Protein AF-0000000085016599 (afdb_homodimer)

Secondary structure (DSSP, 8-state):
-EEEEEEEEEEEETTEEEEEEEEEEEETT-EEEEEE-TTSSHHHHHHHHTTSS--SEEEEEETTEETTT-HHHHHHHEEEE-SS----TTSBHHHHHHHHHHHTT--HHHHHHHHHHHHHHTT-GGGTTSBGGGS-HHHHHHHHHHHHHTT--SEEEEESTTTT--HHHHHHHHHHHHTTTTTSEEEEEES-HHHHHHH-SEEEEEETTEEEEEE-HHHHHHHHT-SSHHHHHHHHS----/-EEEEEEEEEEEETTEEEEEEEEEEEETT-EEEEEE-TTSSHHHHHHHHTTSS--SEEEEEETTEETTT-HHHHHHHEEEE-SS----TTSBHHHHHHHHHHHTT--HHHHHHHHHHHHHHTT-GGGTTSBGGGS-HHHHHHHHHHHHHTT--SEEEEESTTTT--HHHHHHHHHHHHTTTTTSEEEEEES-HHHHHHH-SEEEEEETTEEEEEE-HHHHHHHHT-SSHHHHHHHHS----

Structure (mmCIF, N/CA/C/O backbone):
data_AF-0000000085016599-model_v1
#
loop_
_entity.id
_entity.type
_entity.pdbx_description
1 polymer 'ABC-type multidrug transporter, ATPase component, putative'
#
loop_
_atom_site.group_PDB
_atom_site.id
_atom_site.type_symbol
_atom_site.label_atom_id
_atom_site.label_alt_id
_atom_site.label_comp_id
_atom_site.label_asym_id
_atom_site.label_entity_id
_atom_site.label_seq_id
_atom_site.pdbx_PDB_ins_code
_atom_site.Cartn_x
_atom_site.Cartn_y
_atom_site.Cartn_z
_atom_site.occupancy
_atom_site.B_iso_or_equiv
_atom_site.auth_seq_id
_atom_site.auth_comp_id
_atom_site.auth_asym_id
_atom_site.auth_atom_id
_atom_site.pdbx_PDB_model_num
ATOM 1 N N . MET A 1 1 ? -1.139 34.656 3.764 1 90.44 1 MET A N 1
ATOM 2 C CA . MET A 1 1 ? -0.219 34.344 4.855 1 90.44 1 MET A CA 1
ATOM 3 C C . MET A 1 1 ? 0.196 32.875 4.824 1 90.44 1 MET A C 1
ATOM 5 O O . MET A 1 1 ? -0.562 32.031 4.359 1 90.44 1 MET A O 1
ATOM 9 N N . TYR A 1 2 ? 1.419 32.688 5.242 1 96.81 2 TYR A N 1
ATOM 10 C CA . TYR A 1 2 ? 1.906 31.328 5.168 1 96.81 2 TYR A CA 1
ATOM 11 C C . TYR A 1 2 ? 1.589 30.562 6.449 1 96.81 2 TYR A C 1
ATOM 13 O O . TYR A 1 2 ? 1.747 31.094 7.551 1 96.81 2 TYR A O 1
ATOM 21 N N . ALA A 1 3 ? 1.034 29.422 6.242 1 98.19 3 ALA A N 1
ATOM 22 C CA . ALA A 1 3 ? 0.792 28.531 7.379 1 98.19 3 ALA A CA 1
ATOM 23 C C . ALA A 1 3 ? 2.088 27.875 7.844 1 98.19 3 ALA A C 1
ATOM 25 O O . ALA A 1 3 ? 2.281 27.641 9.039 1 98.19 3 ALA A O 1
ATOM 26 N N . VAL A 1 4 ? 2.939 27.594 6.891 1 98.62 4 VAL A N 1
ATOM 27 C CA . VAL A 1 4 ? 4.199 26.906 7.184 1 98.62 4 VAL A CA 1
ATOM 28 C C . VAL A 1 4 ? 5.332 27.562 6.391 1 98.62 4 VAL A C 1
ATOM 30 O O . VAL A 1 4 ? 5.188 27.828 5.195 1 98.62 4 VAL A O 1
ATOM 33 N N . GLU A 1 5 ? 6.387 27.859 7.062 1 98.69 5 GLU A N 1
ATOM 34 C CA . GLU A 1 5 ? 7.613 28.344 6.434 1 98.69 5 GLU A CA 1
ATOM 35 C C . GLU A 1 5 ? 8.828 27.562 6.93 1 98.69 5 GLU A C 1
ATOM 37 O O . GLU A 1 5 ? 9.211 27.688 8.094 1 98.69 5 GLU A O 1
ATOM 42 N N . MET A 1 6 ? 9.375 26.781 6.078 1 98.56 6 MET A N 1
ATOM 43 C CA . MET A 1 6 ? 10.594 26.047 6.41 1 98.56 6 MET A CA 1
ATOM 44 C C . MET A 1 6 ? 11.828 26.844 5.992 1 98.56 6 MET A C 1
ATOM 46 O O . MET A 1 6 ? 11.875 27.391 4.891 1 98.56 6 MET A O 1
ATOM 50 N N . GLN A 1 7 ? 12.758 26.906 6.867 1 98.44 7 GLN A N 1
ATOM 51 C CA . GLN A 1 7 ? 13.984 27.656 6.645 1 98.44 7 GLN A CA 1
ATOM 52 C C . GLN A 1 7 ? 15.211 26.766 6.863 1 98.44 7 GLN A C 1
ATOM 54 O O . GLN A 1 7 ? 15.648 26.578 8 1 98.44 7 GLN A O 1
ATOM 59 N N . ALA A 1 8 ? 15.766 26.312 5.812 1 98.38 8 ALA A N 1
ATOM 60 C CA . ALA A 1 8 ? 16.938 25.438 5.812 1 98.38 8 ALA A CA 1
ATOM 61 C C . ALA A 1 8 ? 16.766 24.312 6.832 1 98.38 8 ALA A C 1
ATOM 63 O O . ALA A 1 8 ? 17.688 24.031 7.613 1 98.38 8 ALA A O 1
ATOM 64 N N . LEU A 1 9 ? 15.609 23.797 6.891 1 98.69 9 LEU A N 1
ATOM 65 C CA . LEU A 1 9 ? 15.289 22.766 7.871 1 98.69 9 LEU A CA 1
ATOM 66 C C . LEU A 1 9 ? 16.109 21.5 7.621 1 98.69 9 LEU A C 1
ATOM 68 O O . LEU A 1 9 ? 16.094 20.953 6.52 1 98.69 9 LEU A O 1
ATOM 72 N N . THR A 1 10 ? 16.812 21.078 8.625 1 98.75 10 THR A N 1
ATOM 73 C CA . THR A 1 10 ? 17.781 20 8.461 1 98.75 10 THR A CA 1
ATOM 74 C C . THR A 1 10 ? 17.688 19 9.609 1 98.75 10 THR A C 1
ATOM 76 O O . THR A 1 10 ? 17.5 19.391 10.766 1 98.75 10 THR A O 1
ATOM 79 N N . LYS A 1 11 ? 17.734 17.719 9.305 1 98.62 11 LYS A N 1
ATOM 80 C CA . LYS A 1 11 ? 17.828 16.672 10.312 1 98.62 11 LYS A CA 1
ATOM 81 C C . LYS A 1 11 ? 18.938 15.68 9.969 1 98.62 11 LYS A C 1
ATOM 83 O O . LYS A 1 11 ? 18.969 15.117 8.875 1 98.62 11 LYS A O 1
ATOM 88 N N . GLN A 1 12 ? 19.766 15.508 10.883 1 98.12 12 GLN A N 1
ATOM 89 C CA . GLN A 1 12 ? 20.844 14.531 10.789 1 98.12 12 GLN A CA 1
ATOM 90 C C . GLN A 1 12 ? 20.781 13.531 11.945 1 98.12 12 GLN A C 1
ATOM 92 O O . GLN A 1 12 ? 20.484 13.906 13.086 1 98.12 12 GLN A O 1
ATOM 97 N N . TYR A 1 13 ? 20.938 12.297 11.633 1 96 13 TYR A N 1
ATOM 98 C CA . TYR A 1 13 ? 21.172 11.242 12.617 1 96 13 TYR A CA 1
ATOM 99 C C . TYR A 1 13 ? 22.578 10.68 12.484 1 96 13 TYR A C 1
ATOM 101 O O . TYR A 1 13 ? 22.875 9.961 11.531 1 96 13 TYR A O 1
ATOM 109 N N . GLY A 1 14 ? 23.406 10.969 13.461 1 94.94 14 GLY A N 1
ATOM 110 C CA . GLY A 1 14 ? 24.812 10.648 13.273 1 94.94 14 GLY A CA 1
ATOM 111 C C . GLY A 1 14 ? 25.422 11.328 12.062 1 94.94 14 GLY A C 1
ATOM 112 O O . GLY A 1 14 ? 25.359 12.555 11.93 1 94.94 14 GLY A O 1
ATOM 113 N N . SER A 1 15 ? 25.938 10.461 11.18 1 94 15 SER A N 1
ATOM 114 C CA . SER A 1 15 ? 26.594 11.016 9.992 1 94 15 SER A CA 1
ATOM 115 C C . SER A 1 15 ? 25.625 11.078 8.812 1 94 15 SER A C 1
ATOM 117 O O . SER A 1 15 ? 25.969 11.609 7.754 1 94 15 SER A O 1
ATOM 119 N N . LYS A 1 16 ? 24.438 10.641 8.984 1 95.25 16 LYS A N 1
ATOM 120 C CA . LYS A 1 16 ? 23.484 10.57 7.879 1 95.25 16 LYS A CA 1
ATOM 121 C C . LYS A 1 16 ? 22.531 11.758 7.891 1 95.25 16 LYS A C 1
ATOM 123 O O . LYS A 1 16 ? 21.844 12 8.891 1 95.25 16 LYS A O 1
ATOM 128 N N . THR A 1 17 ? 22.5 12.516 6.84 1 97.56 17 THR A N 1
ATOM 129 C CA . THR A 1 17 ? 21.531 13.609 6.688 1 97.56 17 THR A CA 1
ATOM 130 C C . THR A 1 17 ? 20.25 13.109 6.047 1 97.56 17 THR A C 1
ATOM 132 O O . THR A 1 17 ? 20.25 12.688 4.891 1 97.56 17 THR A O 1
ATOM 135 N N . VAL A 1 18 ? 19.172 13.195 6.746 1 97.62 18 VAL A N 1
ATOM 136 C CA . VAL A 1 18 ? 17.891 12.648 6.297 1 97.62 18 VAL A CA 1
ATOM 137 C C . VAL A 1 18 ? 17.062 13.75 5.652 1 97.62 18 VAL A C 1
ATOM 139 O O . VAL A 1 18 ? 16.328 13.5 4.691 1 97.62 18 VAL A O 1
ATOM 142 N N . VAL A 1 19 ? 17.109 14.922 6.172 1 98.56 19 VAL A N 1
ATOM 143 C CA . VAL A 1 19 ? 16.531 16.141 5.609 1 98.56 19 VAL A CA 1
ATOM 144 C C . VAL A 1 19 ? 17.594 17.219 5.496 1 98.56 19 VAL A C 1
ATOM 146 O O . VAL A 1 19 ? 18.266 17.547 6.477 1 98.56 19 VAL A O 1
ATOM 149 N N . ASP A 1 20 ? 17.703 17.734 4.309 1 98.31 20 ASP A N 1
ATOM 150 C CA . ASP A 1 20 ? 18.891 18.547 4.039 1 98.31 20 ASP A CA 1
ATOM 151 C C . ASP A 1 20 ? 18.484 19.953 3.588 1 98.31 20 ASP A C 1
ATOM 153 O O . ASP A 1 20 ? 18.453 20.234 2.389 1 98.31 20 ASP A O 1
ATOM 157 N N . GLY A 1 21 ? 18.297 20.828 4.527 1 98 21 GLY A N 1
ATOM 158 C CA . GLY A 1 21 ? 18.109 22.25 4.266 1 98 21 GLY A CA 1
ATOM 159 C C . GLY A 1 21 ? 16.844 22.547 3.477 1 98 21 GLY A C 1
ATOM 160 O O . GLY A 1 21 ? 16.906 23.25 2.457 1 98 21 GLY A O 1
ATOM 161 N N . LEU A 1 22 ? 15.742 22.078 3.922 1 98.12 22 LEU A N 1
ATOM 162 C CA . LEU A 1 22 ? 14.484 22.266 3.211 1 98.12 22 LEU A CA 1
ATOM 163 C C . LEU A 1 22 ? 13.992 23.703 3.35 1 98.12 22 LEU A C 1
ATOM 165 O O . LEU A 1 22 ? 13.953 24.25 4.457 1 98.12 22 LEU A O 1
ATOM 169 N N . ASN A 1 23 ? 13.75 24.344 2.25 1 97.88 23 ASN A N 1
ATOM 170 C CA . ASN A 1 23 ? 13.094 25.656 2.156 1 97.88 23 ASN A CA 1
ATOM 171 C C . ASN A 1 23 ? 11.766 25.562 1.415 1 97.88 23 ASN A C 1
ATOM 173 O O . ASN A 1 23 ? 11.734 25.234 0.228 1 97.88 23 ASN A O 1
ATOM 177 N N . LEU A 1 24 ? 10.688 25.828 2.158 1 97.19 24 LEU A N 1
ATOM 178 C CA . LEU A 1 24 ? 9.367 25.656 1.575 1 97.19 24 LEU A CA 1
ATOM 179 C C . LEU A 1 24 ? 8.336 26.516 2.303 1 97.19 24 LEU A C 1
ATOM 181 O O . LEU A 1 24 ? 8.406 26.672 3.523 1 97.19 24 LEU A O 1
ATOM 185 N N . LYS A 1 25 ? 7.418 27.047 1.545 1 98.12 25 LYS A N 1
ATOM 186 C CA . LYS A 1 25 ? 6.316 27.812 2.107 1 98.12 25 LYS A CA 1
ATOM 187 C C . LYS A 1 25 ? 4.969 27.234 1.7 1 98.12 25 LYS A C 1
ATOM 189 O O . LYS A 1 25 ? 4.781 26.828 0.547 1 98.12 25 LYS A O 1
ATOM 194 N N . ILE A 1 26 ? 4.09 27.156 2.627 1 98.12 26 ILE A N 1
ATOM 195 C CA . ILE A 1 26 ? 2.742 26.641 2.402 1 98.12 26 ILE A CA 1
ATOM 196 C C . ILE A 1 26 ? 1.712 27.656 2.867 1 98.12 26 ILE A C 1
ATOM 198 O O . ILE A 1 26 ? 1.803 28.172 3.982 1 98.12 26 ILE A O 1
ATOM 202 N N . GLU A 1 27 ? 0.741 27.922 2.068 1 97.38 27 GLU A N 1
ATOM 203 C CA . GLU A 1 27 ? -0.255 28.938 2.367 1 97.38 27 GLU A CA 1
ATOM 204 C C . GLU A 1 27 ? -1.331 28.406 3.309 1 97.38 27 GLU A C 1
ATOM 206 O O . GLU A 1 27 ? -1.572 27.203 3.363 1 97.38 27 GLU A O 1
ATOM 211 N N . GLU A 1 28 ? -1.917 29.344 4.023 1 96.94 28 GLU A N 1
ATOM 212 C CA . GLU A 1 28 ? -3.037 28.984 4.887 1 96.94 28 GLU A CA 1
ATOM 213 C C . GLU A 1 28 ? -4.207 28.438 4.07 1 96.94 28 GLU A C 1
ATOM 215 O O . GLU A 1 28 ? -4.578 29.016 3.049 1 96.94 28 GLU A O 1
ATOM 220 N N . GLY A 1 29 ? -4.699 27.312 4.5 1 96.12 29 GLY A N 1
ATOM 221 C CA . GLY A 1 29 ? -5.852 26.719 3.842 1 96.12 29 GLY A CA 1
ATOM 222 C C . GLY A 1 29 ? -5.48 25.844 2.66 1 96.12 29 GLY A C 1
ATOM 223 O O . GLY A 1 29 ? -6.344 25.203 2.059 1 96.12 29 GLY A O 1
ATOM 224 N N . GLU A 1 30 ? -4.211 25.75 2.418 1 96.75 30 GLU A N 1
ATOM 225 C CA . GLU A 1 30 ? -3.711 24.984 1.279 1 96.75 30 GLU A CA 1
ATOM 226 C C . GLU A 1 30 ? -3.662 23.5 1.598 1 96.75 30 GLU A C 1
ATOM 228 O O . GLU A 1 30 ? -3.338 23.109 2.721 1 96.75 30 GLU A O 1
ATOM 233 N N . PHE A 1 31 ? -4.078 22.719 0.62 1 98 31 PHE A N 1
ATOM 234 C CA . PHE A 1 31 ? -3.811 21.297 0.648 1 98 31 PHE A CA 1
ATOM 235 C C . PHE A 1 31 ? -2.49 20.969 -0.046 1 98 31 PHE A C 1
ATOM 237 O O . PHE A 1 31 ? -2.408 21 -1.275 1 98 31 PHE A O 1
ATOM 244 N N . PHE A 1 32 ? -1.501 20.641 0.764 1 98.5 32 PHE A N 1
ATOM 245 C CA . PHE A 1 32 ? -0.147 20.484 0.247 1 98.5 32 PHE A CA 1
ATOM 246 C C . PHE A 1 32 ? 0.323 19.031 0.404 1 98.5 32 PHE A C 1
ATOM 248 O O . PHE A 1 32 ? 0.133 18.422 1.458 1 98.5 32 PHE A O 1
ATOM 255 N N . ALA A 1 33 ? 0.947 18.438 -0.66 1 98.56 33 ALA A N 1
ATOM 256 C CA . ALA A 1 33 ? 1.436 17.062 -0.594 1 98.56 33 ALA A CA 1
ATOM 257 C C . ALA A 1 33 ? 2.955 17.016 -0.72 1 98.56 33 ALA A C 1
ATOM 259 O O . ALA A 1 33 ? 3.539 17.719 -1.544 1 98.56 33 ALA A O 1
ATOM 260 N N . MET A 1 34 ? 3.553 16.281 0.129 1 98.38 34 MET A N 1
ATOM 261 C CA . MET A 1 34 ? 4.957 15.906 -0.001 1 98.38 34 MET A CA 1
ATOM 262 C C . MET A 1 34 ? 5.094 14.5 -0.574 1 98.38 34 MET A C 1
ATOM 264 O O . MET A 1 34 ? 4.84 13.516 0.122 1 98.38 34 MET A O 1
ATOM 268 N N . LEU A 1 35 ? 5.484 14.492 -1.784 1 98.19 35 LEU A N 1
ATOM 269 C CA . LEU A 1 35 ? 5.574 13.25 -2.543 1 98.19 35 LEU A CA 1
ATOM 270 C C . LEU A 1 35 ? 7.02 12.766 -2.621 1 98.19 35 LEU A C 1
ATOM 272 O O . LEU A 1 35 ? 7.934 13.562 -2.828 1 98.19 35 LEU A O 1
ATOM 276 N N . GLY A 1 36 ? 7.215 11.5 -2.455 1 97.06 36 GLY A N 1
ATOM 277 C CA . GLY A 1 36 ? 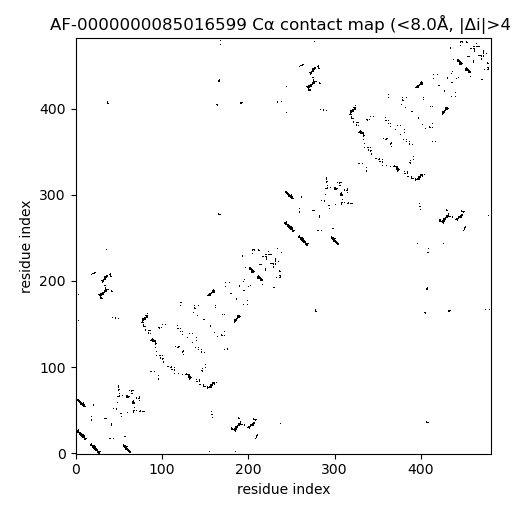8.547 10.914 -2.52 1 97.06 36 GLY A CA 1
ATOM 278 C C . GLY A 1 36 ? 8.562 9.43 -2.213 1 97.06 36 GLY A C 1
ATOM 279 O O . GLY A 1 36 ? 7.578 8.891 -1.699 1 97.06 36 GLY A O 1
ATOM 280 N N . SER A 1 37 ? 9.672 8.852 -2.486 1 94.94 37 SER A N 1
ATOM 281 C CA . SER A 1 37 ? 9.859 7.43 -2.209 1 94.94 37 SER A CA 1
ATOM 282 C C . SER A 1 37 ? 10.078 7.184 -0.721 1 94.94 37 SER A C 1
ATOM 284 O O . SER A 1 37 ? 10.203 8.125 0.061 1 94.94 37 SER A O 1
ATOM 286 N N . ASN A 1 38 ? 10.078 5.902 -0.42 1 91.12 38 ASN A N 1
ATOM 287 C CA . ASN A 1 38 ? 10.422 5.555 0.956 1 91.12 38 ASN A CA 1
ATOM 288 C C . ASN A 1 38 ? 11.844 6.004 1.31 1 91.12 38 ASN A C 1
ATOM 290 O O . ASN A 1 38 ? 12.773 5.801 0.531 1 91.12 38 ASN A O 1
ATOM 294 N N . GLY A 1 39 ? 11.961 6.73 2.355 1 92.06 39 GLY A N 1
ATOM 295 C CA . GLY A 1 39 ? 13.266 7.203 2.789 1 92.06 39 GLY A CA 1
ATOM 296 C C . GLY A 1 39 ? 13.602 8.586 2.256 1 92.06 39 GLY A C 1
ATOM 297 O O . GLY A 1 39 ? 14.695 9.102 2.51 1 92.06 39 GLY A O 1
ATOM 298 N N . ALA A 1 40 ? 12.648 9.188 1.616 1 95.44 40 ALA A N 1
ATOM 299 C CA . ALA A 1 40 ? 12.914 10.477 0.979 1 95.44 40 ALA A CA 1
ATOM 300 C C . ALA A 1 40 ? 12.992 11.594 2.014 1 95.44 40 ALA A C 1
ATOM 302 O O . ALA A 1 40 ? 13.422 12.703 1.703 1 95.44 40 ALA A O 1
ATOM 303 N N . GLY A 1 41 ? 12.555 11.32 3.25 1 96.69 41 GLY A N 1
ATOM 304 C CA . GLY A 1 41 ? 12.602 12.312 4.309 1 96.69 41 GLY A CA 1
ATOM 305 C C . GLY A 1 41 ? 11.242 12.859 4.688 1 96.69 41 GLY A C 1
ATOM 306 O O . GLY A 1 41 ? 11.133 13.758 5.523 1 96.69 41 GLY A O 1
ATOM 307 N N . LYS A 1 42 ? 10.188 12.375 4.117 1 97.44 42 LYS A N 1
ATOM 308 C CA . LYS A 1 42 ? 8.836 12.898 4.293 1 97.44 42 LYS A CA 1
ATOM 309 C C . LYS A 1 42 ? 8.398 12.82 5.754 1 97.44 42 LYS A C 1
ATOM 311 O O . LYS A 1 42 ? 8.008 13.828 6.348 1 97.44 42 LYS A O 1
ATOM 316 N N . THR A 1 43 ? 8.492 11.609 6.316 1 96.38 43 THR A N 1
ATOM 317 C CA . THR A 1 43 ? 8.062 11.359 7.688 1 96.38 43 THR A CA 1
ATOM 318 C C . THR A 1 43 ? 8.906 12.172 8.672 1 96.38 43 THR A C 1
ATOM 320 O O . THR A 1 43 ? 8.367 12.758 9.617 1 96.38 43 THR A O 1
ATOM 323 N N . THR A 1 44 ? 10.18 12.227 8.445 1 97.5 44 THR A N 1
ATOM 324 C CA . THR A 1 44 ? 11.07 13 9.305 1 97.5 44 THR A CA 1
ATOM 325 C C . THR A 1 44 ? 10.711 14.484 9.258 1 97.5 44 THR A C 1
ATOM 327 O O . THR A 1 44 ? 10.727 15.164 10.281 1 97.5 44 THR A O 1
ATOM 330 N N . THR A 1 45 ? 10.391 14.945 8.094 1 98.31 45 THR A N 1
ATOM 331 C CA . THR A 1 45 ? 9.977 16.344 7.953 1 98.31 45 THR A CA 1
ATOM 332 C C . THR A 1 45 ? 8.719 16.625 8.766 1 98.31 45 THR A C 1
ATOM 334 O O . THR A 1 45 ? 8.664 17.594 9.523 1 98.31 45 THR A O 1
ATOM 337 N N . ILE A 1 46 ? 7.742 15.75 8.68 1 97.88 46 ILE A N 1
ATOM 338 C CA . ILE A 1 46 ? 6.496 15.922 9.422 1 97.88 46 ILE A CA 1
ATOM 339 C C . ILE A 1 46 ? 6.781 15.898 10.922 1 97.88 46 ILE A C 1
ATOM 341 O O . ILE A 1 46 ? 6.23 16.703 11.68 1 97.88 46 ILE A O 1
ATOM 345 N N . LYS A 1 47 ? 7.645 15.055 11.305 1 97.69 47 LYS A N 1
ATOM 346 C CA . LYS A 1 47 ? 7.969 14.938 12.727 1 97.69 47 LYS A CA 1
ATOM 347 C C . LYS A 1 47 ? 8.641 16.203 13.242 1 97.69 47 LYS A C 1
ATOM 349 O O . LYS A 1 47 ? 8.383 16.625 14.367 1 97.69 47 LYS A O 1
ATOM 354 N N . MET A 1 48 ? 9.461 16.766 12.43 1 98.56 48 MET A N 1
ATOM 355 C CA . MET A 1 48 ? 10.062 18.031 12.82 1 98.56 48 MET A CA 1
ATOM 356 C C . MET A 1 48 ? 9.016 19.141 12.891 1 98.56 48 MET A C 1
ATOM 358 O O . MET A 1 48 ? 8.93 19.859 13.891 1 98.56 48 MET A O 1
ATOM 362 N N . LEU A 1 49 ? 8.188 19.188 11.891 1 98.44 49 LEU A N 1
ATOM 363 C CA . LEU A 1 49 ? 7.191 20.25 11.797 1 98.44 49 LEU A CA 1
ATOM 364 C C . LEU A 1 49 ? 6.168 20.125 12.922 1 98.44 49 LEU A C 1
ATOM 366 O O . LEU A 1 49 ? 5.602 21.125 13.359 1 98.44 49 LEU A O 1
ATOM 370 N N . SER A 1 50 ? 5.98 18.938 13.422 1 97.5 50 SER A N 1
ATOM 371 C CA . SER A 1 50 ? 5.008 18.703 14.484 1 97.5 50 SER A CA 1
ATOM 372 C C . SER A 1 50 ? 5.672 18.703 15.859 1 97.5 50 SER A C 1
ATOM 374 O O . SER A 1 50 ? 5.039 18.359 16.859 1 97.5 50 SER A O 1
ATOM 376 N N . CYS A 1 51 ? 6.965 18.906 15.906 1 97.75 51 CYS A N 1
ATOM 377 C CA . CYS A 1 51 ? 7.762 19.062 17.109 1 97.75 51 CYS A CA 1
ATOM 378 C C . CYS A 1 51 ? 7.996 17.734 17.797 1 97.75 51 CYS A C 1
ATOM 380 O O . CYS A 1 51 ? 8.32 17.688 18.984 1 97.75 51 CYS A O 1
ATOM 382 N N . LEU A 1 52 ? 7.773 16.641 17.094 1 96.06 52 LEU A N 1
ATOM 383 C CA . LEU A 1 52 ? 8.062 15.32 17.641 1 96.06 52 LEU A CA 1
ATOM 384 C C . LEU A 1 52 ? 9.555 15.031 17.594 1 96.06 52 LEU A C 1
ATOM 386 O O . LEU A 1 52 ? 10.062 14.242 18.406 1 96.06 52 LEU A O 1
ATOM 390 N N . VAL A 1 53 ? 10.227 15.672 16.641 1 97.19 53 VAL A N 1
ATOM 391 C CA . VAL A 1 53 ? 11.672 15.562 16.484 1 97.19 53 VAL A CA 1
ATOM 392 C C . VAL A 1 53 ? 12.281 16.953 16.328 1 97.19 53 VAL A C 1
ATOM 394 O O . VAL A 1 53 ? 11.734 17.797 15.617 1 97.19 53 VAL A O 1
ATOM 397 N N . GLU A 1 54 ? 13.32 17.172 17.047 1 97.69 54 GLU A N 1
ATOM 398 C CA . GLU A 1 54 ? 13.992 18.469 16.922 1 97.69 54 GLU A CA 1
ATOM 399 C C . GLU A 1 54 ? 14.875 18.516 15.688 1 97.69 54 GLU A C 1
ATOM 401 O O . GLU A 1 54 ? 15.633 17.578 15.406 1 97.69 54 GLU A O 1
ATOM 406 N N . PRO A 1 55 ? 14.836 19.578 14.977 1 98.44 55 PRO A N 1
ATOM 407 C CA . PRO A 1 55 ? 15.766 19.719 13.852 1 98.44 55 PRO A CA 1
ATOM 408 C C . PRO A 1 55 ? 17.219 19.812 14.297 1 98.44 55 PRO A C 1
ATOM 410 O O . PRO A 1 55 ? 17.5 20.266 15.414 1 98.44 55 PRO A O 1
ATOM 413 N N . THR A 1 56 ? 18.094 19.328 13.445 1 98.5 56 THR A N 1
ATOM 414 C CA . THR A 1 56 ? 19.516 19.5 13.688 1 98.5 56 THR A CA 1
ATOM 415 C C . THR A 1 56 ? 19.938 20.938 13.391 1 98.5 56 THR A C 1
ATOM 417 O O . THR A 1 56 ? 20.75 21.516 14.117 1 98.5 56 THR A O 1
ATOM 420 N N . ALA A 1 57 ? 19.406 21.469 12.352 1 98.31 57 ALA A N 1
ATOM 421 C CA . ALA A 1 57 ? 19.656 22.859 11.969 1 98.31 57 ALA A CA 1
ATOM 422 C C . ALA A 1 57 ? 18.453 23.453 11.234 1 98.31 57 ALA A C 1
ATOM 424 O O . ALA A 1 57 ? 17.547 22.719 10.82 1 98.31 57 ALA A O 1
ATOM 425 N N . GLY A 1 58 ? 18.438 24.719 11.172 1 98.5 58 GLY A N 1
ATOM 426 C CA . GLY A 1 58 ? 17.312 25.391 10.539 1 98.5 58 GLY A CA 1
ATOM 427 C C . GLY A 1 58 ? 16.125 25.562 11.461 1 98.5 58 GLY A C 1
ATOM 428 O O . GLY A 1 58 ? 16.234 25.359 12.672 1 98.5 58 GLY A O 1
ATOM 429 N N . ASP A 1 59 ? 15.055 26.031 10.836 1 98.62 59 ASP A N 1
ATOM 430 C CA . ASP A 1 59 ? 13.836 26.297 11.594 1 98.62 59 ASP A CA 1
ATOM 431 C C . ASP A 1 59 ? 12.602 26.219 10.695 1 98.62 59 ASP A C 1
ATOM 433 O O . ASP A 1 59 ? 12.719 26.031 9.484 1 98.62 59 ASP A O 1
ATOM 437 N N . ALA A 1 60 ? 11.516 26.141 11.305 1 98.75 60 ALA A N 1
ATOM 438 C CA . ALA A 1 60 ? 10.25 26.297 10.602 1 98.75 60 ALA A CA 1
ATOM 439 C C . ALA A 1 60 ? 9.258 27.109 11.422 1 98.75 60 ALA A C 1
ATOM 441 O O . ALA A 1 60 ? 9.266 27.062 12.648 1 98.75 60 ALA A O 1
ATOM 442 N N . LEU A 1 61 ? 8.508 27.844 10.727 1 98.62 61 LEU A N 1
ATOM 443 C CA . LEU A 1 61 ? 7.465 28.656 11.359 1 98.62 61 LEU A CA 1
ATOM 444 C C . LEU A 1 61 ? 6.078 28.109 11.023 1 98.62 61 LEU A C 1
ATOM 446 O O . LEU A 1 61 ? 5.777 27.844 9.859 1 98.62 61 LEU A O 1
ATOM 450 N N . MET A 1 62 ? 5.316 27.938 12.031 1 98.44 62 MET A N 1
ATOM 451 C CA . MET A 1 62 ? 3.902 27.594 11.914 1 98.44 62 MET A CA 1
ATOM 452 C C . MET A 1 62 ? 3.02 28.781 12.281 1 98.44 62 MET A C 1
ATOM 454 O O . MET A 1 62 ? 2.893 29.141 13.453 1 98.44 62 MET A O 1
ATOM 458 N N . LEU A 1 63 ? 2.479 29.359 11.281 1 97.88 63 LEU A N 1
ATOM 459 C CA . LEU A 1 63 ? 1.709 30.594 11.477 1 97.88 63 LEU A CA 1
ATOM 460 C C . LEU A 1 63 ? 2.51 31.609 12.273 1 97.88 63 LEU A C 1
ATOM 462 O O . LEU A 1 63 ? 1.992 32.219 13.211 1 97.88 63 LEU A O 1
ATOM 466 N N . GLY A 1 64 ? 3.713 31.609 12 1 97.56 64 GLY A N 1
ATOM 467 C CA . GLY A 1 64 ? 4.57 32.625 12.57 1 97.56 64 GLY A CA 1
ATOM 468 C C . GLY A 1 64 ? 5.316 32.188 13.805 1 97.56 64 GLY A C 1
ATOM 469 O O . GLY A 1 64 ? 6.23 32.844 14.273 1 97.56 64 GLY A O 1
ATOM 470 N N . TYR A 1 65 ? 4.973 31.047 14.359 1 98.38 65 TYR A N 1
ATOM 471 C CA . TYR A 1 65 ? 5.621 30.547 15.57 1 98.38 65 TYR A CA 1
ATOM 472 C C . TYR A 1 65 ? 6.719 29.547 15.234 1 98.38 65 TYR A C 1
ATOM 474 O O . TYR A 1 65 ? 6.504 28.625 14.453 1 98.38 65 TYR A O 1
ATOM 482 N N . SER A 1 66 ? 7.859 29.703 15.844 1 98.69 66 SER A N 1
ATOM 483 C CA . SER A 1 66 ? 9.023 28.859 15.602 1 98.69 66 SER A CA 1
ATOM 484 C C . SER A 1 66 ? 8.852 27.484 16.25 1 98.69 66 SER A C 1
ATOM 486 O O . SER A 1 66 ? 8.508 27.391 17.438 1 98.69 66 SER A O 1
ATOM 488 N N . ILE A 1 67 ? 9.203 26.406 15.484 1 98.62 67 ILE A N 1
ATOM 489 C CA . ILE A 1 67 ? 9.086 25.062 16.031 1 98.62 67 ILE A CA 1
ATOM 490 C C . ILE A 1 67 ? 10.211 24.828 17.031 1 98.62 67 ILE A C 1
ATOM 492 O O . ILE A 1 67 ? 10.156 23.875 17.828 1 98.62 67 ILE A O 1
ATOM 496 N N . ARG A 1 68 ? 11.195 25.672 17.031 1 97.88 68 ARG A N 1
ATOM 497 C CA . ARG A 1 68 ? 12.344 25.531 17.922 1 97.88 68 ARG A CA 1
ATOM 498 C C . ARG A 1 68 ? 12.164 26.359 19.188 1 97.88 68 ARG A C 1
ATOM 500 O O . ARG A 1 68 ? 12.516 25.906 20.281 1 97.88 68 ARG A O 1
ATOM 507 N N . LYS A 1 69 ? 11.547 27.531 19.062 1 97.69 69 LYS A N 1
ATOM 508 C CA . LYS A 1 69 ? 11.523 28.5 20.141 1 97.69 69 LYS A CA 1
ATOM 509 C C . LYS A 1 69 ? 10.148 28.547 20.812 1 97.69 69 LYS A C 1
ATOM 511 O O . LYS A 1 69 ? 10.039 28.938 21.969 1 97.69 69 LYS A O 1
ATOM 516 N N . GLU A 1 70 ? 9.164 28.188 20.031 1 98.25 70 GLU A N 1
ATOM 517 C CA . GLU A 1 70 ? 7.797 28.344 20.516 1 98.25 70 GLU A CA 1
ATOM 518 C C . GLU A 1 70 ? 6.996 27.062 20.328 1 98.25 70 GLU A C 1
ATOM 520 O O . GLU A 1 70 ? 5.883 27.094 19.812 1 98.25 70 GLU A O 1
ATOM 525 N N . GLU A 1 71 ? 7.504 25.984 20.766 1 97.44 71 GLU A N 1
ATOM 526 C CA . GLU A 1 71 ? 6.934 24.656 20.562 1 97.44 71 GLU A CA 1
ATOM 527 C C . GLU A 1 71 ? 5.508 24.578 21.094 1 97.44 71 GLU A C 1
ATOM 529 O O . GLU A 1 71 ? 4.625 24 20.453 1 97.44 71 GLU A O 1
ATOM 534 N N . ASP A 1 72 ? 5.273 25.141 22.266 1 97.19 72 ASP A N 1
ATOM 535 C CA . ASP A 1 72 ? 3.957 25.047 22.891 1 97.19 72 ASP A CA 1
ATOM 536 C C . ASP A 1 72 ? 2.896 25.75 22.031 1 97.19 72 ASP A C 1
ATOM 538 O O . ASP A 1 72 ? 1.802 25.203 21.844 1 97.19 72 ASP A O 1
ATOM 542 N N . ALA A 1 73 ? 3.279 26.891 21.578 1 97.75 73 ALA A N 1
ATOM 543 C CA . ALA A 1 73 ? 2.357 27.625 20.719 1 97.75 73 ALA A CA 1
ATOM 544 C C . ALA A 1 73 ? 2.064 26.844 19.438 1 97.75 73 ALA A C 1
ATOM 546 O O . ALA A 1 73 ? 0.921 26.797 18.984 1 97.75 73 ALA A O 1
ATOM 547 N N . VAL A 1 74 ? 3.072 26.219 18.906 1 98.25 74 VAL A N 1
ATOM 548 C CA . VAL A 1 74 ? 2.936 25.422 17.688 1 98.25 74 VAL A CA 1
ATOM 549 C C . VAL A 1 74 ? 2.008 24.234 17.938 1 98.25 74 VAL A C 1
ATOM 551 O O . VAL A 1 74 ? 1.057 24.016 17.188 1 98.25 74 VAL A O 1
ATOM 554 N N . LYS A 1 75 ? 2.195 23.594 19 1 97.31 75 LYS A N 1
ATOM 555 C CA . LYS A 1 75 ? 1.456 22.375 19.312 1 97.31 75 LYS A CA 1
ATOM 556 C C . LYS A 1 75 ? -0.029 22.672 19.516 1 97.31 75 LYS A C 1
ATOM 558 O O . LYS A 1 75 ? -0.875 21.812 19.266 1 97.31 75 LYS A O 1
ATOM 563 N N . GLU A 1 76 ? -0.33 23.859 19.844 1 96.12 76 GLU A N 1
ATOM 564 C CA . GLU A 1 76 ? -1.72 24.25 20.078 1 96.12 76 GLU A CA 1
ATOM 565 C C . GLU A 1 76 ? -2.465 24.406 18.75 1 96.12 76 GLU A C 1
ATOM 567 O O . GLU A 1 76 ? -3.695 24.344 18.719 1 96.12 76 GLU A O 1
ATOM 572 N N . MET A 1 77 ? -1.728 24.594 17.719 1 97 77 MET A N 1
ATOM 573 C CA . MET A 1 77 ? -2.395 24.953 16.469 1 97 77 MET A CA 1
ATOM 574 C C . MET A 1 77 ? -2.336 23.797 15.477 1 97 77 MET A C 1
ATOM 576 O O . MET A 1 77 ? -2.98 23.844 14.43 1 97 77 MET A O 1
ATOM 580 N N . ILE A 1 78 ? -1.566 22.75 15.828 1 98.31 78 ILE A N 1
ATOM 581 C CA . ILE A 1 78 ? -1.385 21.688 14.852 1 98.31 78 ILE A CA 1
ATOM 582 C C . ILE A 1 78 ? -1.872 20.359 15.438 1 98.31 78 ILE A C 1
ATOM 584 O O . ILE A 1 78 ? -2.086 20.25 16.641 1 98.31 78 ILE A O 1
ATOM 588 N N . ASN A 1 79 ? -2.1 19.422 14.547 1 97.56 79 ASN A N 1
ATOM 589 C CA . ASN A 1 79 ? -2.262 18.031 14.938 1 97.56 79 ASN A CA 1
ATOM 590 C C . ASN A 1 79 ? -1.779 17.078 13.852 1 97.56 79 ASN A C 1
ATOM 592 O O . ASN A 1 79 ? -1.562 17.484 12.711 1 97.56 79 ASN A O 1
ATOM 596 N N . VAL A 1 80 ? -1.504 15.867 14.242 1 96.81 80 VAL A N 1
ATOM 597 C CA . VAL A 1 80 ? -0.922 14.883 13.344 1 96.81 80 VAL A CA 1
ATOM 598 C C . VAL A 1 80 ? -1.75 13.594 13.375 1 96.81 80 VAL A C 1
ATOM 600 O O . VAL A 1 80 ? -2.141 13.133 14.445 1 96.81 80 VAL A O 1
ATOM 603 N N . SER A 1 81 ? -2.105 13.148 12.219 1 95.69 81 SER A N 1
ATOM 604 C CA . SER A 1 81 ? -2.533 11.758 12.078 1 95.69 81 SER A CA 1
ATOM 605 C C . SER A 1 81 ? -1.396 10.883 11.57 1 95.69 81 SER A C 1
ATOM 607 O O . SER A 1 81 ? -1.023 10.953 10.398 1 95.69 81 SER A O 1
ATOM 609 N N . PRO A 1 82 ? -0.916 10.016 12.438 1 91.94 82 PRO A N 1
ATOM 610 C CA . PRO A 1 82 ? 0.244 9.203 12.062 1 91.94 82 PRO A CA 1
ATOM 611 C C . PRO A 1 82 ? -0.118 8.055 11.117 1 91.94 82 PRO A C 1
ATOM 613 O O . PRO A 1 82 ? -1.3 7.82 10.852 1 91.94 82 PRO A O 1
ATOM 616 N N . GLN A 1 83 ? 0.933 7.516 10.648 1 86.31 83 GLN A N 1
ATOM 617 C CA . GLN A 1 83 ? 0.781 6.391 9.727 1 86.31 83 GLN A CA 1
ATOM 618 C C . GLN A 1 83 ? 0.068 5.223 10.406 1 86.31 83 GLN A C 1
ATOM 620 O O . GLN A 1 83 ? -0.826 4.609 9.82 1 86.31 83 GLN A O 1
ATOM 625 N N . GLU A 1 84 ? 0.481 4.949 11.555 1 86.62 84 GLU A N 1
ATOM 626 C CA . GLU A 1 84 ? -0.215 3.936 12.344 1 86.62 84 GLU A CA 1
ATOM 627 C C . GLU A 1 84 ? -1.424 4.527 13.062 1 86.62 84 GLU A C 1
ATOM 629 O O . GLU A 1 84 ? -1.323 5.582 13.688 1 86.62 84 GLU A O 1
ATOM 634 N N . THR A 1 85 ? -2.518 3.809 12.961 1 85 85 THR A N 1
ATOM 635 C CA . THR A 1 85 ? -3.715 4.344 13.594 1 85 85 THR A CA 1
ATOM 636 C C . THR A 1 85 ? -3.559 4.363 15.109 1 85 85 THR A C 1
ATOM 638 O O . THR A 1 85 ? -2.967 3.451 15.695 1 85 85 THR A O 1
ATOM 641 N N . ALA A 1 86 ? -4.047 5.434 15.703 1 84.25 86 ALA A N 1
ATOM 642 C CA . ALA A 1 86 ? -3.963 5.613 17.156 1 84.25 86 ALA A CA 1
ATOM 643 C C . ALA A 1 86 ? -5.328 5.434 17.812 1 84.25 86 ALA A C 1
ATOM 645 O O . ALA A 1 86 ? -5.664 6.141 18.766 1 84.25 86 ALA A O 1
ATOM 646 N N . VAL A 1 87 ? -6.07 4.52 17.359 1 94.81 87 VAL A N 1
ATOM 647 C CA . VAL A 1 87 ? -7.422 4.348 17.875 1 94.81 87 VAL A CA 1
ATOM 648 C C . VAL A 1 87 ? -7.402 3.395 19.062 1 94.81 87 VAL A C 1
ATOM 650 O O . VAL A 1 87 ? -6.586 2.471 19.125 1 94.81 87 VAL A O 1
ATOM 653 N N . ALA A 1 88 ? -8.219 3.645 20.109 1 96.38 88 ALA A N 1
ATOM 654 C CA . ALA A 1 88 ? -8.43 2.721 21.219 1 96.38 88 ALA A CA 1
ATOM 655 C C . ALA A 1 88 ? -9.328 1.558 20.797 1 96.38 88 ALA A C 1
ATOM 657 O O . ALA A 1 88 ? -10.531 1.736 20.578 1 96.38 88 ALA A O 1
ATOM 658 N N . PRO A 1 89 ? -8.836 0.374 20.812 1 96.38 89 PRO A N 1
ATOM 659 C CA . PRO A 1 89 ? -9.523 -0.748 20.172 1 96.38 89 PRO A CA 1
ATOM 660 C C . PRO A 1 89 ? -10.805 -1.154 20.891 1 96.38 89 PRO A C 1
ATOM 662 O O . PRO A 1 89 ? -11.75 -1.638 20.266 1 96.38 89 PRO A O 1
ATOM 665 N N . LYS A 1 90 ? -10.883 -0.94 22.172 1 97.56 90 LYS A N 1
ATOM 666 C CA . LYS A 1 90 ? -12.008 -1.428 22.953 1 97.56 90 LYS A CA 1
ATOM 667 C C . LYS A 1 90 ? -13.125 -0.387 23.016 1 97.56 90 LYS A C 1
ATOM 669 O O . LYS A 1 90 ? -14.25 -0.697 23.422 1 97.56 90 LYS A O 1
ATOM 674 N N . LEU A 1 91 ? -12.82 0.822 22.594 1 98.19 91 LEU A N 1
ATOM 675 C CA . LEU A 1 91 ? -13.82 1.885 22.594 1 98.19 91 LEU A CA 1
ATOM 676 C C . LEU A 1 91 ? -14.555 1.942 21.266 1 98.19 91 LEU A C 1
ATOM 678 O O . LEU A 1 91 ? -14 1.559 20.234 1 98.19 91 LEU A O 1
ATOM 682 N N . THR A 1 92 ? -15.758 2.404 21.312 1 98.5 92 THR A N 1
ATOM 683 C CA . THR A 1 92 ? -16.516 2.617 20.094 1 98.5 92 THR A CA 1
ATOM 684 C C . THR A 1 92 ? -16 3.834 19.328 1 98.5 92 THR A C 1
ATOM 686 O O . THR A 1 92 ? -15.188 4.598 19.859 1 98.5 92 THR A O 1
ATOM 689 N N . VAL A 1 93 ? -16.484 3.949 18.094 1 98.56 93 VAL A N 1
ATOM 690 C CA . VAL A 1 93 ? -16.141 5.109 17.281 1 98.56 93 VAL A CA 1
ATOM 691 C C . VAL A 1 93 ? -16.484 6.391 18.031 1 98.56 93 VAL A C 1
ATOM 693 O O . VAL A 1 93 ? -15.625 7.266 18.203 1 98.56 93 VAL A O 1
ATOM 696 N N . LYS A 1 94 ? -17.656 6.445 18.562 1 98.56 94 LYS A N 1
ATOM 697 C CA . LYS A 1 94 ? -18.125 7.625 19.281 1 98.56 94 LYS A CA 1
ATOM 698 C C . LYS A 1 94 ? -17.297 7.867 20.547 1 98.56 94 LYS A C 1
ATOM 700 O O . LYS A 1 94 ? -16.891 8.992 20.812 1 98.56 94 LYS A O 1
ATOM 705 N N . GLU A 1 95 ? -17.016 6.809 21.234 1 98.38 95 GLU A N 1
ATOM 706 C CA . GLU A 1 95 ? -16.25 6.926 22.469 1 98.38 95 GLU A CA 1
ATOM 707 C C . GLU A 1 95 ? -14.828 7.398 22.188 1 98.38 95 GLU A C 1
ATOM 709 O O . GLU A 1 95 ? -14.273 8.18 22.953 1 98.38 95 GLU A O 1
ATOM 714 N N . ASN A 1 96 ? -14.227 6.879 21.156 1 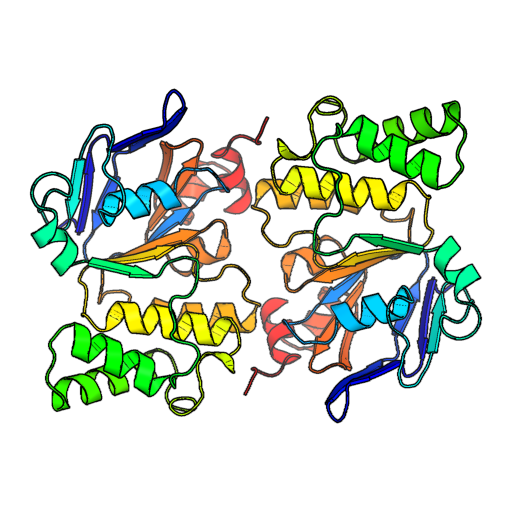98.56 96 ASN A N 1
ATOM 715 C CA . ASN A 1 96 ? -12.898 7.344 20.766 1 98.56 96 ASN A CA 1
ATOM 716 C C . ASN A 1 96 ? -12.867 8.852 20.578 1 98.56 96 ASN A C 1
ATOM 718 O O . ASN A 1 96 ? -11.984 9.539 21.094 1 98.56 96 ASN A O 1
ATOM 722 N N . LEU A 1 97 ? -13.836 9.352 19.906 1 98.5 97 LEU A N 1
ATOM 723 C CA . LEU A 1 97 ? -13.898 10.773 19.578 1 98.5 97 LEU A CA 1
ATOM 724 C C . LEU A 1 97 ? -14.18 11.602 20.828 1 98.5 97 LEU A C 1
ATOM 726 O O . LEU A 1 97 ? -13.516 12.609 21.078 1 98.5 97 LEU A O 1
ATOM 730 N N . GLU A 1 98 ? -15.109 11.172 21.594 1 98.44 98 GLU A N 1
ATOM 731 C CA . GLU A 1 98 ? -15.461 11.914 22.797 1 98.44 98 GLU A CA 1
ATOM 732 C C . GLU A 1 98 ? -14.305 11.93 23.797 1 98.44 98 GLU A C 1
ATOM 734 O O . GLU A 1 98 ? -14.078 12.93 24.469 1 98.44 98 GLU A O 1
ATOM 739 N N . MET A 1 99 ? -13.68 10.797 23.828 1 97.81 99 MET A N 1
ATOM 740 C CA . MET A 1 99 ? -12.523 10.719 24.734 1 97.81 99 MET A CA 1
ATOM 741 C C . MET A 1 99 ? -11.484 11.773 24.375 1 97.81 99 MET A C 1
ATOM 743 O O . MET A 1 99 ? -11.016 12.516 25.234 1 97.81 99 MET A O 1
ATOM 747 N N . ILE A 1 100 ? -11.172 11.883 23.109 1 97.25 100 ILE A N 1
ATOM 748 C CA . ILE A 1 100 ? -10.18 12.852 22.656 1 97.25 100 ILE A CA 1
ATOM 749 C C . ILE A 1 100 ? -10.68 14.273 22.922 1 97.25 100 ILE A C 1
ATOM 751 O O . ILE A 1 100 ? -9.922 15.125 23.391 1 97.25 100 ILE A O 1
ATOM 755 N N . ALA A 1 101 ? -11.945 14.531 22.688 1 97.81 101 ALA A N 1
ATOM 756 C CA . ALA A 1 101 ? -12.523 15.844 22.953 1 97.81 101 ALA A CA 1
ATOM 757 C C . ALA A 1 101 ? -12.367 16.234 24.422 1 97.81 101 ALA A C 1
ATOM 759 O O . ALA A 1 101 ? -11.961 17.359 24.734 1 97.81 101 ALA A O 1
ATOM 760 N N . ARG A 1 102 ? -12.633 15.266 25.25 1 97.38 102 ARG A N 1
ATOM 761 C CA . ARG A 1 102 ? -12.523 15.523 26.672 1 97.38 102 ARG A CA 1
ATOM 762 C C . ARG A 1 102 ? -11.07 15.766 27.078 1 97.38 102 ARG A C 1
ATOM 764 O O . ARG A 1 102 ? -10.789 16.625 27.922 1 97.38 102 ARG A O 1
ATOM 771 N N . LEU A 1 103 ? -10.266 15.008 26.531 1 95.38 103 LEU A N 1
ATOM 772 C CA . LEU A 1 103 ? -8.844 15.148 26.812 1 95.38 103 LEU A CA 1
ATOM 773 C C . LEU A 1 103 ? -8.344 16.531 26.438 1 95.38 103 LEU A C 1
ATOM 775 O O . LEU A 1 103 ? -7.441 17.078 27.094 1 95.38 103 LEU A O 1
ATOM 779 N N . TYR A 1 104 ? -8.969 17.125 25.469 1 95.56 104 TYR A N 1
ATOM 780 C CA . TYR A 1 104 ? -8.555 18.453 25.016 1 95.56 104 TYR A CA 1
ATOM 781 C C . TYR A 1 104 ? -9.273 19.547 25.797 1 95.56 104 TYR A C 1
ATOM 783 O O . TYR A 1 104 ? -9.156 20.734 25.469 1 95.56 104 TYR A O 1
ATOM 791 N N . GLY A 1 105 ? -10.164 19.172 26.703 1 95.44 105 GLY A N 1
ATOM 792 C CA . GLY A 1 105 ? -10.719 20.125 27.656 1 95.44 105 GLY A CA 1
ATOM 793 C C . GLY A 1 105 ? -12.102 20.609 27.266 1 95.44 105 GLY A C 1
ATOM 794 O O . GLY A 1 105 ? -12.648 21.516 27.891 1 95.44 105 GLY A O 1
ATOM 795 N N . PHE A 1 106 ? -12.633 20.078 26.312 1 97.06 106 PHE A N 1
ATOM 796 C CA . PHE A 1 106 ? -13.984 20.484 25.938 1 97.06 106 PHE A CA 1
ATOM 797 C C . PHE A 1 106 ? -15 19.984 26.953 1 97.06 106 PHE A C 1
ATOM 799 O O . PHE A 1 106 ? -14.82 18.938 27.562 1 97.06 106 PHE A O 1
ATOM 806 N N . SER A 1 107 ? -16.062 20.781 27.094 1 97.56 107 SER A N 1
ATOM 807 C CA . SER A 1 107 ? -17.172 20.344 27.953 1 97.56 107 SER A CA 1
ATOM 808 C C . SER A 1 107 ? -17.875 19.125 27.375 1 97.56 107 SER A C 1
ATOM 810 O O . SER A 1 107 ? -17.656 18.781 26.203 1 97.56 107 SER A O 1
ATOM 812 N N . LYS A 1 108 ? -18.656 18.547 28.172 1 96.94 108 LYS A N 1
ATOM 813 C CA . LYS A 1 108 ? -19.422 17.391 27.734 1 96.94 108 LYS A CA 1
ATOM 814 C C . LYS A 1 108 ? -20.297 17.75 26.531 1 96.94 108 LYS A C 1
ATOM 816 O O . LYS A 1 108 ? -20.344 17 25.547 1 96.94 108 LYS A O 1
ATOM 821 N N . GLU A 1 109 ? -20.906 18.797 26.641 1 97.56 109 GLU A N 1
ATOM 822 C CA . GLU A 1 109 ? -21.797 19.234 25.562 1 97.56 109 GLU A CA 1
ATOM 823 C C . GLU A 1 109 ? -21.016 19.531 24.281 1 97.56 109 GLU A C 1
ATOM 825 O O . GLU A 1 109 ? -21.422 19.094 23.203 1 97.56 109 GLU A O 1
ATOM 830 N N . GLU A 1 110 ? -19.891 20.172 24.391 1 97.31 110 GLU A N 1
ATOM 831 C CA . GLU A 1 110 ? -19.031 20.453 23.25 1 97.31 110 GLU A CA 1
ATOM 832 C C . GLU A 1 110 ? -18.5 19.172 22.625 1 97.31 110 GLU A C 1
ATOM 834 O O . GLU A 1 110 ? -18.422 19.047 21.391 1 97.31 110 GLU A O 1
ATOM 839 N N . ALA A 1 111 ? -18.109 18.312 23.5 1 97.69 111 ALA A N 1
ATOM 840 C CA . ALA A 1 111 ? -17.578 17.031 23.047 1 97.69 111 ALA A CA 1
ATOM 841 C C . ALA A 1 111 ? -18.594 16.281 22.203 1 97.69 111 ALA A C 1
ATOM 843 O O . ALA A 1 111 ? -18.25 15.742 21.141 1 97.69 111 ALA A O 1
ATOM 844 N N . VAL A 1 112 ? -19.781 16.281 22.609 1 97.69 112 VAL A N 1
ATOM 845 C CA . VAL A 1 112 ? -20.844 15.602 21.891 1 97.69 112 VAL A CA 1
ATOM 846 C C . VAL A 1 112 ? -21.062 16.281 20.531 1 97.69 112 VAL A C 1
ATOM 848 O O . VAL A 1 112 ? -21.141 15.602 19.5 1 97.69 112 VAL A O 1
ATOM 851 N N . GLN A 1 113 ? -21.094 17.547 20.531 1 97.88 113 GLN A N 1
ATOM 852 C CA . GLN A 1 113 ? -21.328 18.297 19.312 1 97.88 113 GLN A CA 1
ATOM 853 C C . GLN A 1 113 ? -20.203 18.094 18.312 1 97.88 113 GLN A C 1
ATOM 855 O O . GLN A 1 113 ? -20.438 17.828 17.141 1 97.88 113 GLN A O 1
ATOM 860 N N . LYS A 1 114 ? -19.016 18.219 18.766 1 97.56 114 LYS A N 1
ATOM 861 C CA . LYS A 1 114 ? -17.844 18.047 17.906 1 97.56 114 LYS A CA 1
ATOM 862 C C . LYS A 1 114 ? -17.781 16.625 17.344 1 97.56 114 LYS A C 1
ATOM 864 O O . LYS A 1 114 ? -17.484 16.438 16.172 1 97.56 114 LYS A O 1
ATOM 869 N N . THR A 1 115 ? -18.047 15.734 18.203 1 98.31 115 THR A N 1
ATOM 870 C CA . THR A 1 115 ? -18.047 14.328 17.812 1 98.31 115 THR A CA 1
ATOM 871 C C . THR A 1 115 ? -19.078 14.062 16.719 1 98.31 115 THR A C 1
ATOM 873 O O . THR A 1 115 ? -18.766 13.445 15.703 1 98.31 115 THR A O 1
ATOM 876 N N . GLU A 1 116 ? -20.234 14.539 16.891 1 98.06 116 GLU A N 1
ATOM 877 C CA . GLU A 1 116 ? -21.297 14.336 15.914 1 98.06 116 GLU A CA 1
ATOM 878 C C . GLU A 1 116 ? -20.953 14.969 14.57 1 98.06 116 GLU A C 1
ATOM 880 O O . GLU A 1 116 ? -21.172 14.367 13.516 1 98.06 116 GLU A O 1
ATOM 885 N N . HIS A 1 117 ? -20.453 16.125 14.656 1 97.12 117 HIS A N 1
ATOM 886 C CA . HIS A 1 117 ? -20.062 16.828 13.438 1 97.12 117 HIS A CA 1
ATOM 887 C C . HIS A 1 117 ? -19.016 16.047 12.664 1 97.12 117 HIS A C 1
ATOM 889 O O . HIS A 1 117 ? -19.141 15.852 11.453 1 97.12 117 HIS A O 1
ATOM 895 N N . LEU A 1 118 ? -17.984 15.562 13.336 1 97.56 118 LEU A N 1
ATOM 896 C CA . LEU A 1 118 ? -16.891 14.852 12.68 1 97.56 118 LEU A CA 1
ATOM 897 C C . LEU A 1 118 ? -17.344 13.484 12.18 1 97.56 118 LEU A C 1
ATOM 899 O O . LEU A 1 118 ? -16.891 13.016 11.141 1 97.56 118 LEU A O 1
ATOM 903 N N . MET A 1 119 ? -18.219 12.852 12.961 1 98.19 119 MET A N 1
ATOM 904 C CA . MET A 1 119 ? -18.75 11.586 12.484 1 98.19 119 MET A CA 1
ATOM 905 C C . MET A 1 119 ? -19.531 11.773 11.18 1 98.19 119 MET A C 1
ATOM 907 O O . MET A 1 119 ? -19.453 10.93 10.281 1 98.19 119 MET A O 1
ATOM 911 N N . GLU A 1 120 ? -20.219 12.82 11.078 1 97.06 120 GLU A N 1
ATOM 912 C CA . GLU A 1 120 ? -20.938 13.125 9.836 1 97.06 120 GLU A CA 1
ATOM 913 C C . GLU A 1 120 ? -19.953 13.422 8.703 1 97.06 120 GLU A C 1
ATOM 915 O O . GLU A 1 120 ? -20.125 12.914 7.59 1 97.06 120 GLU A O 1
ATOM 920 N N . THR A 1 121 ? -19 14.203 8.961 1 95.25 121 THR A N 1
ATOM 921 C CA . THR A 1 121 ? -18.016 14.625 7.965 1 95.25 121 THR A CA 1
ATOM 922 C C . THR A 1 121 ? -17.25 13.422 7.414 1 95.25 121 THR A C 1
ATOM 924 O O . THR A 1 121 ? -16.938 13.375 6.227 1 95.25 121 THR A O 1
ATOM 927 N N . PHE A 1 122 ? -17 12.422 8.273 1 97.06 122 PHE A N 1
ATOM 928 C CA . PHE A 1 122 ? -16.188 11.281 7.871 1 97.06 122 PHE A CA 1
ATOM 929 C C . PHE A 1 122 ? -17.047 10.031 7.688 1 97.06 122 PHE A C 1
ATOM 931 O O . PHE A 1 122 ? -16.516 8.922 7.629 1 97.06 122 PHE A O 1
ATOM 938 N N . ASP A 1 123 ? -18.375 10.188 7.652 1 95.75 123 ASP A N 1
ATOM 939 C CA . ASP A 1 123 ? -19.312 9.102 7.398 1 95.75 123 ASP A CA 1
ATOM 940 C C . ASP A 1 123 ? -19.141 7.98 8.414 1 95.75 123 ASP A C 1
ATOM 942 O O . ASP A 1 123 ? -19.078 6.805 8.047 1 95.75 123 ASP A O 1
ATOM 946 N N . LEU A 1 124 ? -19.031 8.438 9.648 1 97.62 124 LEU A N 1
ATOM 947 C CA . LEU A 1 124 ? -18.828 7.477 10.727 1 97.62 124 LEU A CA 1
ATOM 948 C C . LEU A 1 124 ? -20.109 7.266 11.523 1 97.62 124 LEU A C 1
ATOM 950 O O . LEU A 1 124 ? -20.172 6.379 12.375 1 97.62 124 LEU A O 1
ATOM 954 N N . THR A 1 125 ? -21.125 8 11.242 1 97.81 125 THR A N 1
ATOM 955 C CA . THR A 1 125 ? -22.328 8.055 12.062 1 97.81 125 THR A CA 1
ATOM 956 C C . THR A 1 125 ? -22.969 6.672 12.172 1 97.81 125 THR A C 1
ATOM 958 O O . THR A 1 125 ? -23.344 6.238 13.266 1 97.81 125 THR A O 1
ATOM 961 N N . ASP A 1 126 ? -23.047 5.918 11.086 1 96.5 126 ASP A N 1
ATOM 962 C CA . ASP A 1 126 ? -23.719 4.625 11.055 1 96.5 126 ASP A CA 1
ATOM 963 C C . ASP A 1 126 ? -22.953 3.584 11.859 1 96.5 126 ASP A C 1
ATOM 965 O O . ASP A 1 126 ? -23.484 2.531 12.203 1 96.5 126 ASP A O 1
ATOM 969 N N . ARG A 1 127 ? -21.688 3.924 12.211 1 97.06 127 ARG A N 1
ATOM 970 C CA . ARG A 1 127 ? -20.859 2.969 12.93 1 97.06 127 ARG A CA 1
ATOM 971 C C . ARG A 1 127 ? -20.484 3.496 14.312 1 97.06 127 ARG A C 1
ATOM 973 O O . ARG A 1 127 ? -19.531 3.012 14.93 1 97.06 127 ARG A O 1
ATOM 980 N N . GLN A 1 128 ? -21.172 4.422 14.758 1 97.94 128 GLN A N 1
ATOM 981 C CA . GLN A 1 128 ? -20.797 5.148 15.961 1 97.94 128 GLN A CA 1
ATOM 982 C C . GLN A 1 128 ? -20.719 4.211 17.156 1 97.94 128 GLN A C 1
ATOM 984 O O . GLN A 1 128 ? -19.953 4.465 18.094 1 97.94 128 GLN A O 1
ATOM 989 N N . HIS A 1 129 ? -21.391 3.025 17.109 1 98.19 129 HIS A N 1
ATOM 990 C CA . HIS A 1 129 ? -21.422 2.125 18.266 1 98.19 129 HIS A CA 1
ATOM 991 C C . HIS A 1 129 ? -20.5 0.927 18.047 1 98.19 129 HIS A C 1
ATOM 993 O O . HIS A 1 129 ? -20.375 0.078 18.938 1 98.19 129 HIS A O 1
ATOM 999 N N . ASP A 1 130 ? -19.844 0.861 16.938 1 97.94 130 ASP A N 1
ATOM 1000 C CA . ASP A 1 130 ? -18.891 -0.215 16.688 1 97.94 130 ASP A CA 1
ATOM 1001 C C . ASP A 1 130 ? -17.594 0.022 17.438 1 97.94 130 ASP A C 1
ATOM 1003 O O . ASP A 1 130 ? -17.094 1.148 17.5 1 97.94 130 ASP A O 1
ATOM 1007 N N . ARG A 1 131 ? -17.141 -1.06 18.016 1 97.88 131 ARG A N 1
ATOM 1008 C CA . ARG A 1 131 ? -15.805 -0.96 18.609 1 97.88 131 ARG A CA 1
ATOM 1009 C C . ARG A 1 131 ? -14.734 -0.812 17.531 1 97.88 131 ARG A C 1
ATOM 1011 O O . ARG A 1 131 ? -14.828 -1.437 16.484 1 97.88 131 ARG A O 1
ATOM 1018 N N . ALA A 1 132 ? -13.703 -0.026 17.797 1 97.38 132 ALA A N 1
ATOM 1019 C CA . ALA A 1 132 ? -12.672 0.291 16.812 1 97.38 132 ALA A CA 1
ATOM 1020 C C . ALA A 1 132 ? -11.992 -0.977 16.297 1 97.38 132 ALA A C 1
ATOM 1022 O O . ALA A 1 132 ? -11.672 -1.075 15.109 1 97.38 132 ALA A O 1
ATOM 1023 N N . LYS A 1 133 ? -11.789 -1.928 17.141 1 95.56 133 LYS A N 1
ATOM 1024 C CA . LYS A 1 133 ? -11.086 -3.154 16.766 1 95.56 133 LYS A CA 1
ATOM 1025 C C . LYS A 1 133 ? -11.867 -3.934 15.711 1 95.56 133 LYS A C 1
ATOM 1027 O O . LYS A 1 133 ? -11.305 -4.762 14.992 1 95.56 133 LYS A O 1
ATOM 1032 N N . SER A 1 134 ? -13.156 -3.74 15.664 1 95.19 134 SER A N 1
ATOM 1033 C CA . SER A 1 134 ? -14.008 -4.48 14.734 1 95.19 134 SER A CA 1
ATOM 1034 C C . SER A 1 134 ? -14.055 -3.803 13.367 1 95.19 134 SER A C 1
ATOM 1036 O O . SER A 1 134 ? -14.578 -4.367 12.406 1 95.19 134 SER A O 1
ATOM 1038 N N . LEU A 1 135 ? -13.477 -2.615 13.258 1 94.62 135 LEU A N 1
ATOM 1039 C CA . LEU A 1 135 ? -13.5 -1.844 12.016 1 94.62 135 LEU A CA 1
ATOM 1040 C C . LEU A 1 135 ? -12.414 -2.32 11.055 1 94.62 135 LEU A C 1
ATOM 1042 O O . LEU A 1 135 ? -11.352 -2.762 11.492 1 94.62 135 LEU A O 1
ATOM 1046 N N . SER A 1 136 ? -12.695 -2.219 9.797 1 90.94 136 SER A N 1
ATOM 1047 C CA . SER A 1 136 ? -11.648 -2.434 8.805 1 90.94 136 SER A CA 1
ATOM 1048 C C . SER A 1 136 ? -10.578 -1.347 8.883 1 90.94 136 SER A C 1
ATOM 1050 O O . SER A 1 136 ? -10.766 -0.33 9.555 1 90.94 136 SER A O 1
ATOM 1052 N N . GLY A 1 137 ? -9.547 -1.541 8.227 1 90 137 GLY A N 1
ATOM 1053 C CA . GLY A 1 137 ? -8.461 -0.568 8.211 1 90 137 GLY A CA 1
ATOM 1054 C C . GLY A 1 137 ? -8.898 0.794 7.699 1 90 137 GLY A C 1
ATOM 1055 O O . GLY A 1 137 ? -8.492 1.823 8.25 1 90 137 GLY A O 1
ATOM 1056 N N . GLY A 1 138 ? -9.703 0.785 6.652 1 93.12 138 GLY A N 1
ATOM 1057 C CA . GLY A 1 138 ? -10.188 2.043 6.105 1 93.12 138 GLY A CA 1
ATOM 1058 C C . GLY A 1 138 ? -11.031 2.83 7.086 1 93.12 138 GLY A C 1
ATOM 1059 O O . GLY A 1 138 ? -10.898 4.051 7.191 1 93.12 138 GLY A O 1
ATOM 1060 N N . TRP A 1 139 ? -11.773 2.16 7.855 1 94.5 139 TRP A N 1
ATOM 1061 C CA . TRP A 1 139 ? -12.625 2.797 8.859 1 94.5 139 TRP A CA 1
ATOM 1062 C C . TRP A 1 139 ? -11.789 3.303 10.031 1 94.5 139 TRP A C 1
ATOM 1064 O O . TRP A 1 139 ? -12.039 4.387 10.562 1 94.5 139 TRP A O 1
ATOM 1074 N N . GLN A 1 140 ? -10.898 2.508 10.359 1 96.12 140 GLN A N 1
ATOM 1075 C CA . GLN A 1 140 ? -10.016 2.926 11.438 1 96.12 140 GLN A CA 1
ATOM 1076 C C . GLN A 1 140 ? -9.234 4.18 11.055 1 96.12 140 GLN A C 1
ATOM 1078 O O . GLN A 1 140 ? -9.016 5.059 11.891 1 96.12 140 GLN A O 1
ATOM 1083 N N . ARG A 1 141 ? -8.875 4.227 9.828 1 95.75 141 ARG A N 1
ATOM 1084 C CA . ARG A 1 141 ? -8.156 5.398 9.344 1 95.75 141 ARG A CA 1
ATOM 1085 C C . ARG A 1 141 ? -9.039 6.641 9.383 1 95.75 141 ARG A C 1
ATOM 1087 O O . ARG A 1 141 ? -8.602 7.707 9.836 1 95.75 141 ARG A O 1
ATOM 1094 N N . LYS A 1 142 ? -10.242 6.492 8.961 1 96.44 142 LYS A N 1
ATOM 1095 C CA . LYS A 1 142 ? -11.203 7.586 9.039 1 96.44 142 LYS A CA 1
ATOM 1096 C C . LYS A 1 142 ? -11.352 8.086 10.477 1 96.44 142 LYS A C 1
ATOM 1098 O O . LYS A 1 142 ? -11.289 9.289 10.727 1 96.44 142 LYS A O 1
ATOM 1103 N N . LEU A 1 143 ? -11.469 7.156 11.328 1 97.75 143 LEU A N 1
ATOM 1104 C CA . LEU A 1 143 ? -11.609 7.484 12.742 1 97.75 143 LEU A CA 1
ATOM 1105 C C . LEU A 1 143 ? -10.359 8.195 13.266 1 97.75 143 LEU A C 1
ATOM 1107 O O . LEU A 1 143 ? -10.461 9.203 13.961 1 97.75 143 LEU A O 1
ATOM 1111 N N . SER A 1 144 ? -9.266 7.691 12.891 1 97.25 144 SER A N 1
ATOM 1112 C CA . SER A 1 144 ? -8 8.266 13.336 1 97.25 144 SER A CA 1
ATOM 1113 C C . SER A 1 144 ? -7.859 9.711 12.891 1 97.25 144 SER A C 1
ATOM 1115 O O . SER A 1 144 ? -7.469 10.578 13.68 1 97.25 144 SER A O 1
ATOM 1117 N N . ILE A 1 145 ? -8.148 9.992 11.672 1 97.06 145 ILE A N 1
ATOM 1118 C CA . ILE A 1 145 ? -8.047 11.344 11.148 1 97.06 145 ILE A CA 1
ATOM 1119 C C . ILE A 1 145 ? -9.086 12.242 11.82 1 97.06 145 ILE A C 1
ATOM 1121 O O . ILE A 1 145 ? -8.781 13.383 12.188 1 97.06 145 ILE A O 1
ATOM 1125 N N . ALA A 1 146 ? -10.281 11.727 11.992 1 97.56 146 ALA A N 1
ATOM 1126 C CA . ALA A 1 146 ? -11.312 12.484 12.703 1 97.56 146 ALA A CA 1
ATOM 1127 C C . ALA A 1 146 ? -10.844 12.867 14.102 1 97.56 146 ALA A C 1
ATOM 1129 O O . ALA A 1 146 ? -11.062 14 14.555 1 97.56 146 ALA A O 1
ATOM 1130 N N . MET A 1 147 ? -10.242 11.953 14.727 1 97.75 147 MET A N 1
ATOM 1131 C CA . MET A 1 147 ? -9.734 12.211 16.078 1 97.75 147 MET A CA 1
ATOM 1132 C C . MET A 1 147 ? -8.711 13.344 16.062 1 97.75 147 MET A C 1
ATOM 1134 O O . MET A 1 147 ? -8.703 14.188 16.953 1 97.75 147 MET A O 1
ATOM 1138 N N . ALA A 1 148 ? -7.938 13.375 15.031 1 96.94 148 ALA A N 1
ATOM 1139 C CA . ALA A 1 148 ? -6.926 14.43 14.922 1 96.94 148 ALA A CA 1
ATOM 1140 C C . ALA A 1 148 ? -7.578 15.797 14.719 1 96.94 148 ALA A C 1
ATOM 1142 O O . ALA A 1 148 ? -6.973 16.828 15.016 1 96.94 148 ALA A O 1
ATOM 1143 N N . LEU A 1 149 ? -8.797 15.836 14.305 1 97.69 149 LEU A N 1
ATOM 1144 C CA . LEU A 1 149 ? -9.469 17.078 13.953 1 97.69 149 LEU A CA 1
ATOM 1145 C C . LEU A 1 149 ? -10.289 17.609 15.125 1 97.69 149 LEU A C 1
ATOM 1147 O O . LEU A 1 149 ? -10.766 18.75 15.086 1 97.69 149 LEU A O 1
ATOM 1151 N N . ILE A 1 150 ? -10.398 16.875 16.172 1 96.62 150 ILE A N 1
ATOM 1152 C CA . ILE A 1 150 ? -11.25 17.219 17.297 1 96.62 150 ILE A CA 1
ATOM 1153 C C . ILE A 1 150 ? -10.781 18.547 17.906 1 96.62 150 ILE A C 1
ATOM 1155 O O . ILE A 1 150 ? -11.602 19.391 18.281 1 96.62 150 ILE A O 1
ATOM 1159 N N . SER A 1 151 ? -9.5 18.703 17.938 1 95.31 151 SER A N 1
ATOM 1160 C CA . SER A 1 151 ? -8.914 19.891 18.562 1 95.31 151 SER A CA 1
ATOM 1161 C C . SER A 1 151 ? -9.086 21.125 17.703 1 95.31 151 SER A C 1
ATOM 1163 O O . SER A 1 151 ? -8.719 22.234 18.109 1 95.31 151 SER A O 1
ATOM 1165 N N . GLN A 1 152 ? -9.57 20.875 16.5 1 95.38 152 GLN A N 1
ATOM 1166 C CA . GLN A 1 152 ? -9.758 21.953 15.523 1 95.38 152 GLN A CA 1
ATOM 1167 C C . GLN A 1 152 ? -8.43 22.625 15.195 1 95.38 152 GLN A C 1
ATOM 1169 O O . GLN A 1 152 ? -8.305 23.844 15.305 1 95.38 152 GLN A O 1
ATOM 1174 N N . PRO A 1 153 ? -7.523 21.906 14.766 1 97.94 153 PRO A N 1
ATOM 1175 C CA . PRO A 1 153 ? -6.223 22.469 14.406 1 97.94 153 PRO A CA 1
ATOM 1176 C C . PRO A 1 153 ? -6.293 23.406 13.195 1 97.94 153 PRO A C 1
ATOM 1178 O O . PRO A 1 153 ? -7.184 23.266 12.359 1 97.94 153 PRO A O 1
ATOM 1181 N N . LYS A 1 154 ? -5.328 24.312 13.164 1 98.06 154 LYS A N 1
ATOM 1182 C CA . LYS A 1 154 ? -5.195 25.156 11.984 1 98.06 154 LYS A CA 1
ATOM 1183 C C . LYS A 1 154 ? -4.398 24.453 10.891 1 98.06 154 LYS A C 1
ATOM 1185 O O . LYS A 1 154 ? -4.59 24.734 9.703 1 98.06 154 LYS A O 1
ATOM 1190 N N . ILE A 1 155 ? -3.527 23.562 11.305 1 98.62 155 ILE A N 1
ATOM 1191 C CA . ILE A 1 155 ? -2.705 22.781 10.398 1 98.62 155 ILE A CA 1
ATOM 1192 C C . ILE A 1 155 ? -2.801 21.297 10.758 1 98.62 155 ILE A C 1
ATOM 1194 O O . ILE A 1 155 ? -2.58 20.922 11.914 1 98.62 155 ILE A O 1
ATOM 1198 N N . LEU A 1 156 ? -3.168 20.5 9.812 1 98.56 156 LEU A N 1
ATOM 1199 C CA . LEU A 1 156 ? -3.273 19.047 10 1 98.56 156 LEU A CA 1
ATOM 1200 C C . LEU A 1 156 ? -2.234 18.312 9.164 1 98.56 156 LEU A C 1
ATOM 1202 O O . LEU A 1 156 ? -2.143 18.531 7.953 1 98.56 156 LEU A O 1
ATOM 1206 N N . PHE A 1 157 ? -1.443 17.469 9.812 1 98.5 157 PHE A N 1
ATOM 1207 C CA . PHE A 1 157 ? -0.485 16.609 9.125 1 98.5 157 PHE A CA 1
ATOM 1208 C C . PHE A 1 157 ? -1.043 15.203 8.961 1 98.5 157 PHE A C 1
ATOM 1210 O O . PHE A 1 157 ? -1.529 14.609 9.922 1 98.5 157 PHE A O 1
ATOM 1217 N N . LEU A 1 158 ? -1 14.711 7.758 1 97.56 158 LEU A N 1
ATOM 1218 C CA . LEU A 1 158 ? -1.396 13.344 7.441 1 97.56 158 LEU A CA 1
ATOM 1219 C C . LEU A 1 158 ? -0.213 12.547 6.902 1 97.56 158 LEU A C 1
ATOM 1221 O O . LEU A 1 158 ? 0.27 12.812 5.801 1 97.56 158 LEU A O 1
ATOM 1225 N N . ASP A 1 159 ? 0.223 11.633 7.641 1 96.62 159 ASP A N 1
ATOM 1226 C CA . ASP A 1 159 ? 1.37 10.828 7.238 1 96.62 159 ASP A CA 1
ATOM 1227 C C . ASP A 1 159 ? 0.921 9.531 6.559 1 96.62 159 ASP A C 1
ATOM 1229 O O . ASP A 1 159 ? 0.526 8.578 7.23 1 96.62 159 ASP A O 1
ATOM 1233 N N . GLU A 1 160 ? 0.974 9.5 5.227 1 95.88 160 GLU A N 1
ATOM 1234 C CA . GLU A 1 160 ? 0.593 8.375 4.383 1 95.88 160 GLU A CA 1
ATOM 1235 C C . GLU A 1 160 ? -0.79 7.848 4.754 1 95.88 160 GLU A C 1
ATOM 1237 O O . GLU A 1 160 ? -0.944 6.668 5.078 1 95.88 160 GLU A O 1
ATOM 1242 N N . PRO A 1 161 ? -1.77 8.617 4.531 1 95.88 161 PRO A N 1
ATOM 1243 C CA . PRO A 1 161 ? -3.094 8.312 5.074 1 95.88 161 PRO A CA 1
ATOM 1244 C C . PRO A 1 161 ? -3.76 7.129 4.371 1 95.88 161 PRO A C 1
ATOM 1246 O O . PRO A 1 161 ? -4.656 6.5 4.934 1 95.88 161 PRO A O 1
ATOM 1249 N N . THR A 1 162 ? -3.32 6.816 3.162 1 93.88 162 THR A N 1
ATOM 1250 C CA . THR A 1 162 ? -4.062 5.781 2.449 1 93.88 162 THR A CA 1
ATOM 1251 C C . THR A 1 162 ? -3.23 4.512 2.318 1 93.88 162 THR A C 1
ATOM 1253 O O . THR A 1 162 ? -3.613 3.582 1.601 1 93.88 162 THR A O 1
ATOM 1256 N N . LEU A 1 163 ? -2.156 4.469 2.957 1 89.75 163 LEU A N 1
ATOM 1257 C CA . LEU A 1 163 ? -1.307 3.285 2.873 1 89.75 163 LEU A CA 1
ATOM 1258 C C . LEU A 1 163 ? -2.08 2.031 3.266 1 89.75 163 LEU A C 1
ATOM 1260 O O . LEU A 1 163 ? -2.756 2.012 4.297 1 89.75 163 LEU A O 1
ATOM 1264 N N . GLY A 1 164 ? -2.064 1.057 2.447 1 87.38 164 GLY A N 1
ATOM 1265 C CA . GLY A 1 164 ? -2.654 -0.233 2.768 1 87.38 164 GLY A CA 1
ATOM 1266 C C . GLY A 1 164 ? -4.145 -0.295 2.479 1 87.38 164 GLY A C 1
ATOM 1267 O O . GLY A 1 164 ? -4.773 -1.341 2.656 1 87.38 164 GLY A O 1
ATOM 1268 N N . LEU A 1 165 ? -4.723 0.786 2.035 1 92.62 165 LEU A N 1
ATOM 1269 C CA . LEU A 1 165 ? -6.156 0.816 1.759 1 92.62 165 LEU A CA 1
ATOM 1270 C C . LEU A 1 165 ? -6.445 0.32 0.347 1 92.62 165 LEU A C 1
ATOM 1272 O O . LEU A 1 165 ? -5.672 0.575 -0.578 1 92.62 165 LEU A O 1
ATOM 1276 N N . ASP A 1 166 ? -7.598 -0.34 0.232 1 93.56 166 ASP A N 1
ATOM 1277 C CA . ASP A 1 166 ? -8.016 -0.758 -1.104 1 93.56 166 ASP A CA 1
ATOM 1278 C C . ASP A 1 166 ? -8.664 0.398 -1.862 1 93.56 166 ASP A C 1
ATOM 1280 O O . ASP A 1 166 ? -8.727 1.521 -1.359 1 93.56 166 ASP A O 1
ATOM 1284 N N . VAL A 1 167 ? -9.133 0.1 -3.01 1 93.62 167 VAL A N 1
ATOM 1285 C CA . VAL A 1 167 ? -9.594 1.104 -3.967 1 93.62 167 VAL A CA 1
ATOM 1286 C C . VAL A 1 167 ? -10.766 1.881 -3.381 1 93.62 167 VAL A C 1
ATOM 1288 O O . VAL A 1 167 ? -10.766 3.115 -3.381 1 93.62 167 VAL A O 1
ATOM 1291 N N . ARG A 1 168 ? -11.68 1.209 -2.834 1 93.06 168 ARG A N 1
ATOM 1292 C CA . ARG A 1 168 ? -12.898 1.852 -2.34 1 93.06 168 ARG A CA 1
ATOM 1293 C C . ARG A 1 168 ? -12.609 2.672 -1.087 1 93.06 168 ARG A C 1
ATOM 1295 O O . ARG A 1 168 ? -13.023 3.828 -0.986 1 93.06 168 ARG A O 1
ATOM 1302 N N . ALA A 1 169 ? -11.938 2.02 -0.161 1 93.62 169 ALA A N 1
ATOM 1303 C CA . ALA A 1 169 ? -11.594 2.703 1.082 1 93.62 169 ALA A CA 1
ATOM 1304 C C . ALA A 1 169 ? -10.789 3.973 0.803 1 93.62 169 ALA A C 1
ATOM 1306 O O . ALA A 1 169 ? -11.016 5.008 1.433 1 93.62 169 ALA A O 1
ATOM 1307 N N . ARG A 1 170 ? -9.922 3.895 -0.112 1 94.81 170 ARG A N 1
ATOM 1308 C CA . ARG A 1 170 ? -9.094 5.043 -0.481 1 94.81 170 ARG A CA 1
ATOM 1309 C C . ARG A 1 170 ? -9.953 6.172 -1.046 1 94.81 170 ARG A C 1
ATOM 1311 O O . ARG A 1 170 ? -9.812 7.324 -0.635 1 94.81 170 ARG A O 1
ATOM 1318 N N . 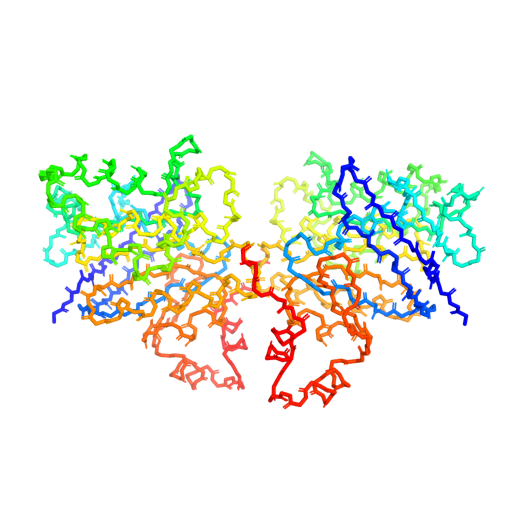ARG A 1 171 ? -10.766 5.871 -1.922 1 93.75 171 ARG A N 1
ATOM 1319 C CA . ARG A 1 171 ? -11.617 6.867 -2.561 1 93.75 171 ARG A CA 1
ATOM 1320 C C . ARG A 1 171 ? -12.531 7.543 -1.541 1 93.75 171 ARG A C 1
ATOM 1322 O O . ARG A 1 171 ? -12.727 8.758 -1.588 1 93.75 171 ARG A O 1
ATOM 1329 N N . GLU A 1 172 ? -13.031 6.742 -0.713 1 94.12 172 GLU A N 1
ATOM 1330 C CA . GLU A 1 172 ? -13.891 7.289 0.331 1 94.12 172 GLU A CA 1
ATOM 1331 C C . GLU A 1 172 ? -13.117 8.234 1.247 1 94.12 172 GLU A C 1
ATOM 1333 O O . GLU A 1 172 ? -13.594 9.32 1.573 1 94.12 172 GLU A O 1
ATOM 1338 N N . LEU A 1 173 ? -11.992 7.789 1.6 1 95.88 173 LEU A N 1
ATOM 1339 C CA . LEU A 1 173 ? -11.172 8.625 2.471 1 95.88 173 LEU A CA 1
ATOM 1340 C C . LEU A 1 173 ? -10.781 9.922 1.768 1 95.88 173 LEU A C 1
ATOM 1342 O O . LEU A 1 173 ? -10.797 10.992 2.377 1 95.88 173 LEU A O 1
ATOM 1346 N N . TRP A 1 174 ? -10.438 9.844 0.505 1 96.31 174 TRP A N 1
ATOM 1347 C CA . TRP A 1 174 ? -10.102 11.023 -0.279 1 96.31 174 TRP A CA 1
ATOM 1348 C C . TRP A 1 174 ? -11.25 12.031 -0.264 1 96.31 174 TRP A C 1
ATOM 1350 O O . TRP A 1 174 ? -11.031 13.227 -0.084 1 96.31 174 TRP A O 1
ATOM 1360 N N . LYS A 1 175 ? -12.398 11.516 -0.394 1 95.56 175 LYS A N 1
ATOM 1361 C CA . LYS A 1 175 ? -13.578 12.375 -0.371 1 95.56 175 LYS A CA 1
ATOM 1362 C C . LYS A 1 175 ? -13.711 13.086 0.974 1 95.56 175 LYS A C 1
ATOM 1364 O O . LYS A 1 175 ? -13.992 14.281 1.023 1 95.56 175 LYS A O 1
ATOM 1369 N N . ASN A 1 176 ? -13.508 12.359 1.984 1 95.81 176 ASN A N 1
ATOM 1370 C CA . ASN A 1 176 ? -13.602 12.938 3.322 1 95.81 176 ASN A CA 1
ATOM 1371 C C . ASN A 1 176 ? -12.555 14.023 3.541 1 95.81 176 ASN A C 1
ATOM 1373 O O . ASN A 1 176 ? -12.875 15.109 4.035 1 95.81 176 ASN A O 1
ATOM 1377 N N . ILE A 1 177 ? -11.359 13.719 3.131 1 96.19 177 ILE A N 1
ATOM 1378 C CA . ILE A 1 177 ? -10.266 14.648 3.398 1 96.19 177 ILE A CA 1
ATOM 1379 C C . ILE A 1 177 ? -10.406 15.883 2.506 1 96.19 177 ILE A C 1
ATOM 1381 O O . ILE A 1 177 ? -10.016 16.984 2.895 1 96.19 177 ILE A O 1
ATOM 1385 N N . GLU A 1 178 ? -10.945 15.672 1.377 1 95.25 178 GLU A N 1
ATOM 1386 C CA . GLU A 1 178 ? -11.156 16.781 0.444 1 95.25 178 GLU A CA 1
ATOM 1387 C C . GLU A 1 178 ? -12.078 17.828 1.041 1 95.25 178 GLU A C 1
ATOM 1389 O O . GLU A 1 178 ? -11.945 19.016 0.731 1 95.25 178 GLU A O 1
ATOM 1394 N N . GLN A 1 179 ? -12.906 17.406 1.905 1 93.62 179 GLN A N 1
ATOM 1395 C CA . GLN A 1 179 ? -13.859 18.328 2.537 1 93.62 179 GLN A CA 1
ATOM 1396 C C . GLN A 1 179 ? -13.141 19.312 3.457 1 93.62 179 GLN A C 1
ATOM 1398 O O . GLN A 1 179 ? -13.727 20.312 3.879 1 93.62 179 GLN A O 1
ATOM 1403 N N . LEU A 1 180 ? -11.969 19.031 3.756 1 94.75 180 LEU A N 1
ATOM 1404 C CA . LEU A 1 180 ? -11.203 19.891 4.668 1 94.75 180 LEU A CA 1
ATOM 1405 C C . LEU A 1 180 ? -10.578 21.062 3.924 1 94.75 180 LEU A C 1
ATOM 1407 O O . LEU A 1 180 ? -10.117 22.016 4.547 1 94.75 180 LEU A O 1
ATOM 1411 N N . LYS A 1 181 ? -10.57 20.969 2.637 1 91.38 181 LYS A N 1
ATOM 1412 C CA . LYS A 1 181 ? -9.969 22.016 1.826 1 91.38 181 LYS A CA 1
ATOM 1413 C C . LYS A 1 181 ? -10.594 23.375 2.133 1 91.38 181 LYS A C 1
ATOM 1415 O O . LYS A 1 181 ? -11.812 23.5 2.223 1 91.38 181 LYS A O 1
ATOM 1420 N N . GLY A 1 182 ? -9.742 24.344 2.289 1 90.06 182 GLY A N 1
ATOM 1421 C CA . GLY A 1 182 ? -10.219 25.703 2.547 1 90.06 182 GLY A CA 1
ATOM 1422 C C . GLY A 1 182 ? -10.578 25.938 4 1 90.06 182 GLY A C 1
ATOM 1423 O O . GLY A 1 182 ? -10.75 27.078 4.426 1 90.06 182 GLY A O 1
ATOM 1424 N N . LYS A 1 183 ? -10.625 24.859 4.742 1 92.25 183 LYS A N 1
ATOM 1425 C CA . LYS A 1 183 ? -10.992 24.984 6.152 1 92.25 183 LYS A CA 1
ATOM 1426 C C . LYS A 1 183 ? -9.773 24.844 7.055 1 92.25 183 LYS A C 1
ATOM 1428 O O . LYS A 1 183 ? -9.641 25.562 8.047 1 92.25 183 LYS A O 1
ATOM 1433 N N . VAL A 1 184 ? -9 24.047 6.758 1 96.75 184 VAL A N 1
ATOM 1434 C CA . VAL A 1 184 ? -7.766 23.766 7.492 1 96.75 184 VAL A CA 1
ATOM 1435 C C . VAL A 1 184 ? -6.609 23.594 6.512 1 96.75 184 VAL A C 1
ATOM 1437 O O . VAL A 1 184 ? -6.812 23.203 5.359 1 96.75 184 VAL A O 1
ATOM 1440 N N . THR A 1 185 ? -5.402 24 6.926 1 98.31 185 THR A N 1
ATOM 1441 C CA . THR A 1 185 ? -4.219 23.688 6.137 1 98.31 185 THR A CA 1
ATOM 1442 C C . THR A 1 185 ? -3.83 22.219 6.293 1 98.31 185 THR A C 1
ATOM 1444 O O . THR A 1 185 ? -3.701 21.719 7.414 1 98.31 185 THR A O 1
ATOM 1447 N N . VAL A 1 186 ? -3.727 21.516 5.207 1 98.31 186 VAL A N 1
ATOM 1448 C CA . VAL A 1 186 ? -3.406 20.094 5.266 1 98.31 186 VAL A CA 1
ATOM 1449 C C . VAL A 1 186 ? -2.066 19.828 4.582 1 98.31 186 VAL A C 1
ATOM 1451 O O . VAL A 1 186 ? -1.826 20.312 3.471 1 98.31 186 VAL A O 1
ATOM 1454 N N . ILE A 1 187 ? -1.207 19.156 5.246 1 98.44 187 ILE A N 1
ATOM 1455 C CA . ILE A 1 187 ? 0.041 18.656 4.68 1 98.44 187 ILE A CA 1
ATOM 1456 C C . ILE A 1 187 ? 0.046 17.125 4.707 1 98.44 187 ILE A C 1
ATOM 1458 O O . ILE A 1 187 ? -0.008 16.531 5.781 1 98.44 187 ILE A O 1
ATOM 1462 N N . LEU A 1 188 ? 0.112 16.562 3.559 1 97.5 188 LEU A N 1
ATOM 1463 C CA . LEU A 1 188 ? 0.019 15.125 3.393 1 97.5 188 LEU A CA 1
ATOM 1464 C C . LEU A 1 188 ? 1.306 14.562 2.801 1 97.5 188 LEU A C 1
ATOM 1466 O O . LEU A 1 188 ? 1.873 15.141 1.872 1 97.5 188 LEU A O 1
ATOM 1470 N N . THR A 1 189 ? 1.847 13.508 3.412 1 97.88 189 THR A N 1
ATOM 1471 C CA . THR A 1 189 ? 2.943 12.773 2.795 1 97.88 189 THR A CA 1
ATOM 1472 C C . THR A 1 189 ? 2.426 11.516 2.098 1 97.88 189 THR A C 1
ATOM 1474 O O . THR A 1 189 ? 1.5 10.867 2.586 1 97.88 189 THR A O 1
ATOM 1477 N N . THR A 1 190 ? 3.025 11.211 0.979 1 97.12 190 THR A N 1
ATOM 1478 C CA . THR A 1 190 ? 2.584 10.016 0.26 1 97.12 190 THR A CA 1
ATOM 1479 C C . THR A 1 190 ? 3.637 9.578 -0.753 1 97.12 190 THR A C 1
ATOM 1481 O O . THR A 1 190 ? 4.445 10.391 -1.209 1 97.12 190 THR A O 1
ATOM 1484 N N . HIS A 1 191 ? 3.6 8.352 -1.064 1 95.75 191 HIS A N 1
ATOM 1485 C CA . HIS A 1 191 ? 4.352 7.848 -2.209 1 95.75 191 HIS A CA 1
ATOM 1486 C C . HIS A 1 191 ? 3.418 7.465 -3.355 1 95.75 191 HIS A C 1
ATOM 1488 O O . HIS A 1 191 ? 3.859 6.895 -4.355 1 95.75 191 HIS A O 1
ATOM 1494 N N . TYR A 1 192 ? 2.205 7.797 -3.27 1 94.38 192 TYR A N 1
ATOM 1495 C CA . TYR A 1 192 ? 1.224 7.527 -4.312 1 94.38 192 TYR A CA 1
ATOM 1496 C C . TYR A 1 192 ? 0.99 8.766 -5.176 1 94.38 192 TYR A C 1
ATOM 1498 O O . TYR A 1 192 ? 0.492 9.781 -4.688 1 94.38 192 TYR A O 1
ATOM 1506 N N . LEU A 1 193 ? 1.215 8.594 -6.426 1 96.38 193 LEU A N 1
ATOM 1507 C CA . LEU A 1 193 ? 1.114 9.711 -7.359 1 96.38 193 LEU A CA 1
ATOM 1508 C C . LEU A 1 193 ? -0.33 10.188 -7.484 1 96.38 193 LEU A C 1
ATOM 1510 O O . LEU A 1 193 ? -0.595 11.391 -7.477 1 96.38 193 LEU A O 1
ATOM 1514 N N . GLU A 1 194 ? -1.18 9.258 -7.562 1 93.94 194 GLU A N 1
ATOM 1515 C CA . GLU A 1 194 ? -2.59 9.578 -7.773 1 93.94 194 GLU A CA 1
ATOM 1516 C C . GLU A 1 194 ? -3.16 10.367 -6.602 1 93.94 194 GLU A C 1
ATOM 1518 O O . GLU A 1 194 ? -3.969 11.281 -6.797 1 93.94 194 GLU A O 1
ATOM 1523 N N . GLU A 1 195 ? -2.777 10.062 -5.465 1 95.44 195 GLU A N 1
ATOM 1524 C CA . GLU A 1 195 ? -3.246 10.742 -4.262 1 95.44 195 GLU A CA 1
ATOM 1525 C C . GLU A 1 195 ? -2.818 12.211 -4.262 1 95.44 195 GLU A C 1
ATOM 1527 O O . GLU A 1 195 ? -3.635 13.102 -4.02 1 95.44 195 GLU A O 1
ATOM 1532 N N . ALA A 1 196 ? -1.55 12.391 -4.547 1 97.06 196 ALA A N 1
ATOM 1533 C CA . ALA A 1 196 ? -1.022 13.75 -4.609 1 97.06 196 ALA A CA 1
ATOM 1534 C C . ALA A 1 196 ? -1.732 14.57 -5.688 1 97.06 196 ALA A C 1
ATOM 1536 O O . ALA A 1 196 ? -2.123 15.711 -5.453 1 97.06 196 ALA A O 1
ATOM 1537 N N . GLU A 1 197 ? -1.916 13.945 -6.754 1 94.88 197 GLU A N 1
ATOM 1538 C CA . GLU A 1 197 ? -2.537 14.633 -7.883 1 94.88 197 GLU A CA 1
ATOM 1539 C C . GLU A 1 197 ? -4 14.953 -7.598 1 94.88 197 GLU A C 1
ATOM 1541 O O . GLU A 1 197 ? -4.496 16.016 -7.98 1 94.88 197 GLU A O 1
ATOM 1546 N N . ALA A 1 198 ? -4.637 14.07 -6.953 1 93.38 198 ALA A N 1
ATOM 1547 C CA . ALA A 1 198 ? -6.074 14.188 -6.738 1 93.38 198 ALA A CA 1
ATOM 1548 C C . ALA A 1 198 ? -6.379 15.211 -5.645 1 93.38 198 ALA A C 1
ATOM 1550 O O . ALA A 1 198 ? -7.363 15.945 -5.73 1 93.38 198 ALA A O 1
ATOM 1551 N N . LEU A 1 199 ? -5.539 15.281 -4.66 1 96.31 199 LEU A N 1
ATOM 1552 C CA . LEU A 1 199 ? -5.934 16 -3.453 1 96.31 199 LEU A CA 1
ATOM 1553 C C . LEU A 1 199 ? -5.203 17.344 -3.354 1 96.31 199 LEU A C 1
ATOM 1555 O O . LEU A 1 199 ? -5.785 18.328 -2.916 1 96.31 199 LEU A O 1
ATOM 1559 N N . ALA A 1 200 ? -3.984 17.391 -3.805 1 97.5 200 ALA A N 1
ATOM 1560 C CA . ALA A 1 200 ? -3.131 18.516 -3.439 1 97.5 200 ALA A CA 1
ATOM 1561 C C . ALA A 1 200 ? -3.379 19.719 -4.355 1 97.5 200 ALA A C 1
ATOM 1563 O O . ALA A 1 200 ? -3.531 19.547 -5.566 1 97.5 200 ALA A O 1
ATOM 1564 N N . ASP A 1 201 ? -3.438 20.875 -3.779 1 97.56 201 ASP A N 1
ATOM 1565 C CA . ASP A 1 201 ? -3.369 22.109 -4.555 1 97.56 201 ASP A CA 1
ATOM 1566 C C . ASP A 1 201 ? -1.98 22.312 -5.156 1 97.56 201 ASP A C 1
ATOM 1568 O O . ASP A 1 201 ? -1.85 22.672 -6.324 1 97.56 201 ASP A O 1
ATOM 1572 N N . ARG A 1 202 ? -1.065 22.141 -4.359 1 97.75 202 ARG A N 1
ATOM 1573 C CA . ARG A 1 202 ? 0.356 22.156 -4.688 1 97.75 202 ARG A CA 1
ATOM 1574 C C . ARG A 1 202 ? 1.087 21 -4.004 1 97.75 202 ARG A C 1
ATOM 1576 O O . ARG A 1 202 ? 0.606 20.453 -3.006 1 97.75 202 ARG A O 1
ATOM 1583 N N . LEU A 1 203 ? 2.162 20.656 -4.66 1 98.25 203 LEU A N 1
ATOM 1584 C CA . LEU A 1 203 ? 2.938 19.562 -4.07 1 98.25 203 LEU A CA 1
ATOM 1585 C C . LEU A 1 203 ? 4.426 19.75 -4.344 1 98.25 203 LEU A C 1
ATOM 1587 O O . LEU A 1 203 ? 4.812 20.594 -5.156 1 98.25 203 LEU A O 1
ATOM 1591 N N . CYS A 1 204 ? 5.219 19.047 -3.598 1 98.31 204 CYS A N 1
ATOM 1592 C CA . CYS A 1 204 ? 6.641 18.938 -3.906 1 98.31 204 CYS A CA 1
ATOM 1593 C C . CYS A 1 204 ? 7.059 17.484 -4.047 1 98.31 204 CYS A C 1
ATOM 1595 O O . CYS A 1 204 ? 6.422 16.594 -3.479 1 98.31 204 CYS A O 1
ATOM 1597 N N . ILE A 1 205 ? 8.039 17.266 -4.832 1 98.25 205 ILE A N 1
ATOM 1598 C CA . ILE A 1 205 ? 8.711 15.969 -4.918 1 98.25 205 ILE A CA 1
ATOM 1599 C C . ILE A 1 205 ? 10.008 16 -4.113 1 98.25 205 ILE A C 1
ATOM 1601 O O . ILE A 1 205 ? 10.852 16.875 -4.328 1 98.25 205 ILE A O 1
ATOM 1605 N N . MET A 1 206 ? 10.07 15.102 -3.211 1 97.88 206 MET A N 1
ATOM 1606 C CA . MET A 1 206 ? 11.266 14.992 -2.377 1 97.88 206 MET A CA 1
ATOM 1607 C C . MET A 1 206 ? 12.102 13.781 -2.777 1 97.88 206 MET A C 1
ATOM 1609 O O . MET A 1 206 ? 11.555 12.719 -3.09 1 97.88 206 MET A O 1
ATOM 1613 N N . ASP A 1 207 ? 13.367 13.992 -2.689 1 97.19 207 ASP A N 1
ATOM 1614 C CA . ASP A 1 207 ? 14.32 12.914 -2.912 1 97.19 207 ASP A CA 1
ATOM 1615 C C . ASP A 1 207 ? 15.602 13.133 -2.102 1 97.19 207 ASP A C 1
ATOM 1617 O O . ASP A 1 207 ? 16.156 14.234 -2.096 1 97.19 207 ASP A O 1
ATOM 1621 N N . LYS A 1 208 ? 16.016 12.156 -1.374 1 94.94 208 LYS A N 1
ATOM 1622 C CA . LYS A 1 208 ? 17.25 12.18 -0.589 1 94.94 208 LYS A CA 1
ATOM 1623 C C . LYS A 1 208 ? 17.281 13.398 0.331 1 94.94 208 LYS A C 1
ATOM 1625 O O . LYS A 1 208 ? 18.297 14.094 0.407 1 94.94 208 LYS A O 1
ATOM 1630 N N . GLY A 1 209 ? 16.109 13.719 0.83 1 96.94 209 GLY A N 1
ATOM 1631 C CA . GLY A 1 209 ? 16.031 14.703 1.894 1 96.94 209 GLY A CA 1
ATOM 1632 C C . GLY A 1 209 ? 15.922 16.125 1.38 1 96.94 209 GLY A C 1
ATOM 1633 O O . GLY A 1 209 ? 15.953 17.078 2.162 1 96.94 209 GLY A O 1
ATOM 1634 N N . VAL A 1 210 ? 15.805 16.266 0.082 1 97.19 210 VAL A N 1
ATOM 1635 C CA . VAL A 1 210 ? 15.727 17.609 -0.483 1 97.19 210 VAL A CA 1
ATOM 1636 C C . VAL A 1 210 ? 14.484 17.719 -1.374 1 97.19 210 VAL A C 1
ATOM 1638 O O . VAL A 1 210 ? 13.977 16.719 -1.865 1 97.19 210 VAL A O 1
ATOM 1641 N N . VAL A 1 211 ? 14.039 18.938 -1.564 1 97.62 211 VAL A N 1
ATOM 1642 C CA . VAL A 1 211 ? 12.961 19.203 -2.51 1 97.62 211 VAL A CA 1
ATOM 1643 C C . VAL A 1 211 ? 13.523 19.297 -3.926 1 97.62 211 VAL A C 1
ATOM 1645 O O . VAL A 1 211 ? 14.391 20.125 -4.199 1 97.62 211 VAL A O 1
ATOM 1648 N N . GLN A 1 212 ? 13.023 18.531 -4.789 1 97.81 212 GLN A N 1
ATOM 1649 C CA . GLN A 1 212 ? 13.508 18.516 -6.164 1 97.81 212 GLN A CA 1
ATOM 1650 C C . GLN A 1 212 ? 12.734 19.5 -7.031 1 97.81 212 GLN A C 1
ATOM 1652 O O . GLN A 1 212 ? 13.297 20.109 -7.941 1 97.81 212 GLN A O 1
ATOM 1657 N N . ILE A 1 213 ? 11.508 19.578 -6.73 1 97.88 213 ILE A N 1
ATOM 1658 C CA . ILE A 1 213 ? 10.648 20.469 -7.496 1 97.88 213 ILE A CA 1
ATOM 1659 C C . ILE A 1 213 ? 9.367 20.75 -6.707 1 97.88 213 ILE A C 1
ATOM 1661 O O . ILE A 1 213 ? 8.953 19.953 -5.875 1 97.88 213 ILE A O 1
ATOM 1665 N N . LEU A 1 214 ? 8.875 21.938 -6.945 1 97.81 214 LEU A N 1
ATOM 1666 C CA . LEU A 1 214 ? 7.668 22.438 -6.285 1 97.81 214 LEU A CA 1
ATOM 1667 C C . LEU A 1 214 ? 6.691 23.016 -7.301 1 97.81 214 LEU A C 1
ATOM 1669 O O . LEU A 1 214 ? 7.102 23.703 -8.234 1 97.81 214 LEU A O 1
ATOM 1673 N N . GLY A 1 215 ? 5.41 22.688 -7.16 1 97.94 215 GLY A N 1
ATOM 1674 C CA . GLY A 1 215 ? 4.387 23.25 -8.023 1 97.94 215 GLY A CA 1
ATOM 1675 C C . GLY A 1 215 ? 3.141 22.391 -8.109 1 97.94 215 GLY A C 1
ATOM 1676 O O . GLY A 1 215 ? 2.971 21.453 -7.328 1 97.94 215 GLY A O 1
ATOM 1677 N N . THR A 1 216 ? 2.223 22.781 -8.891 1 97.88 216 THR A N 1
ATOM 1678 C CA . THR A 1 216 ? 1.091 21.922 -9.203 1 97.88 216 THR A CA 1
ATOM 1679 C C . THR A 1 216 ? 1.536 20.734 -10.039 1 97.88 216 THR A C 1
ATOM 1681 O O . THR A 1 216 ? 2.615 20.75 -10.633 1 97.88 216 THR A O 1
ATOM 1684 N N . ALA A 1 217 ? 0.678 19.703 -10.062 1 97.06 217 ALA A N 1
ATOM 1685 C CA . ALA A 1 217 ? 0.995 18.547 -10.883 1 97.06 217 ALA A CA 1
ATOM 1686 C C . ALA A 1 217 ? 1.23 18.953 -12.336 1 97.06 217 ALA A C 1
ATOM 1688 O O . ALA A 1 217 ? 2.188 18.484 -12.969 1 97.06 217 ALA A O 1
ATOM 1689 N N . GLU A 1 218 ? 0.438 19.812 -12.82 1 97.25 218 GLU A N 1
ATOM 1690 C CA . GLU A 1 218 ? 0.546 20.281 -14.203 1 97.25 218 GLU A CA 1
ATOM 1691 C C . GLU A 1 218 ? 1.858 21.016 -14.438 1 97.25 218 GLU A C 1
ATOM 1693 O O . GLU A 1 218 ? 2.537 20.781 -15.438 1 97.25 218 GLU A O 1
ATOM 1698 N N . GLU A 1 219 ? 2.16 21.891 -13.523 1 98.19 219 GLU A N 1
ATOM 1699 C CA . GLU A 1 219 ? 3.406 22.641 -13.625 1 98.19 219 GLU A CA 1
ATOM 1700 C C . GLU A 1 219 ? 4.617 21.719 -13.609 1 98.19 219 GLU A C 1
ATOM 1702 O O . GLU A 1 219 ? 5.59 21.938 -14.328 1 98.19 219 GLU A O 1
ATOM 1707 N N . ILE A 1 220 ? 4.535 20.703 -12.805 1 97.81 220 ILE A N 1
ATOM 1708 C CA . ILE A 1 220 ? 5.645 19.781 -12.656 1 97.81 220 ILE A CA 1
ATOM 1709 C C . ILE A 1 220 ? 5.801 18.953 -13.938 1 97.81 220 ILE A C 1
ATOM 1711 O O . ILE A 1 220 ? 6.922 18.75 -14.414 1 97.81 220 ILE A O 1
ATOM 1715 N N . ILE A 1 221 ? 4.723 18.5 -14.508 1 97.62 221 ILE A N 1
ATOM 1716 C CA . ILE A 1 221 ? 4.766 17.781 -15.773 1 97.62 221 ILE A CA 1
ATOM 1717 C C . ILE A 1 221 ? 5.395 18.656 -16.859 1 97.62 221 ILE A C 1
ATOM 1719 O O . ILE A 1 221 ? 6.301 18.219 -17.578 1 97.62 221 ILE A O 1
ATOM 1723 N N . GLN A 1 222 ? 4.988 19.875 -16.922 1 97.88 222 GLN A N 1
ATOM 1724 C CA . GLN A 1 222 ? 5.484 20.812 -17.922 1 97.88 222 GLN A CA 1
ATOM 1725 C C . GLN A 1 222 ? 6.973 21.078 -17.734 1 97.88 222 GLN A C 1
ATOM 1727 O O . GLN A 1 222 ? 7.746 21.047 -18.703 1 97.88 222 GLN A O 1
ATOM 1732 N N . ALA A 1 223 ? 7.32 21.328 -16.562 1 97.75 223 ALA A N 1
ATOM 1733 C CA . ALA A 1 223 ? 8.711 21.641 -16.266 1 97.75 223 ALA A CA 1
ATOM 1734 C C . ALA A 1 223 ? 9.625 20.469 -16.578 1 97.75 223 ALA A C 1
ATOM 1736 O O . ALA A 1 223 ? 10.773 20.656 -16.984 1 97.75 223 ALA A O 1
ATOM 1737 N N . SER A 1 224 ? 9.109 19.25 -16.406 1 96.62 224 SER A N 1
ATOM 1738 C CA . SER A 1 224 ? 9.922 18.047 -16.609 1 96.62 224 SER A CA 1
ATOM 1739 C C . SER A 1 224 ? 10.047 17.703 -18.078 1 96.62 224 SER A C 1
ATOM 1741 O O . SER A 1 224 ? 10.93 16.938 -18.469 1 96.62 224 SER A O 1
ATOM 1743 N N . GLY A 1 225 ? 9.117 18.141 -18.859 1 96.81 225 GLY A N 1
ATOM 1744 C CA . GLY A 1 225 ? 9.078 17.781 -20.281 1 96.81 225 GLY A CA 1
ATOM 1745 C C . GLY A 1 225 ? 8.633 16.359 -20.531 1 96.81 225 GLY A C 1
ATOM 1746 O O . GLY A 1 225 ? 8.836 15.82 -21.609 1 96.81 225 GLY A O 1
ATOM 1747 N N . LYS A 1 226 ? 8.086 15.766 -19.5 1 97 226 LYS A N 1
ATOM 1748 C CA . LYS A 1 226 ? 7.68 14.375 -19.641 1 97 226 LYS A CA 1
ATOM 1749 C C . LYS A 1 226 ? 6.207 14.266 -20.016 1 97 226 LYS A C 1
ATOM 1751 O O . LYS A 1 226 ? 5.484 15.266 -20.031 1 97 226 LYS A O 1
ATOM 1756 N N . LYS A 1 227 ? 5.742 13.078 -20.391 1 95.56 227 LYS A N 1
ATOM 1757 C CA . LYS A 1 227 ? 4.418 12.852 -20.953 1 95.56 227 LYS A CA 1
ATOM 1758 C C . LYS A 1 227 ? 3.35 12.844 -19.859 1 95.56 227 LYS A C 1
ATOM 1760 O O . LYS A 1 227 ? 2.193 13.188 -20.109 1 95.56 227 LYS A O 1
ATOM 1765 N N . ASP A 1 228 ? 3.684 12.352 -18.703 1 96.12 228 ASP A N 1
ATOM 1766 C CA . ASP A 1 228 ? 2.711 12.258 -17.609 1 96.12 228 ASP A CA 1
ATOM 1767 C C . ASP A 1 228 ? 3.387 12.438 -16.25 1 96.12 228 ASP A C 1
ATOM 1769 O O . ASP A 1 228 ? 4.605 12.609 -16.172 1 96.12 228 ASP A O 1
ATOM 1773 N N . PHE A 1 229 ? 2.631 12.477 -15.234 1 96.38 229 PHE A N 1
ATOM 1774 C CA . PHE A 1 229 ? 3.094 12.797 -13.883 1 96.38 229 PHE A CA 1
ATOM 1775 C C . PHE A 1 229 ? 4.051 11.719 -13.375 1 96.38 229 PHE A C 1
ATOM 1777 O O . PHE A 1 229 ? 5.016 12.023 -12.672 1 96.38 229 PHE A O 1
ATOM 1784 N N . GLU A 1 230 ? 3.812 10.469 -13.711 1 95.56 230 GLU A N 1
ATOM 1785 C CA . GLU A 1 230 ? 4.684 9.383 -13.273 1 95.56 230 GLU A CA 1
ATOM 1786 C C . GLU A 1 230 ? 6.094 9.539 -13.844 1 95.56 230 GLU A C 1
ATOM 1788 O O . GLU A 1 230 ? 7.078 9.43 -13.109 1 95.56 230 GLU A O 1
ATOM 1793 N N . GLU A 1 231 ? 6.168 9.781 -15.102 1 96.06 231 GLU A N 1
ATOM 1794 C CA . GLU A 1 231 ? 7.469 9.984 -15.734 1 96.06 231 GLU A CA 1
ATOM 1795 C C . GLU A 1 231 ? 8.172 11.219 -15.172 1 96.06 231 GLU A C 1
ATOM 1797 O O . GLU A 1 231 ? 9.391 11.227 -15.016 1 96.06 231 GLU A O 1
ATOM 1802 N N . ALA A 1 232 ? 7.391 12.258 -14.961 1 97.25 232 ALA A N 1
ATOM 1803 C CA . ALA A 1 232 ? 7.949 13.445 -14.328 1 97.25 232 ALA A CA 1
ATOM 1804 C C . ALA A 1 232 ? 8.547 13.117 -12.961 1 97.25 232 ALA A C 1
ATOM 1806 O O . ALA A 1 232 ? 9.695 13.461 -12.68 1 97.25 232 ALA A O 1
ATOM 1807 N N . PHE A 1 233 ? 7.777 12.398 -12.164 1 97.56 233 PHE A N 1
ATOM 1808 C CA . PHE A 1 233 ? 8.234 12 -10.836 1 97.56 233 PHE A CA 1
ATOM 1809 C C . PHE A 1 233 ? 9.539 11.219 -10.93 1 97.56 233 PHE A C 1
ATOM 1811 O O . PHE A 1 233 ? 10.492 11.5 -10.195 1 97.56 233 PHE A O 1
ATOM 1818 N N . LEU A 1 234 ? 9.578 10.273 -11.812 1 96.12 234 LEU A N 1
ATOM 1819 C CA . LEU A 1 234 ? 10.758 9.414 -11.961 1 96.12 234 LEU A CA 1
ATOM 1820 C C . LEU A 1 234 ? 11.961 10.234 -12.414 1 96.12 234 LEU A C 1
ATOM 1822 O O . LEU A 1 234 ? 13.102 9.914 -12.055 1 96.12 234 LEU A O 1
ATOM 1826 N N . SER A 1 235 ? 11.742 11.273 -13.156 1 96.12 235 SER A N 1
ATOM 1827 C CA . SER A 1 235 ? 12.844 12.102 -13.641 1 96.12 235 SER A CA 1
ATOM 1828 C C . SER A 1 235 ? 13.445 12.93 -12.508 1 96.12 235 SER A C 1
ATOM 1830 O O . SER A 1 235 ? 14.625 13.297 -12.57 1 96.12 235 SER A O 1
ATOM 1832 N N . TYR A 1 236 ? 12.648 13.219 -11.5 1 96.19 236 TYR A N 1
ATOM 1833 C CA . TYR A 1 236 ? 13.125 14.039 -10.398 1 96.19 236 TYR A CA 1
ATOM 1834 C C . TYR A 1 236 ? 13.656 13.18 -9.266 1 96.19 236 TYR A C 1
ATOM 1836 O O . TYR A 1 236 ? 14.195 13.703 -8.281 1 96.19 236 TYR A O 1
ATOM 1844 N N . THR A 1 237 ? 13.43 11.906 -9.359 1 94.19 237 THR A N 1
ATOM 1845 C CA . THR A 1 237 ? 13.883 11.008 -8.297 1 94.19 237 THR A CA 1
ATOM 1846 C C . THR A 1 237 ? 14.922 10.023 -8.828 1 94.19 237 THR A C 1
ATOM 1848 O O . THR A 1 237 ? 14.82 9.562 -9.961 1 94.19 237 THR A O 1
ATOM 1851 N N . GLU A 1 238 ? 16.062 9.906 -8.164 1 77.62 238 GLU A N 1
ATOM 1852 C CA . GLU A 1 238 ? 17.141 9.008 -8.578 1 77.62 238 GLU A CA 1
ATOM 1853 C C . GLU A 1 238 ? 16.812 7.559 -8.203 1 77.62 238 GLU A C 1
ATOM 1855 O O . GLU A 1 238 ? 16.141 7.305 -7.203 1 77.62 238 GLU A O 1
ATOM 1860 N N . GLY A 1 239 ? 16.953 6.598 -9.148 1 64.5 239 GLY A N 1
ATOM 1861 C CA . GLY A 1 239 ? 16.781 5.184 -8.844 1 64.5 239 GLY A CA 1
ATOM 1862 C C . GLY A 1 239 ? 17.641 4.719 -7.684 1 64.5 239 GLY A C 1
ATOM 1863 O O . GLY A 1 239 ? 18.672 5.336 -7.375 1 64.5 239 GLY A O 1
ATOM 1864 N N . GLY A 1 240 ? 17.156 4.316 -6.504 1 52.72 240 GLY A N 1
ATOM 1865 C CA . GLY A 1 240 ? 17.953 3.771 -5.414 1 52.72 240 GLY A CA 1
ATOM 1866 C C . GLY A 1 240 ? 19.156 2.984 -5.887 1 52.72 240 GLY A C 1
ATOM 1867 O O . GLY A 1 240 ? 19 1.98 -6.59 1 52.72 240 GLY A O 1
ATOM 1868 N N . GLU A 1 241 ? 20.328 3.525 -6.453 1 40.25 241 GLU A N 1
ATOM 1869 C CA . GLU A 1 241 ? 21.531 2.701 -6.516 1 40.25 241 GLU A CA 1
ATOM 1870 C C . GLU A 1 241 ? 21.797 2 -5.184 1 40.25 241 GLU A C 1
ATOM 1872 O O . GLU A 1 241 ? 21.562 2.572 -4.121 1 40.25 241 GLU A O 1
ATOM 1877 N N . MET B 1 1 ? -4.141 -25.781 -23.203 1 90.5 1 MET B N 1
ATOM 1878 C CA . MET B 1 1 ? -4.367 -26.547 -21.984 1 90.5 1 MET B CA 1
ATOM 1879 C C . MET B 1 1 ? -4.422 -25.625 -20.766 1 90.5 1 MET B C 1
ATOM 1881 O O . MET B 1 1 ? -3.801 -24.562 -20.766 1 90.5 1 MET B O 1
ATOM 1885 N N . TYR B 1 2 ? -5.254 -26.047 -19.859 1 96.81 2 TYR B N 1
ATOM 1886 C CA . TYR B 1 2 ? -5.414 -25.172 -18.703 1 96.81 2 TYR B CA 1
ATOM 1887 C C . TYR B 1 2 ? -4.383 -25.5 -17.625 1 96.81 2 TYR B C 1
ATOM 1889 O O . TYR B 1 2 ? -4.125 -26.672 -17.328 1 96.81 2 TYR B O 1
ATOM 1897 N N . ALA B 1 3 ? -3.746 -24.469 -17.172 1 98.19 3 ALA B N 1
ATOM 1898 C CA . ALA B 1 3 ? -2.82 -24.625 -16.047 1 98.19 3 ALA B CA 1
ATOM 1899 C C . ALA B 1 3 ? -3.574 -24.781 -14.734 1 98.19 3 ALA B C 1
ATOM 1901 O O . ALA B 1 3 ? -3.135 -25.516 -13.844 1 98.19 3 ALA B O 1
ATOM 1902 N N . VAL B 1 4 ? -4.691 -24.094 -14.648 1 98.62 4 VAL B N 1
ATOM 1903 C CA . VAL B 1 4 ? -5.488 -24.109 -13.43 1 98.62 4 VAL B CA 1
ATOM 1904 C C . VAL B 1 4 ? -6.969 -24.234 -13.781 1 98.62 4 VAL B C 1
ATOM 1906 O O . VAL B 1 4 ? -7.461 -23.531 -14.672 1 98.62 4 VAL B O 1
ATOM 1909 N N . GLU B 1 5 ? -7.641 -25.125 -13.141 1 98.69 5 GLU B N 1
ATOM 1910 C CA . GLU B 1 5 ? -9.086 -25.266 -13.25 1 98.69 5 GLU B CA 1
ATOM 1911 C C . GLU B 1 5 ? -9.734 -25.359 -11.875 1 98.69 5 GLU B C 1
ATOM 1913 O O . GLU B 1 5 ? -9.547 -26.344 -11.156 1 98.69 5 GLU B O 1
ATOM 1918 N N . MET B 1 6 ? -10.438 -24.344 -11.516 1 98.56 6 MET B N 1
ATOM 1919 C CA . MET B 1 6 ? -11.172 -24.359 -10.258 1 98.56 6 MET B CA 1
ATOM 1920 C C . MET B 1 6 ? -12.602 -24.844 -10.461 1 98.56 6 MET B C 1
ATOM 1922 O O . MET B 1 6 ? -13.273 -24.438 -11.422 1 98.56 6 MET B O 1
ATOM 1926 N N . GLN B 1 7 ? -13.016 -25.703 -9.625 1 98.44 7 GLN B N 1
ATOM 1927 C CA . GLN B 1 7 ? -14.344 -26.312 -9.703 1 98.44 7 GLN B CA 1
ATOM 1928 C C . GLN B 1 7 ? -15.109 -26.125 -8.391 1 98.44 7 GLN B C 1
ATOM 1930 O O . GLN B 1 7 ? -14.914 -26.891 -7.445 1 98.44 7 GLN B O 1
ATOM 1935 N N . ALA B 1 8 ? -15.969 -25.203 -8.367 1 98.38 8 ALA B N 1
ATOM 1936 C CA . ALA B 1 8 ? -16.766 -24.859 -7.203 1 98.38 8 ALA B CA 1
ATOM 1937 C C . ALA B 1 8 ? -15.914 -24.797 -5.945 1 98.38 8 ALA B C 1
ATOM 1939 O O . ALA B 1 8 ? -16.281 -25.344 -4.906 1 98.38 8 ALA B O 1
ATOM 1940 N N . LEU B 1 9 ? -14.789 -24.234 -6.078 1 98.69 9 LEU B N 1
ATOM 1941 C CA . LEU B 1 9 ? -13.836 -24.172 -4.973 1 98.69 9 LEU B CA 1
ATOM 1942 C C . LEU B 1 9 ? -14.383 -23.328 -3.83 1 98.69 9 LEU B C 1
ATOM 1944 O O . LEU B 1 9 ? -14.75 -22.156 -4.035 1 98.69 9 LEU B O 1
ATOM 1948 N N . THR B 1 10 ? -14.43 -23.891 -2.668 1 98.75 10 THR B N 1
ATOM 1949 C CA . THR B 1 10 ? -15.102 -23.25 -1.543 1 98.75 10 THR B CA 1
ATOM 1950 C C . THR B 1 10 ? -14.273 -23.375 -0.27 1 98.75 10 THR B C 1
ATOM 1952 O O . THR B 1 10 ? -13.672 -24.422 -0.014 1 98.75 10 THR B O 1
ATOM 1955 N N . LYS B 1 11 ? -14.172 -22.312 0.494 1 98.62 11 LYS B N 1
ATOM 1956 C CA . LYS B 1 11 ? -13.562 -22.344 1.821 1 98.62 11 LYS B CA 1
ATOM 1957 C C . LYS B 1 11 ? -14.469 -21.672 2.855 1 98.62 11 LYS B C 1
ATOM 1959 O O . LYS B 1 11 ? -14.875 -20.516 2.68 1 98.62 11 LYS B O 1
ATOM 1964 N N . GLN B 1 12 ? -14.711 -22.375 3.842 1 98.06 12 GLN B N 1
ATOM 1965 C CA . GLN B 1 12 ? -15.477 -21.891 4.984 1 98.06 12 GLN B CA 1
ATOM 1966 C C . GLN B 1 12 ? -14.672 -22.016 6.277 1 98.06 12 GLN B C 1
ATOM 1968 O O . GLN B 1 12 ? -13.977 -23.016 6.484 1 98.06 12 GLN B O 1
ATOM 1973 N N . TYR B 1 13 ? -14.672 -21.016 7.059 1 95.94 13 TYR B N 1
ATOM 1974 C CA . TYR B 1 13 ? -14.195 -21.047 8.438 1 95.94 13 TYR B CA 1
ATOM 1975 C C . TYR B 1 13 ? -15.344 -20.875 9.422 1 95.94 13 TYR B C 1
ATOM 1977 O O . TYR B 1 13 ? -15.883 -19.781 9.562 1 95.94 13 TYR B O 1
ATOM 1985 N N . GLY B 1 14 ? -15.656 -21.922 10.117 1 94.88 14 GLY B N 1
ATOM 1986 C CA . GLY B 1 14 ? -16.875 -21.875 10.898 1 94.88 14 GLY B CA 1
ATOM 1987 C C . GLY B 1 14 ? -18.125 -21.609 10.07 1 94.88 14 GLY B C 1
ATOM 1988 O O . GLY B 1 14 ? -18.391 -22.312 9.102 1 94.88 14 GLY B O 1
ATOM 1989 N N . SER B 1 15 ? -18.781 -20.5 10.453 1 93.88 15 SER B N 1
ATOM 1990 C CA . SER B 1 15 ? -20.016 -20.172 9.742 1 93.88 15 SER B CA 1
ATOM 1991 C C . SER B 1 15 ? -19.75 -19.172 8.617 1 93.88 15 SER B C 1
ATOM 1993 O O . SER B 1 15 ? -20.656 -18.859 7.844 1 93.88 15 SER B O 1
ATOM 1995 N N . LYS B 1 16 ? -18.547 -18.75 8.453 1 94.88 16 LYS B N 1
ATOM 1996 C CA . LYS B 1 16 ? -18.219 -17.719 7.473 1 94.88 16 LYS B CA 1
ATOM 1997 C C . LYS B 1 16 ? -17.656 -18.328 6.195 1 94.88 16 LYS B C 1
ATOM 1999 O O . LYS B 1 16 ? -16.656 -19.047 6.238 1 94.88 16 LYS B O 1
ATOM 2004 N N . THR B 1 17 ? -18.281 -18.094 5.074 1 97.56 17 THR B N 1
ATOM 2005 C CA . THR B 1 17 ? -17.766 -18.516 3.775 1 97.56 17 THR B CA 1
ATOM 2006 C C . THR B 1 17 ? -16.844 -17.453 3.188 1 97.56 17 THR B C 1
ATOM 2008 O O . THR B 1 17 ? -17.281 -16.344 2.871 1 97.56 17 THR B O 1
ATOM 2011 N N . VAL B 1 18 ? -15.609 -17.781 3.006 1 97.62 18 VAL B N 1
ATOM 2012 C CA . VAL B 1 18 ? -14.602 -16.812 2.562 1 97.62 18 VAL B CA 1
ATOM 2013 C C . VAL B 1 18 ? -14.422 -16.922 1.05 1 97.62 18 VAL B C 1
ATOM 2015 O O . VAL B 1 18 ? -14.18 -15.914 0.378 1 97.62 18 VAL B O 1
ATOM 2018 N N . VAL B 1 19 ? -14.484 -18.078 0.521 1 98.56 19 VAL B N 1
ATOM 2019 C CA . VAL B 1 19 ? -14.508 -18.375 -0.908 1 98.56 19 VAL B CA 1
ATOM 2020 C C . VAL B 1 19 ? -15.711 -19.25 -1.238 1 98.56 19 VAL B C 1
ATOM 2022 O O . VAL B 1 19 ? -15.906 -20.312 -0.632 1 98.56 19 VAL B O 1
ATOM 2025 N N . ASP B 1 20 ? -16.469 -18.781 -2.186 1 98.25 20 ASP B N 1
ATOM 2026 C CA . ASP B 1 20 ? -17.797 -19.391 -2.355 1 98.25 20 ASP B CA 1
ATOM 2027 C C . ASP B 1 20 ? -17.969 -19.938 -3.773 1 98.25 20 ASP B C 1
ATOM 2029 O O . ASP B 1 20 ? -18.562 -19.266 -4.625 1 98.25 20 ASP B O 1
ATOM 2033 N N . GLY B 1 21 ? -17.547 -21.141 -3.994 1 98 21 GLY B N 1
ATOM 2034 C CA . GLY B 1 21 ? -17.812 -21.875 -5.223 1 98 21 GLY B CA 1
ATOM 2035 C C . GLY B 1 21 ? -17.156 -21.25 -6.441 1 98 21 GLY B C 1
ATOM 2036 O O . GLY B 1 21 ? -17.828 -21 -7.449 1 98 21 GLY B O 1
ATOM 2037 N N . LEU B 1 22 ? -15.906 -21 -6.375 1 98.06 22 LEU B N 1
ATOM 2038 C CA . LEU B 1 22 ? -15.188 -20.359 -7.469 1 98.06 22 LEU B CA 1
ATOM 2039 C C . LEU B 1 22 ? -15.008 -21.312 -8.641 1 98.06 22 LEU B C 1
ATOM 2041 O O . LEU B 1 22 ? -14.586 -22.453 -8.461 1 98.06 22 LEU B O 1
ATOM 2045 N N . ASN B 1 23 ? -15.438 -20.922 -9.805 1 97.88 23 ASN B N 1
ATOM 2046 C CA . ASN B 1 23 ? -15.203 -21.594 -11.078 1 97.88 23 ASN B CA 1
ATOM 2047 C C . ASN B 1 23 ? -14.375 -20.719 -12.016 1 97.88 23 ASN B C 1
ATOM 2049 O O . ASN B 1 23 ? -14.82 -19.641 -12.422 1 97.88 23 ASN B O 1
ATOM 2053 N N . LEU B 1 24 ? -13.18 -21.203 -12.336 1 97.25 24 LEU B N 1
ATOM 2054 C CA . LEU B 1 24 ? -12.266 -20.406 -13.141 1 97.25 24 LEU B CA 1
ATOM 2055 C C . LEU B 1 24 ? -11.234 -21.281 -13.836 1 97.25 24 LEU B C 1
ATOM 2057 O O . LEU B 1 24 ? -10.766 -22.266 -13.266 1 97.25 24 LEU B O 1
ATOM 2061 N N . LYS B 1 25 ? -10.898 -20.891 -15.031 1 98.12 25 LYS B N 1
ATOM 2062 C CA . LYS B 1 25 ? -9.859 -21.578 -15.797 1 98.12 25 LYS B CA 1
ATOM 2063 C C . LYS B 1 25 ? -8.766 -20.609 -16.219 1 98.12 25 LYS B C 1
ATOM 2065 O O . LYS B 1 25 ? -9.047 -19.484 -16.656 1 98.12 25 LYS B O 1
ATOM 2070 N N . ILE B 1 26 ? -7.562 -21.016 -16.078 1 98.12 26 ILE B N 1
ATOM 2071 C CA . ILE B 1 26 ? -6.398 -20.234 -16.469 1 98.12 26 ILE B CA 1
ATOM 2072 C C . ILE B 1 26 ? -5.52 -21.031 -17.422 1 98.12 26 ILE B C 1
ATOM 2074 O O . ILE B 1 26 ? -5.191 -22.188 -17.141 1 98.12 26 ILE B O 1
ATOM 2078 N N . GLU B 1 27 ? -5.102 -20.438 -18.469 1 97.31 27 GLU B N 1
ATOM 2079 C CA . GLU B 1 27 ? -4.328 -21.125 -19.5 1 97.31 27 GLU B CA 1
ATOM 2080 C C . GLU B 1 27 ? -2.854 -21.203 -19.125 1 97.31 27 GLU B C 1
ATOM 2082 O O . GLU B 1 27 ? -2.361 -20.391 -18.344 1 97.31 27 GLU B O 1
ATOM 2087 N N . GLU B 1 28 ? -2.215 -22.219 -19.672 1 96.94 28 GLU B N 1
ATOM 2088 C CA . GLU B 1 28 ? -0.773 -22.344 -19.469 1 96.94 28 GLU B CA 1
ATOM 2089 C C . GLU B 1 28 ? -0.028 -21.156 -20.062 1 96.94 28 GLU B C 1
ATOM 2091 O O . GLU B 1 28 ? -0.309 -20.734 -21.203 1 96.94 28 GLU B O 1
ATOM 2096 N N . GLY B 1 29 ? 0.834 -20.578 -19.266 1 96.12 29 GLY B N 1
ATOM 2097 C CA . GLY B 1 29 ? 1.646 -19.469 -19.734 1 96.12 29 GLY B CA 1
ATOM 2098 C C . GLY B 1 29 ? 0.965 -18.125 -19.578 1 96.12 29 GLY B C 1
ATOM 2099 O O . GLY B 1 29 ? 1.568 -17.078 -19.828 1 96.12 29 GLY B O 1
ATOM 2100 N N . GLU B 1 30 ? -0.223 -18.172 -19.047 1 96.75 30 GLU B N 1
ATOM 2101 C CA . GLU B 1 30 ? -1.014 -16.953 -18.891 1 96.75 30 GLU B CA 1
ATOM 2102 C C . GLU B 1 30 ? -0.588 -16.172 -17.641 1 96.75 30 GLU B C 1
ATOM 2104 O O . GLU B 1 30 ? -0.261 -16.781 -16.609 1 96.75 30 GLU B O 1
ATOM 2109 N N . PHE B 1 31 ? -0.524 -14.891 -17.812 1 98 31 PHE B N 1
ATOM 2110 C CA . PHE B 1 31 ? -0.435 -14 -16.656 1 98 31 PHE B CA 1
ATOM 2111 C C . PHE B 1 31 ? -1.823 -13.578 -16.188 1 98 31 PHE B C 1
ATOM 2113 O O . PHE B 1 31 ? -2.475 -12.75 -16.828 1 98 31 PHE B O 1
ATOM 2120 N N . PHE B 1 32 ? -2.23 -14.133 -15.055 1 98.5 32 PHE B N 1
ATOM 2121 C CA . PHE B 1 32 ? -3.6 -13.945 -14.594 1 98.5 32 PHE B CA 1
ATOM 2122 C C . PHE B 1 32 ? -3.623 -13.188 -13.273 1 98.5 32 PHE B C 1
ATOM 2124 O O . PHE B 1 32 ? -2.846 -13.484 -12.359 1 98.5 32 PHE B O 1
ATOM 2131 N N . ALA B 1 33 ? -4.516 -12.164 -13.133 1 98.56 33 ALA B N 1
ATOM 2132 C CA . ALA B 1 33 ? -4.609 -11.391 -11.898 1 98.56 33 ALA B CA 1
ATOM 2133 C C . ALA B 1 33 ? -5.961 -11.594 -11.227 1 98.56 33 ALA B C 1
ATOM 2135 O O . ALA B 1 33 ? -7 -11.609 -11.891 1 98.56 33 ALA B O 1
ATOM 2136 N N . MET B 1 34 ? -5.926 -11.828 -9.969 1 98.38 34 MET B N 1
ATOM 2137 C CA . MET B 1 34 ? -7.109 -11.781 -9.117 1 98.38 34 MET B CA 1
ATOM 2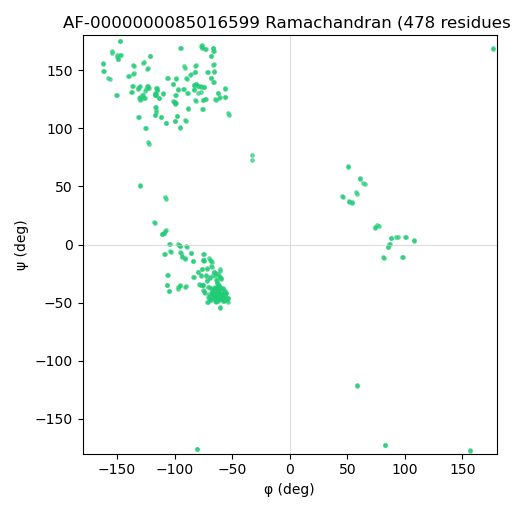138 C C . MET B 1 34 ? -7.191 -10.461 -8.367 1 98.38 34 MET B C 1
ATOM 2140 O O . MET B 1 34 ? -6.441 -10.234 -7.418 1 98.38 34 MET B O 1
ATOM 2144 N N . LEU B 1 35 ? -8.094 -9.672 -8.836 1 98.19 35 LEU B N 1
ATOM 2145 C CA . LEU B 1 35 ? -8.25 -8.312 -8.32 1 98.19 35 LEU B CA 1
ATOM 2146 C C . LEU B 1 35 ? -9.422 -8.242 -7.344 1 98.19 35 LEU B C 1
ATOM 2148 O O . LEU B 1 35 ? -10.484 -8.828 -7.59 1 98.19 35 LEU B O 1
ATOM 2152 N N . GLY B 1 36 ? -9.242 -7.551 -6.277 1 96.94 36 GLY B N 1
ATOM 2153 C CA . GLY B 1 36 ? -10.289 -7.398 -5.277 1 96.94 36 GLY B CA 1
ATOM 2154 C C . GLY B 1 36 ? -9.836 -6.613 -4.059 1 96.94 36 GLY B C 1
ATOM 2155 O O . GLY B 1 36 ? -8.641 -6.395 -3.863 1 96.94 36 GLY B O 1
ATOM 2156 N N . SER B 1 37 ? -10.789 -6.281 -3.273 1 94.81 37 SER B N 1
ATOM 2157 C CA . SER B 1 37 ? -10.523 -5.559 -2.035 1 94.81 37 SER B CA 1
ATOM 2158 C C . SER B 1 37 ? -9.969 -6.488 -0.962 1 94.81 37 SER B C 1
ATOM 2160 O O . SER B 1 37 ? -9.906 -7.703 -1.158 1 94.81 37 SER B O 1
ATOM 2162 N N . ASN B 1 38 ? -9.547 -5.836 0.104 1 91 38 ASN B N 1
ATOM 2163 C CA . ASN B 1 38 ? -9.133 -6.648 1.243 1 91 38 ASN B CA 1
ATOM 2164 C C . ASN B 1 38 ? -10.281 -7.504 1.771 1 91 38 ASN B C 1
ATOM 2166 O O . ASN B 1 38 ? -11.398 -7.02 1.927 1 91 38 ASN B O 1
ATOM 2170 N N . GLY B 1 39 ? -10.055 -8.758 1.888 1 91.81 39 GLY B N 1
ATOM 2171 C CA . GLY B 1 39 ? -11.07 -9.664 2.389 1 91.81 39 GLY B CA 1
ATOM 2172 C C . GLY B 1 39 ? -11.906 -10.289 1.289 1 91.81 39 GLY B C 1
ATOM 2173 O O . GLY B 1 39 ? -12.844 -11.047 1.564 1 91.81 39 GLY B O 1
ATOM 2174 N N . ALA B 1 40 ? -11.523 -10.047 0.068 1 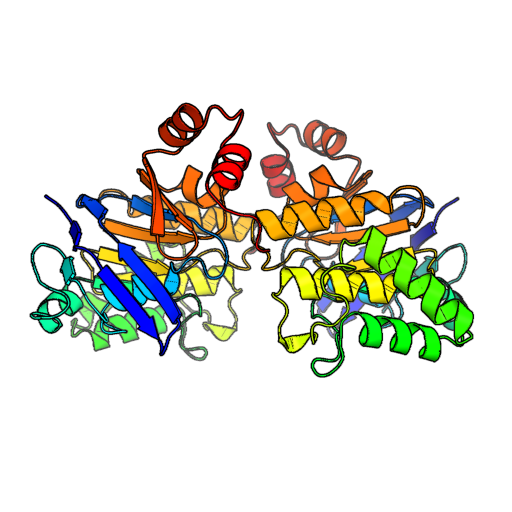95.31 40 ALA B N 1
ATOM 2175 C CA . ALA B 1 40 ? -12.32 -10.516 -1.059 1 95.31 40 ALA B CA 1
ATOM 2176 C C . ALA B 1 40 ? -12.148 -12.016 -1.263 1 95.31 40 ALA B C 1
ATOM 2178 O O . ALA B 1 40 ? -12.898 -12.641 -2.02 1 95.31 40 ALA B O 1
ATOM 2179 N N . GLY B 1 41 ? -11.141 -12.609 -0.617 1 96.62 41 GLY B N 1
ATOM 2180 C CA . GLY B 1 41 ? -10.906 -14.047 -0.729 1 96.62 41 GLY B CA 1
ATOM 2181 C C . GLY B 1 41 ? -9.68 -14.391 -1.547 1 96.62 41 GLY B C 1
ATOM 2182 O O . GLY B 1 41 ? -9.398 -15.562 -1.798 1 96.62 41 GLY B O 1
ATOM 2183 N N . LYS B 1 42 ? -8.93 -13.438 -1.996 1 97.44 42 LYS B N 1
ATOM 2184 C CA . LYS B 1 42 ? -7.797 -13.625 -2.9 1 97.44 42 LYS B CA 1
ATOM 2185 C C . LYS B 1 42 ? -6.73 -14.516 -2.266 1 97.44 42 LYS B C 1
ATOM 2187 O O . LYS B 1 42 ? -6.336 -15.531 -2.844 1 97.44 42 LYS B O 1
ATOM 2192 N N . THR B 1 43 ? -6.293 -14.117 -1.069 1 96.25 43 THR B N 1
ATOM 2193 C CA . THR B 1 43 ? -5.234 -14.828 -0.357 1 96.25 43 THR B CA 1
ATOM 2194 C C . THR B 1 43 ? -5.676 -16.25 -0.015 1 96.25 43 THR B C 1
ATOM 2196 O O . THR B 1 43 ? -4.906 -17.203 -0.18 1 96.25 43 THR B O 1
ATOM 2199 N N . THR B 1 44 ? -6.895 -16.406 0.419 1 97.44 44 THR B N 1
ATOM 2200 C CA . THR B 1 44 ? -7.426 -17.719 0.741 1 97.44 44 THR B CA 1
ATOM 2201 C C . THR B 1 44 ? -7.461 -18.609 -0.5 1 97.44 44 THR B C 1
ATOM 2203 O O . THR B 1 44 ? -7.141 -19.797 -0.432 1 97.44 44 THR B O 1
ATOM 2206 N N . THR B 1 45 ? -7.812 -18.031 -1.605 1 98.31 45 THR B N 1
ATOM 2207 C CA . THR B 1 45 ? -7.828 -18.781 -2.857 1 98.31 45 THR B CA 1
ATOM 2208 C C . THR B 1 45 ? -6.426 -19.266 -3.207 1 98.31 45 THR B C 1
ATOM 2210 O O . THR B 1 45 ? -6.238 -20.453 -3.514 1 98.31 45 THR B O 1
ATOM 2213 N N . ILE B 1 46 ? -5.441 -18.422 -3.09 1 97.88 46 ILE B N 1
ATOM 2214 C CA . ILE B 1 46 ? -4.066 -18.797 -3.393 1 97.88 46 ILE B CA 1
ATOM 2215 C C . ILE B 1 46 ? -3.613 -19.906 -2.441 1 97.88 46 ILE B C 1
ATOM 2217 O O . ILE B 1 46 ? -2.963 -20.859 -2.861 1 97.88 46 ILE B O 1
ATOM 2221 N N . LYS B 1 47 ? -3.99 -19.797 -1.23 1 97.69 47 LYS B N 1
ATOM 2222 C CA . LYS B 1 47 ? -3.592 -20.781 -0.239 1 97.69 47 LYS B CA 1
ATOM 2223 C C . LYS B 1 47 ? -4.203 -22.156 -0.553 1 97.69 47 LYS B C 1
ATOM 2225 O O . LYS B 1 47 ? -3.553 -23.188 -0.377 1 97.69 47 LYS B O 1
ATOM 2230 N N . MET B 1 48 ? -5.402 -22.125 -1.01 1 98.5 48 MET B N 1
ATOM 2231 C CA . MET B 1 48 ? -6.012 -23.391 -1.417 1 98.5 48 MET B CA 1
ATOM 2232 C C . MET B 1 48 ? -5.312 -23.953 -2.646 1 98.5 48 MET B C 1
ATOM 2234 O O . MET B 1 48 ? -4.93 -25.125 -2.662 1 98.5 48 MET B O 1
ATOM 2238 N N . LEU B 1 49 ? -5.078 -23.094 -3.602 1 98.44 49 LEU B N 1
ATOM 2239 C CA . LEU B 1 49 ? -4.492 -23.531 -4.863 1 98.44 49 LEU B CA 1
ATOM 2240 C C . LEU B 1 49 ? -3.066 -24.047 -4.652 1 98.44 49 LEU B C 1
ATOM 2242 O O . LEU B 1 49 ? -2.592 -24.906 -5.395 1 98.44 49 LEU B O 1
ATOM 2246 N N . SER B 1 50 ? -2.416 -23.547 -3.635 1 97.44 50 SER B N 1
ATOM 2247 C CA . SER B 1 50 ? -1.036 -23.938 -3.357 1 97.44 50 SER B CA 1
ATOM 2248 C C . SER B 1 50 ? -0.974 -25.047 -2.322 1 97.44 50 SER B C 1
ATOM 2250 O O . SER B 1 50 ? 0.107 -25.406 -1.844 1 97.44 50 SER B O 1
ATOM 2252 N N . CYS B 1 51 ? -2.109 -25.484 -1.828 1 97.69 51 CYS B N 1
ATOM 2253 C CA . CYS B 1 51 ? -2.268 -26.625 -0.936 1 97.69 51 CYS B CA 1
ATOM 2254 C C . CYS B 1 51 ? -1.865 -26.266 0.489 1 97.69 51 CYS B C 1
ATOM 2256 O O . CYS B 1 51 ? -1.581 -27.156 1.301 1 97.69 51 CYS B O 1
ATOM 2258 N N . LEU B 1 52 ? -1.77 -25 0.773 1 95.94 52 LEU B N 1
ATOM 2259 C CA . LEU B 1 52 ? -1.477 -24.562 2.135 1 95.94 52 LEU B CA 1
ATOM 2260 C C . LEU B 1 52 ? -2.719 -24.656 3.014 1 95.94 52 LEU B C 1
ATOM 2262 O O . LEU B 1 52 ? -2.609 -24.797 4.234 1 95.94 52 LEU B O 1
ATOM 2266 N N . VAL B 1 53 ? -3.887 -24.547 2.363 1 97.12 53 VAL B N 1
ATOM 2267 C CA . VAL B 1 53 ? -5.176 -24.672 3.033 1 97.12 53 VAL B CA 1
ATOM 2268 C C . VAL B 1 53 ? -6.07 -25.625 2.246 1 97.12 53 VAL B C 1
ATOM 2270 O O . VAL B 1 53 ? -6.125 -25.562 1.015 1 97.12 53 VAL B O 1
ATOM 2273 N N . GLU B 1 54 ? -6.691 -26.5 2.943 1 97.69 54 GLU B N 1
ATOM 2274 C CA . GLU B 1 54 ? -7.605 -27.422 2.281 1 97.69 54 GLU B CA 1
ATOM 2275 C C . GLU B 1 54 ? -8.945 -26.766 1.991 1 97.69 54 GLU B C 1
ATOM 2277 O O . GLU B 1 54 ? -9.516 -26.094 2.857 1 97.69 54 GLU B O 1
ATOM 2282 N N . PRO B 1 55 ? -9.469 -26.969 0.853 1 98.44 55 PRO B N 1
ATOM 2283 C CA . PRO B 1 55 ? -10.812 -26.469 0.583 1 98.44 55 PRO B CA 1
ATOM 2284 C C . PRO B 1 55 ? -11.883 -27.156 1.423 1 98.44 55 PRO B C 1
ATOM 2286 O O . PRO B 1 55 ? -11.703 -28.312 1.822 1 98.44 55 PRO B O 1
ATOM 2289 N N . THR B 1 56 ? -12.922 -26.406 1.729 1 98.5 56 THR B N 1
ATOM 2290 C CA . THR B 1 56 ? -14.07 -27.016 2.391 1 98.5 56 THR B CA 1
ATOM 2291 C C . THR B 1 56 ? -14.883 -27.844 1.409 1 98.5 56 THR B C 1
ATOM 2293 O O . THR B 1 56 ? -15.375 -28.922 1.763 1 98.5 56 THR B O 1
ATOM 2296 N N . ALA B 1 57 ? -15.016 -27.359 0.225 1 98.31 57 ALA B N 1
ATOM 2297 C CA . ALA B 1 57 ? -15.711 -28.062 -0.845 1 98.31 57 ALA B CA 1
ATOM 2298 C C . ALA B 1 57 ? -15.141 -27.688 -2.211 1 98.31 57 ALA B C 1
ATOM 2300 O O . ALA B 1 57 ? -14.383 -26.719 -2.334 1 98.31 57 ALA B O 1
ATOM 2301 N N . GLY B 1 58 ? -15.422 -28.5 -3.15 1 98.5 58 GLY B N 1
ATOM 2302 C CA . GLY B 1 58 ? -14.898 -28.266 -4.484 1 98.5 58 GLY B CA 1
ATOM 2303 C C . GLY B 1 58 ? -13.477 -28.766 -4.66 1 98.5 58 GLY B C 1
ATOM 2304 O O . GLY B 1 58 ? -12.977 -29.531 -3.824 1 98.5 58 GLY B O 1
ATOM 2305 N N . ASP B 1 59 ? -12.945 -28.422 -5.82 1 98.62 59 ASP B N 1
ATOM 2306 C CA . ASP B 1 59 ? -11.602 -28.875 -6.164 1 98.62 59 ASP B CA 1
ATOM 2307 C C . ASP B 1 59 ? -10.93 -27.922 -7.156 1 98.62 59 ASP B C 1
ATOM 2309 O O . ASP B 1 59 ? -11.555 -26.969 -7.621 1 98.62 59 ASP B O 1
ATOM 2313 N N . ALA B 1 60 ? -9.711 -28.078 -7.293 1 98.75 60 ALA B N 1
ATOM 2314 C CA . ALA B 1 60 ? -8.977 -27.406 -8.359 1 98.75 60 ALA B CA 1
ATOM 2315 C C . ALA B 1 60 ? -7.918 -28.328 -8.969 1 98.75 60 ALA B C 1
ATOM 2317 O O . ALA B 1 60 ? -7.348 -29.172 -8.266 1 98.75 60 ALA B O 1
ATOM 2318 N N . LEU B 1 61 ? -7.75 -28.172 -10.195 1 98.62 61 LEU B N 1
ATOM 2319 C CA . LEU B 1 61 ? -6.734 -28.953 -10.906 1 98.62 61 LEU B CA 1
ATOM 2320 C C . LEU B 1 61 ? -5.582 -28.047 -11.344 1 98.62 61 LEU B C 1
ATOM 2322 O O . LEU B 1 61 ? -5.809 -26.984 -11.922 1 98.62 61 LEU B O 1
ATOM 2326 N N . MET B 1 62 ? -4.426 -28.469 -11.055 1 98.38 62 MET B N 1
ATOM 2327 C CA . MET B 1 62 ? -3.189 -27.859 -11.531 1 98.38 62 MET B CA 1
ATOM 2328 C C . MET B 1 62 ? -2.518 -28.734 -12.586 1 98.38 62 MET B C 1
ATOM 2330 O O . MET B 1 62 ? -1.936 -29.766 -12.258 1 98.38 62 MET B O 1
ATOM 2334 N N . LEU B 1 63 ? -2.643 -28.297 -13.773 1 97.88 63 LEU B N 1
ATOM 2335 C CA . LEU B 1 63 ? -2.15 -29.094 -14.891 1 97.88 63 LEU B CA 1
ATOM 2336 C C . LEU B 1 63 ? -2.689 -30.516 -14.82 1 97.88 63 LEU B C 1
ATOM 2338 O O . LEU B 1 63 ? -1.936 -31.484 -14.977 1 97.88 63 LEU B O 1
ATOM 2342 N N . GLY B 1 64 ? -3.848 -30.594 -14.398 1 97.56 64 GLY B N 1
ATOM 2343 C CA . GLY B 1 64 ? -4.543 -31.859 -14.43 1 97.56 64 GLY B CA 1
ATOM 2344 C C . GLY B 1 64 ? -4.508 -32.594 -13.094 1 97.56 64 GLY B C 1
ATOM 2345 O O . GLY B 1 64 ? -5.223 -33.562 -12.898 1 97.56 64 GLY B O 1
ATOM 2346 N N . TYR B 1 65 ? -3.721 -32.156 -12.156 1 98.38 65 TYR B N 1
ATOM 2347 C CA . TYR B 1 65 ? -3.609 -32.812 -10.859 1 98.38 65 TYR B CA 1
ATOM 2348 C C . TYR B 1 65 ? -4.496 -32.125 -9.82 1 98.38 65 TYR B C 1
ATOM 2350 O O . TYR B 1 65 ? -4.477 -30.906 -9.688 1 98.38 65 TYR B O 1
ATOM 2358 N N . SER B 1 66 ? -5.234 -32.906 -9.086 1 98.69 66 SER B N 1
ATOM 2359 C CA . SER B 1 66 ? -6.164 -32.406 -8.078 1 98.69 66 SER B CA 1
ATOM 2360 C C . SER B 1 66 ? -5.422 -31.922 -6.84 1 98.69 66 SER B C 1
ATOM 2362 O O . SER B 1 66 ? -4.57 -32.625 -6.297 1 98.69 66 SER B O 1
ATOM 2364 N N . ILE B 1 67 ? -5.848 -30.734 -6.328 1 98.62 67 ILE B N 1
ATOM 2365 C CA . ILE B 1 67 ? -5.203 -30.188 -5.133 1 98.62 67 ILE B CA 1
ATOM 2366 C C . ILE B 1 67 ? -5.656 -30.969 -3.904 1 98.62 67 ILE B C 1
ATOM 2368 O O . ILE B 1 67 ? -5.043 -30.875 -2.838 1 98.62 67 ILE B O 1
ATOM 2372 N N . ARG B 1 68 ? -6.691 -31.75 -4.059 1 97.81 68 ARG B N 1
ATOM 2373 C CA . ARG B 1 68 ? -7.234 -32.531 -2.945 1 97.81 68 ARG B CA 1
ATOM 2374 C C . ARG B 1 68 ? -6.672 -33.938 -2.939 1 97.81 68 ARG B C 1
ATOM 2376 O O . ARG B 1 68 ? -6.375 -34.5 -1.877 1 97.81 68 ARG B O 1
ATOM 2383 N N . LYS B 1 69 ? -6.438 -34.5 -4.129 1 97.69 69 LYS B N 1
ATOM 2384 C CA . LYS B 1 69 ? -6.121 -35.938 -4.246 1 97.69 69 LYS B CA 1
ATOM 2385 C C . LYS B 1 69 ? -4.641 -36.125 -4.559 1 97.69 69 LYS B C 1
ATOM 2387 O O . LYS B 1 69 ? -4.086 -37.188 -4.27 1 97.69 69 LYS B O 1
ATOM 2392 N N . GLU B 1 70 ? -4.074 -35.125 -5.176 1 98.25 70 GLU B N 1
ATOM 2393 C CA . GLU B 1 70 ? -2.707 -35.281 -5.656 1 98.25 70 GLU B CA 1
ATOM 2394 C C . GLU B 1 70 ? -1.829 -34.125 -5.219 1 98.25 70 GLU B C 1
ATOM 2396 O O . GLU B 1 70 ? -1.121 -33.531 -6.035 1 98.25 70 GLU B O 1
ATOM 2401 N N . GLU B 1 71 ? -1.839 -33.812 -3.988 1 97.38 71 GLU B N 1
ATOM 2402 C CA . GLU B 1 71 ? -1.161 -32.656 -3.426 1 97.38 71 GLU B CA 1
ATOM 2403 C C . GLU B 1 71 ? 0.331 -32.656 -3.744 1 97.38 71 GLU B C 1
ATOM 2405 O O . GLU B 1 71 ? 0.91 -31.641 -4.102 1 97.38 71 GLU B O 1
ATOM 2410 N N . ASP B 1 72 ? 0.961 -33.812 -3.631 1 97.19 72 ASP B N 1
ATOM 2411 C CA . ASP B 1 72 ? 2.4 -33.906 -3.85 1 97.19 72 ASP B CA 1
ATOM 2412 C C . ASP B 1 72 ? 2.768 -33.562 -5.285 1 97.19 72 ASP B C 1
ATOM 2414 O O . ASP B 1 72 ? 3.736 -32.844 -5.52 1 97.19 72 ASP B O 1
ATOM 2418 N N . ALA B 1 73 ? 1.982 -34.094 -6.16 1 97.75 73 ALA B N 1
ATOM 2419 C CA . ALA B 1 73 ? 2.215 -33.781 -7.57 1 97.75 73 ALA B CA 1
ATOM 2420 C C . ALA B 1 73 ? 2.041 -32.281 -7.836 1 97.75 73 ALA B C 1
ATOM 2422 O O . ALA B 1 73 ? 2.818 -31.688 -8.586 1 97.75 73 ALA B O 1
ATOM 2423 N N . VAL B 1 74 ? 1.055 -31.703 -7.215 1 98.25 74 VAL B N 1
ATOM 2424 C CA . VAL B 1 74 ? 0.779 -30.281 -7.371 1 98.25 74 VAL B CA 1
ATOM 2425 C C . VAL B 1 74 ? 1.948 -29.453 -6.824 1 98.25 74 VAL B C 1
ATOM 2427 O O . VAL B 1 74 ? 2.467 -28.578 -7.504 1 98.25 74 VAL B O 1
ATOM 2430 N N . LYS B 1 75 ? 2.424 -29.812 -5.707 1 97.31 75 LYS B N 1
ATOM 2431 C CA . LYS B 1 75 ? 3.467 -29.047 -5.023 1 97.31 75 LYS B CA 1
ATOM 2432 C C . LYS B 1 75 ? 4.77 -29.062 -5.816 1 97.31 75 LYS B C 1
ATOM 2434 O O . LYS B 1 75 ? 5.566 -28.125 -5.73 1 97.31 75 LYS B O 1
ATOM 2439 N N . GLU B 1 76 ? 4.934 -30.031 -6.621 1 96.12 76 GLU B N 1
ATOM 2440 C CA . GLU B 1 76 ? 6.148 -30.156 -7.418 1 96.12 76 GLU B CA 1
ATOM 2441 C C . GLU B 1 76 ? 6.145 -29.172 -8.586 1 96.12 76 GLU B C 1
ATOM 2443 O O . GLU B 1 76 ? 7.199 -28.844 -9.125 1 96.12 76 GLU B O 1
ATOM 2448 N N . MET B 1 77 ? 4.992 -28.734 -8.93 1 96.94 77 MET B N 1
ATOM 2449 C CA . MET B 1 77 ? 4.906 -27.953 -10.156 1 96.94 77 MET B CA 1
ATOM 2450 C C . MET B 1 77 ? 4.645 -26.484 -9.844 1 96.94 77 MET B C 1
ATOM 2452 O O . MET B 1 77 ? 4.703 -25.641 -10.734 1 96.94 77 MET B O 1
ATOM 2456 N N . ILE B 1 78 ? 4.367 -26.188 -8.555 1 98.25 78 ILE B N 1
ATOM 2457 C CA . ILE B 1 78 ? 3.988 -24.828 -8.234 1 98.25 78 ILE B CA 1
ATOM 2458 C C . ILE B 1 78 ? 4.961 -24.234 -7.211 1 98.25 78 ILE B C 1
ATOM 2460 O O . ILE B 1 78 ? 5.734 -24.969 -6.59 1 98.25 78 ILE B O 1
ATOM 2464 N N . ASN B 1 79 ? 4.945 -22.938 -7.125 1 97.5 79 ASN B N 1
ATOM 2465 C CA . ASN B 1 79 ? 5.57 -22.234 -6.008 1 97.5 79 ASN B CA 1
ATOM 2466 C C . ASN B 1 79 ? 4.855 -20.922 -5.691 1 97.5 79 ASN B C 1
ATOM 2468 O O . ASN B 1 79 ? 4.043 -20.453 -6.488 1 97.5 79 ASN B O 1
ATOM 2472 N N . VAL B 1 80 ? 5.059 -20.453 -4.5 1 96.75 80 VAL B N 1
ATOM 2473 C CA . VAL B 1 80 ? 4.352 -19.266 -4.012 1 96.75 80 VAL B CA 1
ATOM 2474 C C . VAL B 1 80 ? 5.355 -18.25 -3.475 1 96.75 80 VAL B C 1
ATOM 2476 O O . VAL B 1 80 ? 6.293 -18.609 -2.756 1 96.75 80 VAL B O 1
ATOM 2479 N N . SER B 1 81 ? 5.23 -17.062 -3.941 1 95.56 81 SER B N 1
ATOM 2480 C CA . SER B 1 81 ? 5.832 -15.938 -3.238 1 95.56 81 SER B CA 1
ATOM 2481 C C . SER B 1 81 ? 4.812 -15.219 -2.355 1 95.56 81 SER B C 1
ATOM 2483 O O . SER B 1 81 ? 3.93 -14.523 -2.859 1 95.56 81 SER B O 1
ATOM 2485 N N . PRO B 1 82 ? 4.984 -15.352 -1.052 1 91.69 82 PRO B N 1
ATOM 2486 C CA . PRO B 1 82 ? 3.99 -14.789 -0.137 1 91.69 82 PRO B CA 1
ATOM 2487 C C . PRO B 1 82 ? 4.113 -13.273 0 1 91.69 82 PRO B C 1
ATOM 2489 O O . PRO B 1 82 ? 5.055 -12.672 -0.527 1 91.69 82 PRO B O 1
ATOM 2492 N N . GLN B 1 83 ? 3.115 -12.805 0.622 1 86 83 GLN B N 1
ATOM 2493 C CA . GLN B 1 83 ? 3.064 -11.359 0.86 1 86 83 GLN B CA 1
ATOM 2494 C C . GLN B 1 83 ? 4.242 -10.906 1.713 1 86 83 GLN B C 1
ATOM 2496 O O . GLN B 1 83 ? 4.875 -9.891 1.413 1 86 83 GLN B O 1
ATOM 2501 N N . GLU B 1 84 ? 4.477 -11.617 2.723 1 86 84 GLU B N 1
ATOM 2502 C CA . GLU B 1 84 ? 5.66 -11.344 3.533 1 86 84 GLU B CA 1
ATOM 2503 C C . GLU B 1 84 ? 6.902 -12 2.938 1 86 84 GLU B C 1
ATOM 2505 O O . GLU B 1 84 ? 6.879 -13.18 2.59 1 86 84 GLU B O 1
ATOM 2510 N N . THR B 1 85 ? 7.941 -11.211 2.865 1 84.5 85 THR B N 1
ATOM 2511 C CA . THR B 1 85 ? 9.148 -11.773 2.268 1 84.5 85 THR B CA 1
ATOM 2512 C C . THR B 1 85 ? 9.711 -12.891 3.137 1 84.5 85 THR B C 1
ATOM 2514 O O . THR B 1 85 ? 9.664 -12.812 4.367 1 84.5 85 THR B O 1
ATOM 2517 N N . ALA B 1 86 ? 10.172 -13.93 2.488 1 84.12 86 ALA B N 1
ATOM 2518 C CA . ALA B 1 86 ? 10.742 -15.086 3.176 1 84.12 86 ALA B CA 1
ATOM 2519 C C . ALA B 1 86 ? 12.258 -15.141 2.996 1 84.12 86 ALA B C 1
ATOM 2521 O O . ALA B 1 86 ? 12.828 -16.219 2.814 1 84.12 86 ALA B O 1
ATOM 2522 N N . VAL B 1 87 ? 12.875 -14.039 3.078 1 94.69 87 VAL B N 1
ATOM 2523 C CA . VAL B 1 87 ? 14.32 -14 2.842 1 94.69 87 VAL B CA 1
ATOM 2524 C C . VAL B 1 87 ? 15.062 -14.211 4.16 1 94.69 87 VAL B C 1
ATOM 2526 O O . VAL B 1 87 ? 14.594 -13.797 5.219 1 94.69 87 VAL B O 1
ATOM 2529 N N . ALA B 1 88 ? 16.203 -14.93 4.145 1 96.25 88 ALA B N 1
ATOM 2530 C CA . ALA B 1 88 ? 17.094 -15.047 5.289 1 96.25 88 ALA B CA 1
ATOM 2531 C C . ALA B 1 88 ? 17.922 -13.773 5.473 1 96.25 88 ALA B C 1
ATOM 2533 O O . ALA B 1 88 ? 18.812 -13.484 4.676 1 96.25 88 ALA B O 1
ATOM 2534 N N . PRO B 1 89 ? 17.75 -13.102 6.539 1 96.31 89 PRO B N 1
ATOM 2535 C CA . PRO B 1 89 ? 18.281 -11.742 6.668 1 96.31 89 PRO B CA 1
ATOM 2536 C C . PRO B 1 89 ? 19.797 -11.703 6.746 1 96.31 89 PRO B C 1
ATOM 2538 O O . PRO B 1 89 ? 20.422 -10.734 6.309 1 96.31 89 PRO B O 1
ATOM 2541 N N . LYS B 1 90 ? 20.438 -12.727 7.234 1 97.5 90 LYS B N 1
ATOM 2542 C CA . LYS B 1 90 ? 21.875 -12.711 7.477 1 97.5 90 LYS B CA 1
ATOM 2543 C C . LYS B 1 90 ? 22.641 -13.219 6.254 1 97.5 90 LYS B C 1
ATOM 2545 O O . LYS B 1 90 ? 23.859 -13.047 6.168 1 97.5 90 LYS B O 1
ATOM 2550 N N . LEU B 1 91 ? 21.906 -13.805 5.32 1 98.19 91 LEU B N 1
ATOM 2551 C CA . LEU B 1 91 ? 22.547 -14.312 4.105 1 98.19 91 LEU B CA 1
ATOM 2552 C C . LEU B 1 91 ? 22.547 -13.25 3.01 1 98.19 91 LEU B C 1
ATOM 2554 O O . LEU B 1 91 ? 21.672 -12.375 2.986 1 98.19 91 LEU B O 1
ATOM 2558 N N . THR B 1 92 ? 23.484 -13.344 2.152 1 98.5 92 THR B N 1
ATOM 2559 C CA . THR B 1 92 ? 23.531 -12.461 0.994 1 98.5 92 THR B CA 1
ATOM 2560 C C . THR B 1 92 ? 22.469 -12.852 -0.03 1 98.5 92 THR B C 1
ATOM 2562 O O . THR B 1 92 ? 21.844 -13.914 0.087 1 98.5 92 THR B O 1
ATOM 2565 N N . VAL B 1 93 ? 22.281 -11.961 -0.991 1 98.56 93 VAL B N 1
ATOM 2566 C CA . VAL B 1 93 ? 21.359 -12.234 -2.092 1 98.56 93 VAL B CA 1
ATOM 2567 C C . VAL B 1 93 ? 21.734 -13.562 -2.75 1 98.56 93 VAL B C 1
ATOM 2569 O O . VAL B 1 93 ? 20.875 -14.453 -2.883 1 98.56 93 VAL B O 1
ATOM 2572 N N . LYS B 1 94 ? 22.984 -13.719 -3.059 1 98.56 94 LYS B N 1
ATOM 2573 C CA . LYS B 1 94 ? 23.453 -14.922 -3.727 1 98.56 94 LYS B CA 1
ATOM 2574 C C . LYS B 1 94 ? 23.281 -16.156 -2.84 1 98.56 94 LYS B C 1
ATOM 2576 O O . LYS B 1 94 ? 22.797 -17.188 -3.301 1 98.56 94 LYS B O 1
ATOM 2581 N N . GLU B 1 95 ? 23.594 -15.977 -1.593 1 98.38 95 GLU B N 1
ATOM 2582 C CA . GLU B 1 95 ? 23.469 -17.094 -0.659 1 98.38 95 GLU B CA 1
ATOM 2583 C C . GLU B 1 95 ? 22.016 -17.516 -0.481 1 98.38 95 GLU B C 1
ATOM 2585 O O . GLU B 1 95 ? 21.734 -18.719 -0.365 1 98.38 95 GLU B O 1
ATOM 2590 N N . ASN B 1 96 ? 21.141 -16.578 -0.378 1 98.56 96 ASN B N 1
ATOM 2591 C CA . ASN B 1 96 ? 19.719 -16.891 -0.294 1 98.56 96 ASN B CA 1
ATOM 2592 C C . ASN B 1 96 ? 19.281 -17.781 -1.456 1 98.56 96 ASN B C 1
ATOM 2594 O O . ASN B 1 96 ? 18.625 -18.797 -1.248 1 98.56 96 ASN B O 1
ATOM 2598 N N . LEU B 1 97 ? 19.688 -17.438 -2.613 1 98.5 97 LEU B N 1
ATOM 2599 C CA . LEU B 1 97 ? 19.281 -18.156 -3.818 1 98.5 97 LEU B CA 1
ATOM 2600 C C . LEU B 1 97 ? 19.922 -19.531 -3.879 1 98.5 97 LEU B C 1
ATOM 2602 O O . LEU B 1 97 ? 19.25 -20.531 -4.145 1 98.5 97 LEU B O 1
ATOM 2606 N N . GLU B 1 98 ? 21.172 -19.578 -3.6 1 98.38 98 GLU B N 1
ATOM 2607 C CA . GLU B 1 98 ? 21.875 -20.859 -3.648 1 98.38 98 GLU B CA 1
ATOM 2608 C C . GLU B 1 98 ? 21.344 -21.812 -2.592 1 98.38 98 GLU B C 1
ATOM 2610 O O . GLU B 1 98 ? 21.25 -23.031 -2.832 1 98.38 98 GLU B O 1
ATOM 2615 N N . MET B 1 99 ? 21.062 -21.234 -1.475 1 97.81 99 MET B N 1
ATOM 2616 C CA . MET B 1 99 ? 20.5 -22.062 -0.407 1 97.81 99 MET B CA 1
ATOM 2617 C C . MET B 1 99 ? 19.219 -22.734 -0.86 1 97.81 99 MET B C 1
ATOM 2619 O O . MET B 1 99 ? 19.062 -23.938 -0.699 1 97.81 99 MET B O 1
ATOM 2623 N N . ILE B 1 100 ? 18.328 -21.969 -1.464 1 97.19 100 ILE B N 1
ATOM 2624 C CA . ILE B 1 100 ? 17.062 -22.516 -1.927 1 97.19 100 ILE B CA 1
ATOM 2625 C C . ILE B 1 100 ? 17.312 -23.562 -3.018 1 97.19 100 ILE B C 1
ATOM 2627 O O . ILE B 1 100 ? 16.688 -24.625 -3.021 1 97.19 100 ILE B O 1
ATOM 2631 N N . ALA B 1 101 ? 18.234 -23.297 -3.91 1 97.81 101 ALA B N 1
ATOM 2632 C CA . ALA B 1 101 ? 18.562 -24.234 -4.969 1 97.81 101 ALA B CA 1
ATOM 2633 C C . ALA B 1 101 ? 19.031 -25.578 -4.391 1 97.81 101 ALA B C 1
ATOM 2635 O O . ALA B 1 101 ? 18.578 -26.641 -4.828 1 97.81 101 ALA B O 1
ATOM 2636 N N . ARG B 1 102 ? 19.859 -25.453 -3.391 1 97.38 102 ARG B N 1
ATOM 2637 C CA . ARG B 1 102 ? 20.375 -26.656 -2.764 1 97.38 102 ARG B CA 1
ATOM 2638 C C . ARG B 1 102 ? 19.266 -27.422 -2.039 1 97.38 102 ARG B C 1
ATOM 2640 O O . ARG B 1 102 ? 19.219 -28.656 -2.076 1 97.38 102 ARG B O 1
ATOM 2647 N N . LEU B 1 103 ? 18.484 -26.703 -1.43 1 95.44 103 LEU B N 1
ATOM 2648 C CA . LEU B 1 103 ? 17.359 -27.297 -0.709 1 95.44 103 LEU B CA 1
ATOM 2649 C C . LEU B 1 103 ? 16.453 -28.078 -1.659 1 95.44 103 LEU B C 1
ATOM 2651 O O . LEU B 1 103 ? 15.867 -29.078 -1.273 1 95.44 103 LEU B O 1
ATOM 2655 N N . TYR B 1 104 ? 16.406 -27.656 -2.887 1 95.56 104 TYR B N 1
ATOM 2656 C CA . TYR B 1 104 ? 15.547 -28.312 -3.869 1 95.56 104 TYR B CA 1
ATOM 2657 C C . TYR B 1 104 ? 16.297 -29.438 -4.57 1 95.56 104 TYR B C 1
ATOM 2659 O O . TYR B 1 104 ? 15.773 -30.031 -5.52 1 95.56 104 TYR B O 1
ATOM 2667 N N . GLY B 1 105 ? 17.562 -29.641 -4.227 1 95.38 105 GLY B N 1
ATOM 2668 C CA . GLY B 1 105 ? 18.281 -30.844 -4.66 1 95.38 105 GLY B CA 1
ATOM 2669 C C . GLY B 1 105 ? 19.188 -30.594 -5.855 1 95.38 105 GLY B C 1
ATOM 2670 O O . GLY B 1 105 ? 19.75 -31.547 -6.41 1 95.38 105 GLY B O 1
ATOM 2671 N N . PHE B 1 106 ? 19.312 -29.453 -6.227 1 97 106 PHE B N 1
ATOM 2672 C CA . PHE B 1 106 ? 20.203 -29.172 -7.34 1 97 106 PHE B CA 1
ATOM 2673 C C . PHE B 1 106 ? 21.656 -29.328 -6.918 1 97 106 PHE B C 1
ATOM 2675 O O . PHE B 1 106 ? 22.016 -29.094 -5.762 1 97 106 PHE B O 1
ATOM 2682 N N . SER B 1 107 ? 22.484 -29.75 -7.883 1 97.56 107 SER B N 1
ATOM 2683 C CA . SER B 1 107 ? 23.922 -29.828 -7.629 1 97.56 107 SER B CA 1
ATOM 2684 C C . SER B 1 107 ? 24.516 -28.438 -7.41 1 97.56 107 SER B C 1
ATOM 2686 O O . SER B 1 107 ? 23.859 -27.422 -7.684 1 97.56 107 SER B O 1
ATOM 2688 N N . LYS B 1 108 ? 25.672 -28.453 -6.93 1 96.94 108 LYS B N 1
ATOM 2689 C CA . LYS B 1 108 ? 26.375 -27.188 -6.703 1 96.94 108 LYS B CA 1
ATOM 2690 C C . LYS B 1 108 ? 26.5 -26.391 -8 1 96.94 108 LYS B C 1
ATOM 2692 O O . LYS B 1 108 ? 26.234 -25.188 -8.016 1 96.94 108 LYS B O 1
ATOM 2697 N N . GLU B 1 109 ? 26.828 -27.047 -8.969 1 97.56 109 GLU B N 1
ATOM 2698 C CA . GLU B 1 109 ? 27 -26.406 -10.266 1 97.56 109 GLU B CA 1
ATOM 2699 C C . GLU B 1 109 ? 25.688 -25.844 -10.797 1 97.56 109 GLU B C 1
ATOM 2701 O O . GLU B 1 109 ? 25.625 -24.703 -11.258 1 97.56 109 GLU B O 1
ATOM 2706 N N . GLU B 1 110 ? 24.625 -26.594 -10.664 1 97.31 110 GLU B N 1
ATOM 2707 C CA . GLU B 1 110 ? 23.297 -26.156 -11.086 1 97.31 110 GLU B CA 1
ATOM 2708 C C . GLU B 1 110 ? 22.828 -24.969 -10.258 1 97.31 110 GLU B C 1
ATOM 2710 O O . GLU B 1 110 ? 22.219 -24.031 -10.797 1 97.31 110 GLU B O 1
ATOM 2715 N N . ALA B 1 111 ? 23.094 -25.109 -8.992 1 97.69 111 ALA B N 1
ATOM 2716 C CA . ALA B 1 111 ? 22.703 -24.031 -8.086 1 97.69 111 ALA B CA 1
ATOM 2717 C C . ALA B 1 111 ? 23.328 -22.703 -8.484 1 97.69 111 ALA B C 1
ATOM 2719 O O . ALA B 1 111 ? 22.656 -21.672 -8.508 1 97.69 111 ALA B O 1
ATOM 2720 N N . VAL B 1 112 ? 24.547 -22.75 -8.828 1 97.62 112 VAL B N 1
ATOM 2721 C CA . VAL B 1 112 ? 25.266 -21.547 -9.227 1 97.62 112 VAL B CA 1
ATOM 2722 C C . VAL B 1 112 ? 24.688 -21 -10.531 1 97.62 112 VAL B C 1
ATOM 2724 O O . VAL B 1 112 ? 24.422 -19.797 -10.641 1 97.62 112 VAL B O 1
ATOM 2727 N N . 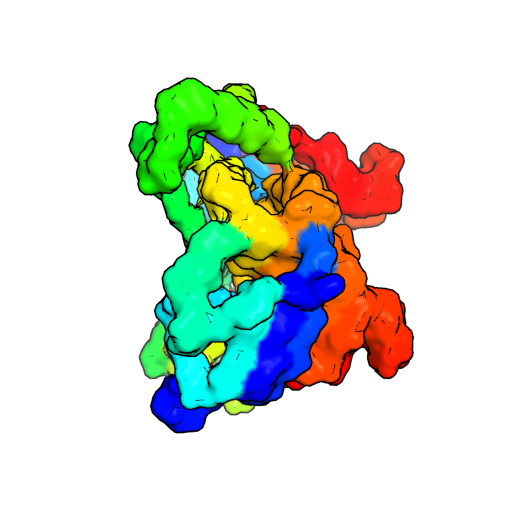GLN B 1 113 ? 24.438 -21.844 -11.43 1 97.81 113 GLN B N 1
ATOM 2728 C CA . GLN B 1 113 ? 23.922 -21.438 -12.727 1 97.81 113 GLN B CA 1
ATOM 2729 C C . GLN B 1 113 ? 22.516 -20.828 -12.594 1 97.81 113 GLN B C 1
ATOM 2731 O O . GLN B 1 113 ? 22.25 -19.766 -13.148 1 97.81 113 GLN B O 1
ATOM 2736 N N . LYS B 1 114 ? 21.688 -21.5 -11.898 1 97.56 114 LYS B N 1
ATOM 2737 C CA . LYS B 1 114 ? 20.328 -21.016 -11.695 1 97.56 114 LYS B CA 1
ATOM 2738 C C . LYS B 1 114 ? 20.312 -19.688 -10.961 1 97.56 114 LYS B C 1
ATOM 2740 O O . LYS B 1 114 ? 19.547 -18.781 -11.312 1 97.56 114 LYS B O 1
ATOM 2745 N N . THR B 1 115 ? 21.125 -19.625 -9.992 1 98.31 115 THR B N 1
ATOM 2746 C CA . THR B 1 115 ? 21.25 -18.406 -9.203 1 98.31 115 THR B CA 1
ATOM 2747 C C . THR B 1 115 ? 21.688 -17.234 -10.078 1 98.31 115 THR B C 1
ATOM 2749 O O . THR B 1 115 ? 21.078 -16.172 -10.039 1 98.31 115 THR B O 1
ATOM 2752 N N . GLU B 1 116 ? 22.656 -17.438 -10.859 1 98 116 GLU B N 1
ATOM 2753 C CA . GLU B 1 116 ? 23.172 -16.375 -11.727 1 98 116 GLU B CA 1
ATOM 2754 C C . GLU B 1 116 ? 22.109 -15.93 -12.734 1 98 116 GLU B C 1
ATOM 2756 O O . GLU B 1 116 ? 21.938 -14.734 -12.977 1 98 116 GLU B O 1
ATOM 2761 N N . HIS B 1 117 ? 21.469 -16.875 -13.281 1 97.06 117 HIS B N 1
ATOM 2762 C CA . HIS B 1 117 ? 20.422 -16.578 -14.242 1 97.06 117 HIS B CA 1
ATOM 2763 C C . HIS B 1 117 ? 19.312 -15.727 -13.617 1 97.06 117 HIS B C 1
ATOM 2765 O O . HIS B 1 117 ? 18.922 -14.711 -14.188 1 97.06 117 HIS B O 1
ATOM 2771 N N . LEU B 1 118 ? 18.859 -16.094 -12.438 1 97.5 118 LEU B N 1
ATOM 2772 C CA . LEU B 1 118 ? 17.766 -15.383 -11.781 1 97.5 118 LEU B CA 1
ATOM 2773 C C . LEU B 1 118 ? 18.219 -14.008 -11.297 1 97.5 118 LEU B C 1
ATOM 2775 O O . LEU B 1 118 ? 17.438 -13.055 -11.305 1 97.5 118 LEU B O 1
ATOM 2779 N N . MET B 1 119 ? 19.469 -13.938 -10.836 1 98.12 119 MET B N 1
ATOM 2780 C CA . MET B 1 119 ? 19.984 -12.633 -10.438 1 98.12 119 MET B CA 1
ATOM 2781 C C . MET B 1 119 ? 20 -11.672 -11.625 1 98.12 119 MET B C 1
ATOM 2783 O O . MET B 1 119 ? 19.703 -10.492 -11.477 1 98.12 119 MET B O 1
ATOM 2787 N N . GLU B 1 120 ? 20.312 -12.156 -12.75 1 97 120 GLU B N 1
ATOM 2788 C CA . GLU B 1 120 ? 20.281 -11.336 -13.961 1 97 120 GLU B CA 1
ATOM 2789 C C . GLU B 1 120 ? 18.859 -10.938 -14.32 1 97 120 GLU B C 1
ATOM 2791 O O . GLU B 1 120 ? 18.594 -9.781 -14.633 1 97 120 GLU B O 1
ATOM 2796 N N . THR B 1 121 ? 17.984 -11.859 -14.273 1 95.19 121 THR B N 1
ATOM 2797 C CA . THR B 1 121 ? 16.594 -11.641 -14.656 1 95.19 121 THR B CA 1
ATOM 2798 C C . THR B 1 121 ? 15.938 -10.602 -13.742 1 95.19 121 THR B C 1
ATOM 2800 O O . THR B 1 121 ? 15.117 -9.805 -14.195 1 95.19 121 THR B O 1
ATOM 2803 N N . PHE B 1 122 ? 16.344 -10.586 -12.469 1 97 122 PHE B N 1
ATOM 2804 C CA . PHE B 1 122 ? 15.695 -9.711 -11.492 1 97 122 PHE B CA 1
ATOM 2805 C C . PHE B 1 122 ? 16.609 -8.562 -11.109 1 97 122 PHE B C 1
ATOM 2807 O O . PHE B 1 122 ? 16.375 -7.875 -10.109 1 97 122 PHE B O 1
ATOM 2814 N N . ASP B 1 123 ? 17.719 -8.359 -11.852 1 95.75 123 ASP B N 1
ATOM 2815 C CA . ASP B 1 123 ? 18.641 -7.246 -11.656 1 95.75 123 ASP B CA 1
ATOM 2816 C C . ASP B 1 123 ? 19.219 -7.25 -10.242 1 95.75 123 ASP B C 1
ATOM 2818 O O . ASP B 1 123 ? 19.234 -6.215 -9.57 1 95.75 123 ASP B O 1
ATOM 2822 N N . LEU B 1 124 ? 19.578 -8.461 -9.852 1 97.62 124 LEU B N 1
ATOM 2823 C CA . LEU B 1 124 ? 20.109 -8.617 -8.5 1 97.62 124 LEU B CA 1
ATOM 2824 C C . LEU B 1 124 ? 21.625 -8.758 -8.531 1 97.62 124 LEU B C 1
ATOM 2826 O O . LEU B 1 124 ? 22.281 -8.742 -7.48 1 97.62 124 LEU B O 1
ATOM 2830 N N . THR B 1 125 ? 22.219 -8.844 -9.672 1 97.81 125 THR B N 1
ATOM 2831 C CA . THR B 1 125 ? 23.625 -9.203 -9.828 1 97.81 125 THR B CA 1
ATOM 2832 C C . THR B 1 125 ? 24.516 -8.211 -9.094 1 97.81 125 THR B C 1
ATOM 2834 O O . THR B 1 125 ? 25.438 -8.617 -8.375 1 97.81 125 THR B O 1
ATOM 2837 N N . ASP B 1 126 ? 24.234 -6.918 -9.18 1 96.5 126 ASP B N 1
ATOM 2838 C CA . ASP B 1 126 ? 25.094 -5.883 -8.594 1 96.5 126 ASP B CA 1
ATOM 2839 C C . ASP B 1 126 ? 25.016 -5.914 -7.07 1 96.5 126 ASP B C 1
ATOM 2841 O O . ASP B 1 126 ? 25.875 -5.336 -6.391 1 96.5 126 ASP B O 1
ATOM 2845 N N . ARG B 1 127 ? 24.031 -6.672 -6.531 1 97.06 127 ARG B N 1
ATOM 2846 C CA . ARG B 1 127 ? 23.844 -6.711 -5.086 1 97.06 127 ARG B CA 1
ATOM 2847 C C . ARG B 1 127 ? 24.047 -8.125 -4.547 1 97.06 127 ARG B C 1
ATOM 2849 O O . ARG B 1 127 ? 23.625 -8.438 -3.432 1 97.06 127 ARG B O 1
ATOM 2856 N N . GLN B 1 128 ? 24.672 -8.906 -5.281 1 97.88 128 GLN B N 1
ATOM 2857 C CA . GLN B 1 128 ? 24.766 -10.328 -4.977 1 97.88 128 GLN B CA 1
ATOM 2858 C C . GLN B 1 128 ? 25.438 -10.562 -3.629 1 97.88 128 GLN B C 1
ATOM 2860 O O . GLN B 1 128 ? 25.156 -11.555 -2.955 1 97.88 128 GLN B O 1
ATOM 2865 N N . HIS B 1 129 ? 26.25 -9.586 -3.141 1 98.19 129 HIS B N 1
ATOM 2866 C CA . HIS B 1 129 ? 27 -9.781 -1.911 1 98.19 129 HIS B CA 1
ATOM 2867 C C . HIS B 1 129 ? 26.375 -9.023 -0.748 1 98.19 129 HIS B C 1
ATOM 2869 O O . HIS B 1 129 ? 26.844 -9.102 0.385 1 98.19 129 HIS B O 1
ATOM 2875 N N . ASP B 1 130 ? 25.297 -8.336 -0.991 1 97.94 130 ASP B N 1
ATOM 2876 C CA . ASP B 1 130 ? 24.594 -7.637 0.08 1 97.94 130 ASP B CA 1
ATOM 2877 C C . ASP B 1 130 ? 23.766 -8.617 0.923 1 97.94 130 ASP B C 1
ATOM 2879 O O . ASP B 1 130 ? 23.125 -9.523 0.386 1 97.94 130 ASP B O 1
ATOM 2883 N N . ARG B 1 131 ? 23.891 -8.391 2.201 1 97.81 131 ARG B N 1
ATOM 2884 C CA . ARG B 1 131 ? 23 -9.164 3.064 1 97.81 131 ARG B CA 1
ATOM 2885 C C . ARG B 1 131 ? 21.547 -8.727 2.883 1 97.81 131 ARG B C 1
ATOM 2887 O O . ARG B 1 131 ? 21.266 -7.539 2.719 1 97.81 131 ARG B O 1
ATOM 2894 N N . ALA B 1 132 ? 20.609 -9.656 2.941 1 97.38 132 ALA B N 1
ATOM 2895 C CA . ALA B 1 132 ? 19.203 -9.398 2.674 1 97.38 132 ALA B CA 1
ATOM 2896 C C . ALA B 1 132 ? 18.656 -8.32 3.605 1 97.38 132 ALA B C 1
ATOM 2898 O O . ALA B 1 132 ? 17.844 -7.48 3.191 1 97.38 132 ALA B O 1
ATOM 2899 N N . LYS B 1 133 ? 19.062 -8.32 4.828 1 95.5 133 LYS B N 1
ATOM 2900 C CA . LYS B 1 133 ? 18.562 -7.375 5.82 1 95.5 133 LYS B CA 1
ATOM 2901 C C . LYS B 1 133 ? 18.906 -5.938 5.445 1 95.5 133 LYS B C 1
ATOM 2903 O O . LYS B 1 133 ? 18.266 -4.996 5.91 1 95.5 133 LYS B O 1
ATOM 2908 N N . SER B 1 134 ? 19.953 -5.762 4.688 1 95.19 134 SER B N 1
ATOM 2909 C CA . SER B 1 134 ? 20.406 -4.426 4.32 1 95.19 134 SER B CA 1
ATOM 2910 C C . SER B 1 134 ? 19.672 -3.904 3.092 1 95.19 134 SER B C 1
ATOM 2912 O O . SER B 1 134 ? 19.797 -2.732 2.736 1 95.19 134 SER B O 1
ATOM 2914 N N . LEU B 1 135 ? 18.859 -4.75 2.457 1 94.56 135 LEU B N 1
ATOM 2915 C CA . LEU B 1 135 ? 18.141 -4.387 1.24 1 94.56 135 LEU B CA 1
ATOM 2916 C C . LEU B 1 135 ? 16.875 -3.619 1.571 1 94.56 135 LEU B C 1
ATOM 2918 O O . LEU B 1 135 ? 16.25 -3.854 2.611 1 94.56 135 LEU B O 1
ATOM 2922 N N . SER B 1 136 ? 16.5 -2.734 0.697 1 91 136 SER B N 1
ATOM 2923 C CA . SER B 1 136 ? 15.195 -2.109 0.805 1 91 136 SER B CA 1
ATOM 2924 C C . SER B 1 136 ? 14.078 -3.123 0.574 1 91 136 SER B C 1
ATOM 2926 O O . SER B 1 136 ? 14.336 -4.242 0.124 1 91 136 SER B O 1
ATOM 2928 N N . GLY B 1 137 ? 12.93 -2.742 0.843 1 89.88 137 GLY B N 1
ATOM 2929 C CA . GLY B 1 137 ? 11.781 -3.613 0.648 1 89.88 137 GLY B CA 1
ATOM 2930 C C . GLY B 1 137 ? 11.625 -4.078 -0.787 1 89.88 137 GLY B C 1
ATOM 2931 O O . GLY B 1 137 ? 11.305 -5.246 -1.035 1 89.88 137 GLY B O 1
ATOM 2932 N N . GLY B 1 138 ? 11.828 -3.16 -1.718 1 93.12 138 GLY B N 1
ATOM 2933 C CA . GLY B 1 138 ? 11.719 -3.52 -3.123 1 93.12 138 GLY B CA 1
ATOM 2934 C C . GLY B 1 138 ? 12.734 -4.562 -3.551 1 93.12 138 GLY B C 1
ATOM 2935 O O . GLY B 1 138 ? 12.406 -5.488 -4.293 1 93.12 138 GLY B O 1
ATOM 2936 N N . TRP B 1 139 ? 13.875 -4.492 -3.008 1 94.5 139 TRP B N 1
ATOM 2937 C CA . TRP B 1 139 ? 14.93 -5.453 -3.312 1 94.5 139 TRP B CA 1
ATOM 2938 C C . TRP B 1 139 ? 14.641 -6.801 -2.658 1 94.5 139 TRP B C 1
ATOM 2940 O O . TRP B 1 139 ? 14.867 -7.852 -3.264 1 94.5 139 TRP B O 1
ATOM 2950 N N . GLN B 1 140 ? 14.203 -6.688 -1.509 1 96.12 140 GLN B N 1
ATOM 2951 C CA . GLN B 1 140 ? 13.852 -7.922 -0.816 1 96.12 140 GLN B CA 1
ATOM 2952 C C . GLN B 1 140 ? 12.727 -8.664 -1.543 1 96.12 140 GLN B C 1
ATOM 2954 O O . GLN B 1 140 ? 12.742 -9.891 -1.618 1 96.12 140 GLN B O 1
ATOM 2959 N N . ARG B 1 141 ? 11.852 -7.906 -2.064 1 95.62 141 ARG B N 1
ATOM 2960 C CA . ARG B 1 141 ? 10.75 -8.508 -2.814 1 95.62 141 ARG B CA 1
ATOM 2961 C C . ARG B 1 141 ? 11.266 -9.188 -4.082 1 95.62 141 ARG B C 1
ATOM 2963 O O . ARG B 1 141 ? 10.867 -10.312 -4.395 1 95.62 141 ARG B O 1
ATOM 2970 N N . LYS B 1 142 ? 12.125 -8.531 -4.762 1 96.31 142 LYS B N 1
ATOM 2971 C CA . LYS B 1 142 ? 12.758 -9.117 -5.941 1 96.31 142 LYS B CA 1
ATOM 2972 C C . LYS B 1 142 ? 13.438 -10.438 -5.598 1 96.31 142 LYS B C 1
ATOM 2974 O O . LYS B 1 142 ? 13.25 -11.438 -6.293 1 96.31 142 LYS B O 1
ATOM 2979 N N . LEU B 1 143 ? 14.141 -10.391 -4.543 1 97.75 143 LEU B N 1
ATOM 2980 C CA . LEU B 1 143 ? 14.844 -11.578 -4.086 1 97.75 143 LEU B CA 1
ATOM 2981 C C . LEU B 1 143 ? 13.859 -12.695 -3.734 1 97.75 143 LEU B C 1
ATOM 2983 O O . LEU B 1 143 ? 14.055 -13.844 -4.125 1 97.75 143 LEU B O 1
ATOM 2987 N N . SER B 1 144 ? 12.859 -12.328 -3.057 1 97.12 144 SER B N 1
ATOM 2988 C CA . SER B 1 144 ? 11.859 -13.297 -2.633 1 97.12 144 SER B CA 1
ATOM 2989 C C . SER B 1 144 ? 11.219 -13.992 -3.834 1 97.12 144 SER B C 1
ATOM 2991 O O . SER B 1 144 ? 11.07 -15.211 -3.844 1 97.12 144 SER B O 1
ATOM 2993 N N . ILE B 1 145 ? 10.844 -13.258 -4.82 1 97 145 ILE B N 1
ATOM 2994 C CA . ILE B 1 145 ? 10.211 -13.82 -6.012 1 97 145 ILE B CA 1
ATOM 2995 C C . ILE B 1 145 ? 11.219 -14.672 -6.773 1 97 145 ILE B C 1
ATOM 2997 O O . ILE B 1 145 ? 10.891 -15.766 -7.242 1 97 145 ILE B O 1
ATOM 3001 N N . ALA B 1 146 ? 12.453 -14.195 -6.867 1 97.5 146 ALA B N 1
ATOM 3002 C CA . ALA B 1 146 ? 13.5 -14.984 -7.504 1 97.5 146 ALA B CA 1
ATOM 3003 C C . ALA B 1 146 ? 13.664 -16.328 -6.812 1 97.5 146 ALA B C 1
ATOM 3005 O O . ALA B 1 146 ? 13.82 -17.359 -7.473 1 97.5 146 ALA B O 1
ATOM 3006 N N . MET B 1 147 ? 13.641 -16.281 -5.551 1 97.69 147 MET B N 1
ATOM 3007 C CA . MET B 1 147 ? 13.766 -17.516 -4.781 1 97.69 147 MET B CA 1
ATOM 3008 C C . MET B 1 147 ? 12.641 -18.484 -5.113 1 97.69 147 MET B C 1
ATOM 3010 O O . MET B 1 147 ? 12.867 -19.703 -5.227 1 97.69 147 MET B O 1
ATOM 3014 N N . ALA B 1 148 ? 11.484 -17.953 -5.316 1 96.88 148 ALA B N 1
ATOM 3015 C CA . ALA B 1 148 ? 10.344 -18.797 -5.648 1 96.88 148 ALA B CA 1
ATOM 3016 C C . ALA B 1 148 ? 10.508 -19.438 -7.023 1 96.88 148 ALA B C 1
ATOM 3018 O O . ALA B 1 148 ? 9.906 -20.484 -7.312 1 96.88 148 ALA B O 1
ATOM 3019 N N . LEU B 1 149 ? 11.352 -18.906 -7.844 1 97.62 149 LEU B N 1
ATOM 3020 C CA . LEU B 1 149 ? 11.5 -19.359 -9.227 1 97.62 149 LEU B CA 1
ATOM 3021 C C . LEU B 1 149 ? 12.625 -20.375 -9.359 1 97.62 149 LEU B C 1
ATOM 3023 O O . LEU B 1 149 ? 12.781 -21 -10.398 1 97.62 149 LEU B O 1
ATOM 3027 N N . ILE B 1 150 ? 13.367 -20.594 -8.336 1 96.56 150 ILE B N 1
ATOM 3028 C CA . ILE B 1 150 ? 14.547 -21.438 -8.375 1 96.56 150 ILE B CA 1
ATOM 3029 C C . ILE B 1 150 ? 14.148 -22.859 -8.758 1 96.56 150 ILE B C 1
ATOM 3031 O O . ILE B 1 150 ? 14.844 -23.516 -9.539 1 96.56 150 ILE B O 1
ATOM 3035 N N . SER B 1 151 ? 13.023 -23.25 -8.266 1 95.25 151 SER B N 1
ATOM 3036 C CA . SER B 1 151 ? 12.57 -24.625 -8.484 1 95.25 151 SER B CA 1
ATOM 3037 C C . SER B 1 151 ? 12.047 -24.812 -9.906 1 95.25 151 SER B C 1
ATOM 3039 O O . SER B 1 151 ? 11.68 -25.922 -10.297 1 95.25 151 SER B O 1
ATOM 3041 N N . GLN B 1 152 ? 11.953 -23.688 -10.594 1 95.38 152 GLN B N 1
ATOM 3042 C CA . GLN B 1 152 ? 11.43 -23.688 -11.961 1 95.38 152 GLN B CA 1
ATOM 3043 C C . GLN B 1 152 ? 9.992 -24.188 -12 1 95.38 152 GLN B C 1
ATOM 3045 O O . GLN B 1 152 ? 9.68 -25.125 -12.742 1 95.38 152 GLN B O 1
ATOM 3050 N N . PRO B 1 153 ? 9.172 -23.594 -11.297 1 97.94 153 PRO B N 1
ATOM 3051 C CA . PRO B 1 153 ? 7.766 -24 -11.281 1 97.94 153 PRO B CA 1
ATOM 3052 C C . PRO B 1 153 ? 7.066 -23.766 -12.617 1 97.94 153 PRO B C 1
ATOM 3054 O O . PRO B 1 153 ? 7.473 -22.875 -13.383 1 97.94 153 PRO B O 1
ATOM 3057 N N . LYS B 1 154 ? 6.027 -24.547 -12.828 1 98.06 154 LYS B N 1
ATOM 3058 C CA . LYS B 1 154 ? 5.18 -24.312 -13.992 1 98.06 154 LYS B CA 1
ATOM 3059 C C . LYS B 1 154 ? 4.137 -23.234 -13.711 1 98.06 154 LYS B C 1
ATOM 3061 O O . LYS B 1 154 ? 3.691 -22.547 -14.633 1 98.06 154 LYS B O 1
ATOM 3066 N N . ILE B 1 155 ? 3.777 -23.125 -12.453 1 98.56 155 ILE B N 1
ATOM 3067 C CA . ILE B 1 155 ? 2.814 -22.125 -12 1 98.56 155 ILE B CA 1
ATOM 3068 C C . ILE B 1 155 ? 3.385 -21.359 -10.805 1 98.56 155 ILE B C 1
ATOM 3070 O O . ILE B 1 155 ? 3.812 -21.969 -9.82 1 98.56 155 ILE B O 1
ATOM 3074 N N . LEU B 1 156 ? 3.432 -20.078 -10.898 1 98.56 156 LEU B N 1
ATOM 3075 C CA . LEU B 1 156 ? 3.922 -19.219 -9.828 1 98.56 156 LEU B CA 1
ATOM 3076 C C . LEU B 1 156 ? 2.799 -18.359 -9.273 1 98.56 156 LEU B C 1
ATOM 3078 O O . LEU B 1 156 ? 2.109 -17.656 -10.031 1 98.56 156 LEU B O 1
ATOM 3082 N N . PHE B 1 157 ? 2.6 -18.406 -7.965 1 98.44 157 PHE B N 1
ATOM 3083 C CA . PHE B 1 157 ? 1.644 -17.547 -7.277 1 98.44 157 PHE B CA 1
ATOM 3084 C C . PHE B 1 157 ? 2.348 -16.359 -6.633 1 98.44 157 PHE B C 1
ATOM 3086 O O . PHE B 1 157 ? 3.342 -16.531 -5.926 1 98.44 157 PHE B O 1
ATOM 3093 N N . LEU B 1 158 ? 1.862 -15.188 -6.906 1 97.56 158 LEU B N 1
ATOM 3094 C CA . LEU B 1 158 ? 2.352 -13.953 -6.293 1 97.56 158 LEU B CA 1
ATOM 3095 C C . LEU B 1 158 ? 1.258 -13.289 -5.465 1 97.56 158 LEU B C 1
ATOM 3097 O O . LEU B 1 158 ? 0.274 -12.789 -6.02 1 97.56 158 LEU B O 1
ATOM 3101 N N . ASP B 1 159 ? 1.423 -13.289 -4.223 1 96.56 159 ASP B N 1
ATOM 3102 C CA . ASP B 1 159 ? 0.424 -12.711 -3.334 1 96.56 159 ASP B CA 1
ATOM 3103 C C . ASP B 1 159 ? 0.771 -11.266 -2.99 1 96.56 159 ASP B C 1
ATOM 3105 O O . ASP B 1 159 ? 1.622 -11.008 -2.135 1 96.56 159 ASP B O 1
ATOM 3109 N N . GLU B 1 160 ? 0.12 -10.312 -3.66 1 95.75 160 GLU B N 1
ATOM 3110 C CA . GLU B 1 160 ? 0.299 -8.875 -3.488 1 95.75 160 GLU B CA 1
ATOM 3111 C C . GLU B 1 160 ? 1.773 -8.492 -3.561 1 95.75 160 GLU B C 1
ATOM 3113 O O . GLU B 1 160 ? 2.312 -7.902 -2.623 1 95.75 160 GLU B O 1
ATOM 3118 N N . PRO B 1 161 ? 2.35 -8.633 -4.68 1 95.75 161 PRO B N 1
ATOM 3119 C CA . PRO B 1 161 ? 3.807 -8.523 -4.785 1 95.75 161 PRO B CA 1
ATOM 3120 C C . PRO B 1 161 ? 4.309 -7.094 -4.633 1 95.75 161 PRO B C 1
ATOM 3122 O O . PRO B 1 161 ? 5.477 -6.875 -4.309 1 95.75 161 PRO B O 1
ATOM 3125 N N . THR B 1 162 ? 3.434 -6.121 -4.848 1 93.81 162 THR B N 1
ATOM 3126 C CA . THR B 1 162 ? 3.961 -4.762 -4.844 1 93.81 162 THR B CA 1
ATOM 3127 C C . THR B 1 162 ? 3.457 -3.986 -3.631 1 93.81 162 THR B C 1
ATOM 3129 O O . THR B 1 162 ? 3.648 -2.773 -3.539 1 93.81 162 THR B O 1
ATOM 3132 N N . LEU B 1 163 ? 2.84 -4.641 -2.752 1 89.62 163 LEU B N 1
ATOM 3133 C CA . LEU B 1 163 ? 2.324 -3.961 -1.567 1 89.62 163 LEU B CA 1
ATOM 3134 C C . LEU B 1 163 ? 3.439 -3.227 -0.832 1 89.62 163 LEU B C 1
ATOM 3136 O O . LEU B 1 163 ? 4.504 -3.799 -0.577 1 89.62 163 LEU B O 1
ATOM 3140 N N . GLY B 1 164 ? 3.252 -1.99 -0.577 1 87.31 164 GLY B N 1
ATOM 3141 C CA . GLY B 1 164 ? 4.188 -1.221 0.229 1 87.31 164 GLY B CA 1
ATOM 3142 C C . GLY B 1 164 ? 5.348 -0.66 -0.573 1 87.31 164 GLY B C 1
ATOM 3143 O O . GLY B 1 164 ? 6.195 0.052 -0.033 1 87.31 164 GLY B O 1
ATOM 3144 N N . LEU B 1 165 ? 5.406 -0.95 -1.849 1 92.62 165 LEU B N 1
ATOM 3145 C CA . LEU B 1 165 ? 6.504 -0.472 -2.682 1 92.62 165 LEU B CA 1
ATOM 3146 C C . LEU B 1 165 ? 6.207 0.923 -3.223 1 92.62 165 LEU B C 1
ATOM 3148 O O . LEU B 1 165 ? 5.059 1.239 -3.541 1 92.62 165 LEU B O 1
ATOM 3152 N N . ASP B 1 166 ? 7.281 1.69 -3.35 1 93.62 166 ASP B N 1
ATOM 3153 C CA . ASP B 1 166 ? 7.113 3.006 -3.959 1 93.62 166 ASP B CA 1
ATOM 3154 C C . ASP B 1 166 ? 7.07 2.902 -5.48 1 93.62 166 ASP B C 1
ATOM 3156 O O . ASP B 1 166 ? 7.105 1.802 -6.035 1 93.62 166 ASP B O 1
ATOM 3160 N N . VAL B 1 167 ? 7.008 4.016 -6.098 1 93.62 167 VAL B N 1
ATOM 3161 C CA . VAL B 1 167 ? 6.738 4.113 -7.531 1 93.62 167 VAL B CA 1
ATOM 3162 C C . VAL B 1 167 ? 7.852 3.424 -8.312 1 93.62 167 VAL B C 1
ATOM 3164 O O . VAL B 1 167 ? 7.582 2.59 -9.18 1 93.62 167 VAL B O 1
ATOM 3167 N N . ARG B 1 168 ? 9.039 3.688 -7.98 1 93.19 168 ARG B N 1
ATOM 3168 C CA . ARG B 1 168 ? 10.172 3.162 -8.734 1 93.19 168 ARG B CA 1
ATOM 3169 C C . ARG B 1 168 ? 10.328 1.661 -8.516 1 93.19 168 ARG B C 1
ATOM 3171 O O . ARG B 1 168 ? 10.477 0.899 -9.469 1 93.19 168 ARG B O 1
ATOM 3178 N N . ALA B 1 169 ? 10.32 1.296 -7.242 1 93.62 169 ALA B N 1
ATOM 3179 C CA . ALA B 1 169 ? 10.445 -0.119 -6.906 1 93.62 169 ALA B CA 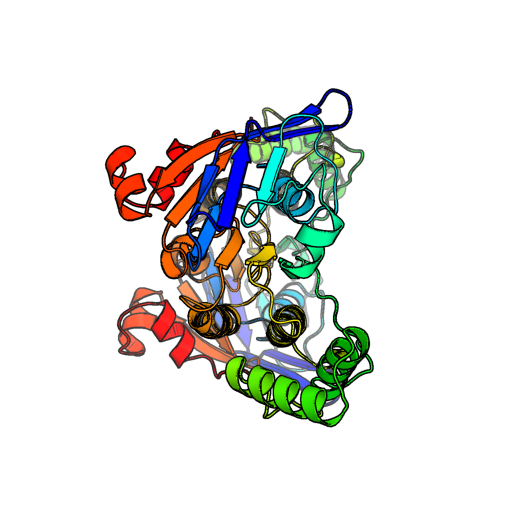1
ATOM 3180 C C . ALA B 1 169 ? 9.359 -0.947 -7.578 1 93.62 169 ALA B C 1
ATOM 3182 O O . ALA B 1 169 ? 9.617 -2.041 -8.078 1 93.62 169 ALA B O 1
ATOM 3183 N N . ARG B 1 170 ? 8.211 -0.432 -7.602 1 94.81 170 ARG B N 1
ATOM 3184 C CA . ARG B 1 170 ? 7.082 -1.118 -8.227 1 94.81 170 ARG B CA 1
ATOM 3185 C C . ARG B 1 170 ? 7.309 -1.297 -9.719 1 94.81 170 ARG B C 1
ATOM 3187 O O . ARG B 1 170 ? 7.129 -2.393 -10.258 1 94.81 170 ARG B O 1
ATOM 3194 N N . ARG B 1 171 ? 7.664 -0.296 -10.359 1 93.81 171 ARG B N 1
ATOM 3195 C CA . ARG B 1 171 ? 7.887 -0.334 -11.805 1 93.81 171 ARG B CA 1
ATOM 3196 C C . ARG B 1 171 ? 8.992 -1.317 -12.164 1 93.81 171 ARG B C 1
ATOM 3198 O O . ARG B 1 171 ? 8.883 -2.061 -13.141 1 93.81 171 ARG B O 1
ATOM 3205 N N . GLU B 1 172 ? 9.984 -1.257 -11.391 1 94.19 172 GLU B N 1
ATOM 3206 C CA . GLU B 1 172 ? 11.086 -2.184 -11.625 1 94.19 172 GLU B CA 1
ATOM 3207 C C . GLU B 1 172 ? 10.641 -3.631 -11.438 1 94.19 172 GLU B C 1
ATOM 3209 O O . GLU B 1 172 ? 10.969 -4.492 -12.258 1 94.19 172 GLU B O 1
ATOM 3214 N N . LEU B 1 173 ? 9.938 -3.82 -10.406 1 95.81 173 LEU B N 1
ATOM 3215 C CA . LEU B 1 173 ? 9.453 -5.176 -10.156 1 95.81 173 LEU B CA 1
ATOM 3216 C C . LEU B 1 173 ? 8.516 -5.633 -11.266 1 95.81 173 LEU B C 1
ATOM 3218 O O . LEU B 1 173 ? 8.578 -6.781 -11.703 1 95.81 173 LEU B O 1
ATOM 3222 N N . TRP B 1 174 ? 7.648 -4.758 -11.711 1 96.31 174 TRP B N 1
ATOM 3223 C CA . TRP B 1 174 ? 6.742 -5.07 -12.805 1 96.31 174 TRP B CA 1
ATOM 3224 C C . TRP B 1 174 ? 7.516 -5.516 -14.047 1 96.31 174 TRP B C 1
ATOM 3226 O O . TRP B 1 174 ? 7.148 -6.5 -14.695 1 96.31 174 TRP B O 1
ATOM 3236 N N . LYS B 1 175 ? 8.555 -4.832 -14.289 1 95.62 175 LYS B N 1
ATOM 3237 C CA . LYS B 1 175 ? 9.383 -5.18 -15.438 1 95.62 175 LYS B CA 1
ATOM 3238 C C . LYS B 1 175 ? 9.969 -6.582 -15.289 1 95.62 175 LYS B C 1
ATOM 3240 O O . LYS B 1 175 ? 9.977 -7.363 -16.234 1 95.62 175 LYS B O 1
ATOM 3245 N N . ASN B 1 176 ? 10.422 -6.852 -14.148 1 95.75 176 ASN B N 1
ATOM 3246 C CA . ASN B 1 176 ? 11 -8.164 -13.891 1 95.75 176 ASN B CA 1
ATOM 3247 C C . ASN B 1 176 ? 9.969 -9.273 -14.055 1 95.75 176 ASN B C 1
ATOM 3249 O O . ASN B 1 176 ? 10.234 -10.289 -14.695 1 95.75 176 ASN B O 1
ATOM 3253 N N . ILE B 1 177 ? 8.82 -9.039 -13.492 1 96.12 177 ILE B N 1
ATOM 3254 C CA . ILE B 1 177 ? 7.805 -10.086 -13.5 1 96.12 177 ILE B CA 1
ATOM 3255 C C . ILE B 1 177 ? 7.238 -10.258 -14.906 1 96.12 177 ILE B C 1
ATOM 3257 O O . ILE B 1 177 ? 6.852 -11.359 -15.297 1 96.12 177 ILE B O 1
ATOM 3261 N N . GLU B 1 178 ? 7.223 -9.203 -15.602 1 95.19 178 GLU B N 1
ATOM 3262 C CA . GLU B 1 178 ? 6.73 -9.242 -16.984 1 95.19 178 GLU B CA 1
ATOM 3263 C C . GLU B 1 178 ? 7.566 -10.188 -17.844 1 95.19 178 GLU B C 1
ATOM 3265 O O . GLU B 1 178 ? 7.051 -10.797 -18.781 1 95.19 178 GLU B O 1
ATOM 3270 N N . GLN B 1 179 ? 8.773 -10.328 -17.469 1 93.56 179 GLN B N 1
ATOM 3271 C CA . GLN B 1 179 ? 9.688 -11.188 -18.219 1 93.56 179 GLN B CA 1
ATOM 3272 C C . GLN B 1 179 ? 9.281 -12.656 -18.094 1 93.56 179 GLN B C 1
ATOM 3274 O O . GLN B 1 179 ? 9.758 -13.508 -18.844 1 93.56 179 GLN B O 1
ATOM 3279 N N . LEU B 1 180 ? 8.469 -12.938 -17.188 1 94.62 180 LEU B N 1
ATOM 3280 C CA . LEU B 1 180 ? 8.055 -14.32 -16.953 1 94.62 180 LEU B CA 1
ATOM 3281 C C . LEU B 1 180 ? 6.918 -14.719 -17.891 1 94.62 180 LEU B C 1
ATOM 3283 O O . LEU B 1 180 ? 6.605 -15.898 -18.016 1 94.62 180 LEU B O 1
ATOM 3287 N N . LYS B 1 181 ? 6.336 -13.742 -18.5 1 91.31 181 LYS B N 1
ATOM 3288 C CA . LYS B 1 181 ? 5.211 -14.008 -19.391 1 91.31 181 LYS B CA 1
ATOM 3289 C C . LYS B 1 181 ? 5.598 -15 -20.484 1 91.31 181 LYS B C 1
ATOM 3291 O O . LYS B 1 181 ? 6.664 -14.883 -21.094 1 91.31 181 LYS B O 1
ATOM 3296 N N . GLY B 1 182 ? 4.742 -15.953 -20.703 1 90.12 182 GLY B N 1
ATOM 3297 C CA . GLY B 1 182 ? 4.977 -16.938 -21.75 1 90.12 182 GLY B CA 1
ATOM 3298 C C . GLY B 1 182 ? 5.91 -18.062 -21.312 1 90.12 182 GLY B C 1
ATOM 3299 O O . GLY B 1 182 ? 6.008 -19.094 -21.984 1 90.12 182 GLY B O 1
ATOM 3300 N N . LYS B 1 183 ? 6.531 -17.844 -20.172 1 92.31 183 LYS B N 1
ATOM 3301 C CA . LYS B 1 183 ? 7.473 -18.844 -19.688 1 92.31 183 LYS B CA 1
ATOM 3302 C C . LYS B 1 183 ? 6.875 -19.656 -18.531 1 92.31 183 LYS B C 1
ATOM 3304 O O . LYS B 1 183 ? 7.055 -20.875 -18.469 1 92.31 183 LYS B O 1
ATOM 3309 N N . VAL B 1 184 ? 6.254 -19.078 -17.75 1 96.69 184 VAL B N 1
ATOM 3310 C CA . VAL B 1 184 ? 5.598 -19.672 -16.594 1 96.69 184 VAL B CA 1
ATOM 3311 C C . VAL B 1 184 ? 4.184 -19.109 -16.453 1 96.69 184 VAL B C 1
ATOM 3313 O O . VAL B 1 184 ? 3.91 -17.984 -16.875 1 96.69 184 VAL B O 1
ATOM 3316 N N . THR B 1 185 ? 3.256 -19.922 -15.953 1 98.25 185 THR B N 1
ATOM 3317 C CA . THR B 1 185 ? 1.937 -19.406 -15.609 1 98.25 185 THR B CA 1
ATOM 3318 C C . THR B 1 185 ? 1.995 -18.609 -14.305 1 98.25 185 THR B C 1
ATOM 3320 O O . THR B 1 185 ? 2.506 -19.094 -13.297 1 98.25 185 THR B O 1
ATOM 3323 N N . VAL B 1 186 ? 1.562 -17.391 -14.344 1 98.31 186 VAL B N 1
ATOM 3324 C CA . VAL B 1 186 ? 1.623 -16.547 -13.156 1 98.31 186 VAL B CA 1
ATOM 3325 C C . VAL B 1 186 ? 0.211 -16.172 -12.711 1 98.31 186 VAL B C 1
ATOM 3327 O O . VAL B 1 186 ? -0.612 -15.75 -13.531 1 98.31 186 VAL B O 1
ATOM 3330 N N . ILE B 1 187 ? -0.08 -16.359 -11.477 1 98.44 187 ILE B N 1
ATOM 3331 C CA . ILE B 1 187 ? -1.308 -15.898 -10.852 1 98.44 187 ILE B CA 1
ATOM 3332 C C . ILE B 1 187 ? -0.971 -14.883 -9.758 1 98.44 187 ILE B C 1
ATOM 3334 O O . ILE B 1 187 ? -0.3 -15.219 -8.773 1 98.44 187 ILE B O 1
ATOM 3338 N N . LEU B 1 188 ? -1.446 -13.711 -9.945 1 97.5 188 LEU B N 1
ATOM 3339 C CA . LEU B 1 188 ? -1.133 -12.594 -9.062 1 97.5 188 LEU B CA 1
ATOM 3340 C C . LEU B 1 188 ? -2.393 -12.07 -8.375 1 97.5 188 LEU B C 1
ATOM 3342 O O . LEU B 1 188 ? -3.438 -11.93 -9.016 1 97.5 188 LEU B O 1
ATOM 3346 N N . THR B 1 189 ? -2.338 -11.922 -7.066 1 97.81 189 THR B N 1
ATOM 3347 C CA . THR B 1 189 ? -3.406 -11.227 -6.359 1 97.81 189 THR B CA 1
ATOM 3348 C C . THR B 1 189 ? -3.016 -9.773 -6.082 1 97.81 189 THR B C 1
ATOM 3350 O O . THR B 1 189 ? -1.854 -9.484 -5.789 1 97.81 189 THR B O 1
ATOM 3353 N N . THR B 1 190 ? -3.98 -8.906 -6.184 1 97.06 190 THR B N 1
ATOM 3354 C CA . THR B 1 190 ? -3.678 -7.5 -5.926 1 97.06 190 THR B CA 1
ATOM 3355 C C . THR B 1 190 ? -4.957 -6.711 -5.664 1 97.06 190 THR B C 1
ATOM 3357 O O . THR B 1 190 ? -6.039 -7.105 -6.105 1 97.06 190 THR B O 1
ATOM 3360 N N . HIS B 1 191 ? -4.805 -5.648 -4.98 1 95.62 191 HIS B N 1
ATOM 3361 C CA . HIS B 1 191 ? -5.871 -4.66 -4.883 1 95.62 191 HIS B CA 1
ATOM 3362 C C . HIS B 1 191 ? -5.52 -3.395 -5.656 1 95.62 191 HIS B C 1
ATOM 3364 O O . HIS B 1 191 ? -6.246 -2.4 -5.594 1 95.62 191 HIS B O 1
ATOM 3370 N N . TYR B 1 192 ? -4.5 -3.422 -6.414 1 94.31 192 TYR B N 1
ATOM 3371 C CA . TYR B 1 192 ? -4.082 -2.291 -7.234 1 94.31 192 TYR B CA 1
ATOM 3372 C C . TYR B 1 192 ? -4.547 -2.461 -8.68 1 94.31 192 TYR B C 1
ATOM 3374 O O . TYR B 1 192 ? -4.109 -3.379 -9.375 1 94.31 192 TYR B O 1
ATOM 3382 N N . LEU B 1 193 ? -5.289 -1.514 -9.117 1 96.31 193 LEU B N 1
ATOM 3383 C CA . LEU B 1 193 ? -5.879 -1.585 -10.445 1 96.31 193 LEU B CA 1
ATOM 3384 C C . LEU B 1 193 ? -4.801 -1.505 -11.523 1 96.31 193 LEU B C 1
ATOM 3386 O O . LEU B 1 193 ? -4.832 -2.264 -12.492 1 96.31 193 LEU B O 1
ATOM 3390 N N . GLU B 1 194 ? -3.912 -0.645 -11.312 1 93.94 194 GLU B N 1
ATOM 3391 C CA . GLU B 1 194 ? -2.873 -0.406 -12.312 1 93.94 194 GLU B CA 1
ATOM 3392 C C . GLU B 1 194 ? -2.006 -1.646 -12.516 1 93.94 194 GLU B C 1
ATOM 3394 O O . GLU B 1 194 ? -1.601 -1.948 -13.641 1 93.94 194 GLU B O 1
ATOM 3399 N N . GLU B 1 195 ? -1.735 -2.328 -11.5 1 95.44 195 GLU B N 1
ATOM 3400 C CA . GLU B 1 195 ? -0.922 -3.537 -11.57 1 95.44 195 GLU B CA 1
ATOM 3401 C C . GLU B 1 195 ? -1.605 -4.617 -12.398 1 95.44 195 GLU B C 1
ATOM 3403 O O . GLU B 1 195 ? -0.984 -5.215 -13.281 1 95.44 195 GLU B O 1
ATOM 3408 N N . ALA B 1 196 ? -2.863 -4.809 -12.094 1 97 196 ALA B N 1
ATOM 3409 C CA . ALA B 1 196 ? -3.639 -5.793 -12.844 1 97 196 ALA B CA 1
ATOM 3410 C C . ALA B 1 196 ? -3.705 -5.43 -14.32 1 97 196 ALA B C 1
ATOM 3412 O O . ALA B 1 196 ? -3.516 -6.285 -15.188 1 97 196 ALA B O 1
ATOM 3413 N N . GLU B 1 197 ? -3.906 -4.215 -14.531 1 94.81 197 GLU B N 1
ATOM 3414 C CA . GLU B 1 197 ? -4.043 -3.742 -15.906 1 94.81 197 GLU B CA 1
ATOM 3415 C C . GLU B 1 197 ? -2.723 -3.85 -16.656 1 94.81 197 GLU B C 1
ATOM 3417 O O . GLU B 1 197 ? -2.703 -4.195 -17.844 1 94.81 197 GLU B O 1
ATOM 3422 N N . ALA B 1 198 ? -1.687 -3.57 -16 1 93.25 198 ALA B N 1
ATOM 3423 C CA . ALA B 1 198 ? -0.376 -3.502 -16.641 1 93.25 198 ALA B CA 1
ATOM 3424 C C . ALA B 1 198 ? 0.174 -4.898 -16.922 1 93.25 198 ALA B C 1
ATOM 3426 O O . ALA B 1 198 ? 0.824 -5.125 -17.938 1 93.25 198 ALA B O 1
ATOM 3427 N N . LEU B 1 199 ? -0.117 -5.832 -16.047 1 96.31 199 LEU B N 1
ATOM 3428 C CA . LEU B 1 199 ? 0.628 -7.086 -16.094 1 96.31 199 LEU B CA 1
ATOM 3429 C C . LEU B 1 199 ? -0.238 -8.211 -16.656 1 96.31 199 LEU B C 1
ATOM 3431 O O . LEU B 1 199 ? 0.249 -9.07 -17.391 1 96.31 199 LEU B O 1
ATOM 3435 N N . ALA B 1 200 ? -1.511 -8.195 -16.359 1 97.44 200 ALA B N 1
ATOM 3436 C CA . ALA B 1 200 ? -2.318 -9.391 -16.562 1 97.44 200 ALA B CA 1
ATOM 3437 C C . ALA B 1 200 ? -2.787 -9.5 -18.016 1 97.44 200 ALA B C 1
ATOM 3439 O O . ALA B 1 200 ? -3.182 -8.5 -18.625 1 97.44 200 ALA B O 1
ATOM 3440 N N . ASP B 1 201 ? -2.721 -10.672 -18.562 1 97.56 201 ASP B N 1
ATOM 3441 C CA . ASP B 1 201 ? -3.406 -10.969 -19.812 1 97.56 201 ASP B CA 1
ATOM 3442 C C . ASP B 1 201 ? -4.922 -10.969 -19.625 1 97.56 201 ASP B C 1
ATOM 3444 O O . ASP B 1 201 ? -5.656 -10.422 -20.453 1 97.56 201 ASP B O 1
ATOM 3448 N N . ARG B 1 202 ? -5.305 -11.617 -18.656 1 97.75 202 ARG B N 1
ATOM 3449 C CA . ARG B 1 202 ? -6.68 -11.688 -18.172 1 97.75 202 ARG B CA 1
ATOM 3450 C C . ARG B 1 202 ? -6.742 -11.547 -16.656 1 97.75 202 ARG B C 1
ATOM 3452 O O . ARG B 1 202 ? -5.746 -11.781 -15.969 1 97.75 202 ARG B O 1
ATOM 3459 N N . LEU B 1 203 ? -7.895 -11.07 -16.266 1 98.25 203 LEU B N 1
ATOM 3460 C CA . LEU B 1 203 ? -8.055 -10.922 -14.82 1 98.25 203 LEU B CA 1
ATOM 3461 C C . LEU B 1 203 ? -9.5 -11.172 -14.398 1 98.25 203 LEU B C 1
ATOM 3463 O O . LEU B 1 203 ? -10.391 -11.242 -15.25 1 98.25 203 LEU B O 1
ATOM 3467 N N . CYS B 1 204 ? -9.672 -11.406 -13.141 1 98.25 204 CYS B N 1
ATOM 3468 C CA . CYS B 1 204 ? -11.016 -11.422 -12.57 1 98.25 204 CYS B CA 1
ATOM 3469 C C . CYS B 1 204 ? -11.133 -10.422 -11.422 1 98.25 204 CYS B C 1
ATOM 3471 O O . CYS B 1 204 ? -10.125 -10.086 -10.781 1 98.25 204 CYS B O 1
ATOM 3473 N N . ILE B 1 205 ? -12.297 -9.938 -11.227 1 98.25 205 ILE B N 1
ATOM 3474 C CA . ILE B 1 205 ? -12.625 -9.141 -10.047 1 98.25 205 ILE B CA 1
ATOM 3475 C C . ILE B 1 205 ? -13.375 -10.008 -9.039 1 98.25 205 ILE B C 1
ATOM 3477 O O . ILE B 1 205 ? -14.391 -10.617 -9.367 1 98.25 205 ILE B O 1
ATOM 3481 N N . MET B 1 206 ? -12.82 -10.055 -7.887 1 97.81 206 MET B N 1
ATOM 3482 C CA . MET B 1 206 ? -13.43 -10.828 -6.809 1 97.81 206 MET B CA 1
ATOM 3483 C C . MET B 1 206 ? -14.07 -9.906 -5.777 1 97.81 206 MET B C 1
ATOM 3485 O O . MET B 1 206 ? -13.523 -8.859 -5.449 1 97.81 206 MET B O 1
ATOM 3489 N N . ASP B 1 207 ? -15.18 -10.391 -5.293 1 97.12 207 ASP B N 1
ATOM 3490 C CA . ASP B 1 207 ? -15.867 -9.711 -4.203 1 97.12 207 ASP B CA 1
ATOM 3491 C C . ASP B 1 207 ? -16.641 -10.703 -3.334 1 97.12 207 ASP B C 1
ATOM 3493 O O . ASP B 1 207 ? -17.344 -11.562 -3.852 1 97.12 207 ASP B O 1
ATOM 3497 N N . LYS B 1 208 ? -16.438 -10.648 -2.055 1 94.75 208 LYS B N 1
ATOM 3498 C CA . LYS B 1 208 ? -17.141 -11.484 -1.081 1 94.75 208 LYS B CA 1
ATOM 3499 C C . LYS B 1 208 ? -17 -12.961 -1.434 1 94.75 208 LYS B C 1
ATOM 3501 O O . LYS B 1 208 ? -18 -13.703 -1.414 1 94.75 208 LYS B O 1
ATOM 3506 N N . GLY B 1 209 ? -15.82 -13.273 -1.944 1 96.88 209 GLY B N 1
ATOM 3507 C CA . GLY B 1 209 ? -15.477 -14.672 -2.113 1 96.88 209 GLY B CA 1
ATOM 3508 C C . GLY B 1 209 ? -15.93 -15.242 -3.443 1 96.88 209 GLY B C 1
ATOM 3509 O O . GLY B 1 209 ? -15.789 -16.438 -3.691 1 96.88 209 GLY B O 1
ATOM 3510 N N . VAL B 1 210 ? -16.453 -14.398 -4.289 1 97.19 210 VAL B N 1
ATOM 3511 C CA . VAL B 1 210 ? -16.953 -14.875 -5.574 1 97.19 210 VAL B CA 1
ATOM 3512 C C . VAL B 1 210 ? -16.328 -14.062 -6.707 1 97.19 210 VAL B C 1
ATOM 3514 O O . VAL B 1 210 ? -15.898 -12.93 -6.496 1 97.19 210 VAL B O 1
ATOM 3517 N N . VAL B 1 211 ? -16.281 -14.648 -7.871 1 97.56 211 VAL B N 1
ATOM 3518 C CA . VAL B 1 211 ? -15.852 -13.938 -9.07 1 97.56 211 VAL B CA 1
ATOM 3519 C C . VAL B 1 211 ? -17.016 -13.117 -9.633 1 97.56 211 VAL B C 1
ATOM 3521 O O . VAL B 1 211 ? -18.062 -13.672 -9.961 1 97.56 211 VAL B O 1
ATOM 3524 N N . GLN B 1 212 ? -16.812 -11.875 -9.773 1 97.81 212 GLN B N 1
ATOM 3525 C CA . GLN B 1 212 ? -17.875 -11 -10.273 1 97.81 212 GLN B CA 1
ATOM 3526 C C . GLN B 1 212 ? -17.828 -10.891 -11.789 1 97.81 212 GLN B C 1
ATOM 3528 O O . GLN B 1 212 ? -18.859 -10.773 -12.445 1 97.81 212 GLN B O 1
ATOM 3533 N N . ILE B 1 213 ? -16.641 -10.898 -12.258 1 97.88 213 ILE B N 1
ATOM 3534 C CA . ILE B 1 213 ? -16.453 -10.781 -13.695 1 97.88 213 ILE B CA 1
ATOM 3535 C C . ILE B 1 213 ? -15.047 -11.258 -14.078 1 97.88 213 ILE B C 1
ATOM 3537 O O . ILE B 1 213 ? -14.125 -11.211 -13.258 1 97.88 213 ILE B O 1
ATOM 3541 N N . LEU B 1 214 ? -14.984 -11.789 -15.273 1 97.75 214 LEU B N 1
ATOM 3542 C CA . LEU B 1 214 ? -13.75 -12.32 -15.836 1 97.75 214 LEU B CA 1
ATOM 3543 C C . LEU B 1 214 ? -13.508 -11.781 -17.234 1 97.75 214 LEU B C 1
ATOM 3545 O O . LEU B 1 214 ? -14.445 -11.68 -18.031 1 97.75 214 LEU B O 1
ATOM 3549 N N . GLY B 1 215 ? -12.281 -11.383 -17.531 1 97.88 215 GLY B N 1
ATOM 3550 C CA . GLY B 1 215 ? -11.93 -10.93 -18.859 1 97.88 215 GLY B CA 1
ATOM 3551 C C . GLY B 1 215 ? -10.711 -10.023 -18.875 1 97.88 215 GLY B C 1
ATOM 3552 O O . GLY B 1 215 ? -10 -9.906 -17.875 1 97.88 215 GLY B O 1
ATOM 3553 N N . THR B 1 216 ? -10.367 -9.539 -20 1 97.88 216 THR B N 1
ATOM 3554 C CA . THR B 1 216 ? -9.352 -8.5 -20.078 1 97.88 216 THR B CA 1
ATOM 3555 C C . THR B 1 216 ? -9.859 -7.195 -19.484 1 97.88 216 THR B C 1
ATOM 3557 O O . THR B 1 216 ? -11.07 -7.02 -19.297 1 97.88 216 THR B O 1
ATOM 3560 N N . ALA B 1 217 ? -8.914 -6.316 -19.172 1 97 217 ALA B N 1
ATOM 3561 C CA . ALA B 1 217 ? -9.32 -5.02 -18.641 1 97 217 ALA B CA 1
ATOM 3562 C C . ALA B 1 217 ? -10.289 -4.312 -19.578 1 97 217 ALA B C 1
ATOM 3564 O O . ALA B 1 217 ? -11.297 -3.762 -19.156 1 97 217 ALA B O 1
ATOM 3565 N N . GLU B 1 218 ? -10.016 -4.391 -20.828 1 97.19 218 GLU B N 1
ATOM 3566 C CA . GLU B 1 218 ? -10.852 -3.744 -21.828 1 97.19 218 GLU B CA 1
ATOM 3567 C C . GLU B 1 218 ? -12.242 -4.359 -21.875 1 97.19 218 GLU B C 1
ATOM 3569 O O . GLU B 1 218 ? -13.242 -3.639 -21.922 1 97.19 218 GLU B O 1
ATOM 3574 N N . GLU B 1 219 ? -12.266 -5.66 -21.859 1 98.19 219 GLU B N 1
ATOM 3575 C CA . GLU B 1 219 ? -13.547 -6.363 -21.875 1 98.19 219 GLU B CA 1
ATOM 3576 C C . GLU B 1 219 ? -14.383 -6.008 -20.641 1 98.19 219 GLU B C 1
ATOM 3578 O O . GLU B 1 219 ? -15.602 -5.855 -20.734 1 98.19 219 GLU B O 1
ATOM 3583 N N . ILE B 1 220 ? -13.727 -5.875 -19.547 1 97.81 220 ILE B N 1
ATOM 3584 C CA . ILE B 1 220 ? -14.406 -5.582 -18.281 1 97.81 220 ILE B CA 1
ATOM 3585 C C . ILE B 1 220 ? -14.961 -4.16 -18.328 1 97.81 220 ILE B C 1
ATOM 3587 O O . ILE B 1 220 ? -16.094 -3.918 -17.891 1 97.81 220 ILE B O 1
ATOM 3591 N N . ILE B 1 221 ? -14.195 -3.219 -18.812 1 97.62 221 ILE B N 1
ATOM 3592 C CA . ILE B 1 221 ? -14.664 -1.846 -18.953 1 97.62 221 ILE B CA 1
ATOM 3593 C C . ILE B 1 221 ? -15.891 -1.811 -19.859 1 97.62 221 ILE B C 1
ATOM 3595 O O . ILE B 1 221 ? -16.906 -1.203 -19.516 1 97.62 221 ILE B O 1
ATOM 3599 N N . GLN B 1 222 ? -15.836 -2.506 -20.938 1 97.88 222 GLN B N 1
ATOM 3600 C CA . GLN B 1 222 ? -16.922 -2.529 -21.906 1 97.88 222 GLN B CA 1
ATOM 3601 C C . GLN B 1 222 ? -18.188 -3.16 -21.297 1 97.88 222 GLN B C 1
ATOM 3603 O O . GLN B 1 222 ? -19.281 -2.615 -21.422 1 97.88 222 GLN B O 1
ATOM 3608 N N . ALA B 1 223 ? -17.984 -4.223 -20.688 1 97.75 223 ALA B N 1
ATOM 3609 C CA . ALA B 1 223 ? -19.109 -4.949 -20.109 1 97.75 223 ALA B CA 1
ATOM 3610 C C . ALA B 1 223 ? -19.797 -4.121 -19.016 1 97.75 223 ALA B C 1
ATOM 3612 O O . ALA B 1 223 ? -21.016 -4.207 -18.828 1 97.75 223 ALA B O 1
ATOM 3613 N N . SER B 1 224 ? -19 -3.32 -18.297 1 96.5 224 SER B N 1
ATOM 3614 C CA . SER B 1 224 ? -19.531 -2.547 -17.172 1 96.5 224 SER B CA 1
ATOM 3615 C C . SER B 1 224 ? -20.25 -1.294 -17.656 1 96.5 224 SER B C 1
ATOM 3617 O O . SER B 1 224 ? -21.031 -0.69 -16.922 1 96.5 224 SER B O 1
ATOM 3619 N N . GLY B 1 225 ? -19.906 -0.837 -18.812 1 96.75 225 GLY B N 1
ATOM 3620 C CA . GLY B 1 225 ? -20.453 0.405 -19.344 1 96.75 225 GLY B CA 1
ATOM 3621 C C . GLY B 1 225 ? -19.891 1.639 -18.672 1 96.75 225 GLY B C 1
ATOM 3622 O O . GLY B 1 225 ? -20.453 2.729 -18.766 1 96.75 225 GLY B O 1
ATOM 3623 N N . LYS B 1 226 ? -18.812 1.433 -17.969 1 96.94 226 LYS B N 1
ATOM 3624 C CA . LYS B 1 226 ? -18.219 2.553 -17.234 1 96.94 226 LYS B CA 1
ATOM 3625 C C . LYS B 1 226 ? -17.109 3.213 -18.062 1 96.94 226 LYS B C 1
ATOM 3627 O O . LYS B 1 226 ? -16.719 2.695 -19.094 1 96.94 226 LYS B O 1
ATOM 3632 N N . LYS B 1 227 ? -16.641 4.371 -17.625 1 95.56 227 LYS B N 1
ATOM 3633 C CA . LYS B 1 227 ? -15.719 5.207 -18.391 1 95.56 227 LYS B CA 1
ATOM 3634 C C . LYS B 1 227 ? -14.297 4.672 -18.297 1 95.56 227 LYS B C 1
ATOM 3636 O O . LYS B 1 227 ? -13.492 4.875 -19.203 1 95.56 227 LYS B O 1
ATOM 3641 N N . ASP B 1 228 ? -13.938 4.098 -17.156 1 96.12 228 ASP B N 1
ATOM 3642 C CA . ASP B 1 228 ? -12.578 3.602 -16.969 1 96.12 228 ASP B CA 1
ATOM 3643 C C . ASP B 1 228 ? -12.562 2.377 -16.062 1 96.12 228 ASP B C 1
ATOM 3645 O O . ASP B 1 228 ? -13.617 1.947 -15.57 1 96.12 228 ASP B O 1
ATOM 3649 N N . PHE B 1 229 ? -11.453 1.8 -15.891 1 96.31 229 PHE B N 1
ATOM 3650 C CA . PHE B 1 229 ? -11.289 0.535 -15.18 1 96.31 229 PHE B CA 1
ATOM 3651 C C . PHE B 1 229 ? -11.641 0.692 -13.711 1 96.31 229 PHE B C 1
ATOM 3653 O O . PHE B 1 229 ? -12.211 -0.217 -13.102 1 96.31 229 PHE B O 1
ATOM 3660 N N . GLU B 1 230 ? -11.312 1.812 -13.125 1 95.44 230 GLU B N 1
ATOM 3661 C CA . GLU B 1 230 ? -11.625 2.045 -11.719 1 95.44 230 GLU B CA 1
ATOM 3662 C C . GLU B 1 230 ? -13.133 2.041 -11.477 1 95.44 230 GLU B C 1
ATOM 3664 O O . GLU B 1 230 ? -13.609 1.39 -10.547 1 95.44 230 GLU B O 1
ATOM 3669 N N . GLU B 1 231 ? -13.82 2.754 -12.281 1 95.94 231 GLU B N 1
ATOM 3670 C CA . GLU B 1 231 ? -15.273 2.791 -12.156 1 95.94 231 GLU B CA 1
ATOM 3671 C C . GLU B 1 231 ? -15.891 1.415 -12.406 1 95.94 231 GLU B C 1
ATOM 3673 O O . GLU B 1 231 ? -16.875 1.038 -11.758 1 95.94 231 GLU B O 1
ATOM 3678 N N . ALA B 1 232 ? -15.352 0.736 -13.391 1 97.19 232 ALA B N 1
ATOM 3679 C CA . ALA B 1 232 ? -15.797 -0.633 -13.633 1 97.19 232 ALA B CA 1
ATOM 3680 C C . ALA B 1 232 ? -15.609 -1.501 -12.391 1 97.19 232 ALA B C 1
ATOM 3682 O O . ALA B 1 232 ? -16.531 -2.182 -11.953 1 97.19 232 ALA B O 1
ATOM 3683 N N . PHE B 1 233 ? -14.422 -1.425 -11.82 1 97.44 233 PHE B N 1
ATOM 3684 C CA . PHE B 1 233 ? -14.117 -2.186 -10.617 1 97.44 233 PHE B CA 1
ATOM 3685 C C . PHE B 1 233 ? -15.117 -1.872 -9.508 1 97.44 233 PHE B C 1
ATOM 3687 O O . PHE B 1 233 ? -15.648 -2.781 -8.867 1 97.44 233 PHE B O 1
ATOM 3694 N N . LEU B 1 234 ? -15.352 -0.614 -9.289 1 95.94 234 LEU B N 1
ATOM 3695 C CA . LEU B 1 234 ? -16.25 -0.18 -8.219 1 95.94 234 LEU B CA 1
ATOM 3696 C C . LEU B 1 234 ? -17.672 -0.668 -8.469 1 95.94 234 LEU B C 1
ATOM 3698 O O . LEU B 1 234 ? -18.406 -0.945 -7.527 1 95.94 234 LEU B O 1
ATOM 3702 N N . SER B 1 235 ? -18.047 -0.804 -9.695 1 96.06 235 SER B N 1
ATOM 3703 C CA . SER B 1 235 ? -19.391 -1.253 -10.031 1 96.06 235 SER B CA 1
ATOM 3704 C C . SER B 1 235 ? -19.562 -2.738 -9.734 1 96.06 235 SER B C 1
ATOM 3706 O O . SER B 1 235 ? -20.688 -3.195 -9.477 1 96.06 235 SER B O 1
ATOM 3708 N N . TYR B 1 236 ? -18.469 -3.477 -9.781 1 96.19 236 TYR B N 1
ATOM 3709 C CA . TYR B 1 236 ? -18.547 -4.914 -9.555 1 96.19 236 TYR B CA 1
ATOM 3710 C C . TYR B 1 236 ? -18.297 -5.254 -8.094 1 96.19 236 TYR B C 1
ATOM 3712 O O . TYR B 1 236 ? -18.422 -6.41 -7.684 1 96.19 236 TYR B O 1
ATOM 3720 N N . THR B 1 237 ? -17.859 -4.285 -7.344 1 94.12 237 THR B N 1
ATOM 3721 C CA . THR B 1 237 ? -17.562 -4.527 -5.938 1 94.12 237 THR B CA 1
ATOM 3722 C C . THR B 1 237 ? -18.484 -3.711 -5.043 1 94.12 237 THR B C 1
ATOM 3724 O O . THR B 1 237 ? -18.828 -2.57 -5.363 1 94.12 237 THR B O 1
ATOM 3727 N N . GLU B 1 238 ? -19.125 -4.336 -4.086 1 77.62 238 GLU B N 1
ATOM 3728 C CA . GLU B 1 238 ? -20.047 -3.67 -3.172 1 77.62 238 GLU B CA 1
ATOM 3729 C C . GLU B 1 238 ? -19.297 -2.93 -2.07 1 77.62 238 GLU B C 1
ATOM 3731 O O . GLU B 1 238 ? -18.219 -3.348 -1.667 1 77.62 238 GLU B O 1
ATOM 3736 N N . GLY B 1 239 ? -19.594 -1.636 -1.787 1 64.25 239 GLY B N 1
ATOM 3737 C CA . GLY B 1 239 ? -19 -0.902 -0.678 1 64.25 239 GLY B CA 1
ATOM 3738 C C . GLY B 1 239 ? -19.141 -1.618 0.652 1 64.25 239 GLY B C 1
ATOM 3739 O O . GLY B 1 239 ? -20.031 -2.449 0.825 1 64.25 239 GLY B O 1
ATOM 3740 N N . GLY B 1 240 ? -18.109 -2.143 1.328 1 52.84 240 GLY B N 1
ATOM 3741 C CA . GLY B 1 240 ? -18.203 -2.748 2.646 1 52.84 240 GLY B CA 1
ATOM 3742 C C . GLY B 1 240 ? -19.25 -2.104 3.529 1 52.84 240 GLY B C 1
ATOM 3743 O O . GLY B 1 240 ? -19.219 -0.896 3.77 1 52.84 240 GLY B O 1
ATOM 3744 N N . GLU B 1 241 ? -20.672 -2.316 3.439 1 40.59 241 GLU B N 1
ATOM 3745 C CA . GLU B 1 241 ? -21.531 -1.956 4.562 1 40.59 241 GLU B CA 1
ATOM 3746 C C . GLU B 1 241 ? -20.953 -2.453 5.883 1 40.59 241 GLU B C 1
ATOM 3748 O O . GLU B 1 241 ? -20.375 -3.539 5.945 1 40.59 241 GLU B O 1
#

InterPro domains:
  IPR003439 ABC transporter-like, ATP-binding domain [PF00005] (20-162)
  IPR003439 ABC transporter-like, ATP-binding domain [PS50893] (4-233)
  IPR003593 AAA+ ATPase domain [SM00382] (28-210)
  IPR017871 ABC transporter-like, conserved site [PS00211] (135-149)
  IPR027417 P-loop containing nucleoside triphosphate hydrolase [G3DSA:3.40.50.300] (1-239)
  IPR027417 P-loop containing nucleoside triphosphate hydrolase [SSF52540] (3-223)
  IPR050763 ABC transporter ATP-binding component [PTHR42711] (2-229)

Nearest PDB structures (foldseek):
  4yer-assembly1_B  TM=9.667E-01  e=4.914E-28  Thermotoga maritima MSB8
  4yer-assembly1_A  TM=9.688E-01  e=1.139E-27  Thermotoga maritima MSB8
  1vpl-assembly1_A-2  TM=9.585E-01  e=3.942E-26  Thermotoga maritima MSB8
  7lkz-assembly1_A  TM=9.216E-01  e=4.184E-23  Homo sapiens
  7e7i-assembly1_A  TM=9.349E-01  e=1.699E-20  Homo sapiens

Organism: Streptococcus sanguinis (strain SK36) (NCBI:txid388919)

Sequence (482 aa):
MYAVEMQALTKQYGSKTVVDGLNLKIEEGEFFAMLGSNGAGKTTTIKMLSCLVEPTAGDALMLGYSIRKEEDAVKEMINVSPQETAVAPKLTVKENLEMIARLYGFSKEEAVQKTEHLMETFDLTDRQHDRAKSLSGGWQRKLSIAMALISQPKILFLDEPTLGLDVRARRELWKNIEQLKGKVTVILTTHYLEEAEALADRLCIMDKGVVQILGTAEEIIQASGKKDFEEAFLSYTEGGEMYAVEMQALTKQYGSKTVVDGLNLKIEEGEFFAMLGSNGAGKTTTIKMLSCLVEPTAGDALMLGYSIRKEEDAVKEMINVSPQETAVAPKLTVKENLEMIARLYGFSKEEAVQKTEHLMETFDLTDRQHDRAKSLSGGWQRKLSIAMALISQPKILFLDEPTLGLDVRARRELWKNIEQLKGKVTVILTTHYLEEAEALADRLCIMDKGVVQILGTAEEIIQASGKKDFEEAFLSYTEGGE

pLDDT: mean 95.9, std 5.67, range [40.25, 98.75]

Foldseek 3Di:
DWQKFWAQFWADDVPATQAGGEGDTHHFLFFEEEAEDVSLNQVVVVCCQLLVDPTPDTWMDGVRHTCHPHVVVSNLQEFEQDPDQPFDQAAFLLRRQLVLLVVLPDDNVLSNVLSVVLCVLLVNVVRRRPGLNPDDPLNSLSSRQSSRCSSPHQEYEYEASCPPHDDVSVVSVLSSVLVCRSPHHYYYYHNDQCSCLSRGPKYFYGESNYTQDIGHLVVQCVVQVHDHSVVSNPSSYDDPD/DWQKFWAQFWADDVPATQAGGEGDTHHFLFFEEEAEDVSLNQVVVVCCQLLVDPTPDTWMDGVRHTCHPHVVVSNLQEFEQDPDQPFDQAAFLLRRQLVLLVVLPDDNVLSNVLSVVLCVLLVNVVRRRPGLNVDDPLNSLSSRQSSRCSSPHQEYEYEASCPPHDDVSVVSVLSSVLVCRSPHHYYYYHNDQCSCLSRGPKYFYGESNYTQDIGHLVVLCVVQVHDHSVVSNPSSYDDPD

Solvent-accessible surface area (backbone atoms only — not comparable to full-atom values): 24744 Å² total; per-residue (Å²): 112,55,34,32,38,37,42,42,28,18,33,59,61,87,91,46,67,43,27,55,48,33,70,49,75,38,48,61,28,36,32,33,24,43,3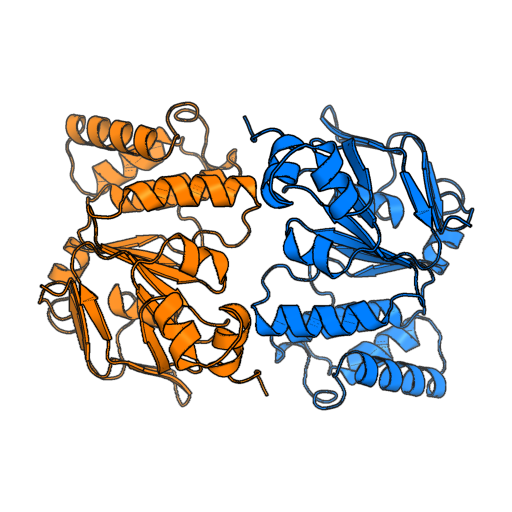1,32,48,88,78,15,28,56,68,61,49,52,30,31,74,68,57,76,35,80,60,68,38,63,44,35,25,44,66,78,30,34,48,82,81,30,44,70,67,34,54,69,36,40,35,63,28,60,65,64,70,79,68,57,47,86,33,22,47,46,49,48,35,33,51,52,24,44,75,73,65,44,50,72,68,53,18,53,51,53,36,52,51,44,23,56,60,54,72,35,60,94,44,32,80,40,37,41,65,78,44,54,72,51,54,40,43,45,49,29,47,44,50,38,47,62,79,60,34,53,33,40,37,31,36,37,76,54,71,92,44,32,62,64,47,35,53,52,48,50,54,38,57,55,68,39,56,70,71,27,18,34,42,33,32,36,52,50,67,66,58,42,60,73,65,28,66,34,33,32,40,32,38,78,13,27,73,66,47,75,38,33,66,67,55,43,18,60,74,58,71,38,94,40,60,66,56,22,50,52,73,63,36,79,77,86,124,112,54,35,33,38,35,42,42,28,18,32,57,60,87,91,45,66,43,26,55,48,33,69,48,76,38,48,61,28,36,32,36,22,42,32,32,47,86,78,15,27,56,69,61,49,51,31,30,74,67,58,76,37,81,60,69,37,61,42,34,26,45,65,78,31,34,48,81,81,31,44,69,65,35,55,68,36,40,35,63,27,59,65,64,69,79,68,57,47,86,34,23,47,46,51,47,33,32,48,53,24,43,74,73,66,43,50,74,69,52,17,52,51,53,36,52,52,44,25,58,62,56,72,35,56,93,43,32,79,41,37,41,64,78,45,52,70,50,52,39,42,46,49,32,47,44,49,38,46,62,77,59,35,55,32,39,36,31,38,38,77,54,69,91,45,30,62,65,45,35,52,53,48,49,53,38,57,55,67,39,55,72,72,28,18,35,41,34,31,36,53,51,65,66,58,42,60,71,63,30,66,33,35,32,40,31,38,76,12,29,74,66,45,75,39,32,65,67,55,44,18,60,74,58,70,38,94,40,62,68,55,22,50,53,71,63,36,79,76,86,126

Radius of gyration: 24.41 Å; Cα contacts (8 Å, |Δi|>4): 997; chains: 2; bounding box: 51×70×50 Å